Protein AF-A0A367KLJ0-F1 (afdb_monomer_lite)

pLDDT: mean 72.4, std 19.51, range [24.52, 98.75]

InterPro domains:
  IPR014752 Arrestin-like, C-terminal domain superfamily [G3DSA:2.60.40.640] (16-184)
  IPR029063 S-adenosyl-L-methionine-dependent methyltransferase superfamily [G3DSA:3.40.50.150] (363-545)
  IPR029063 S-adenosyl-L-methionine-dependent methyltransferase superfamily [SSF53335] (366-481)
  IPR041698 Methyltransferase domain 25 [PF13649] (378-473)
  IPR050357 Arrestin domain-containing protein [PTHR11188] (21-354)

Structure (mmCIF, N/CA/C/O backbone):
data_AF-A0A367KLJ0-F1
#
_entry.id   AF-A0A367KLJ0-F1
#
loop_
_atom_site.group_PDB
_atom_site.id
_atom_site.type_symbol
_atom_site.label_atom_id
_atom_site.label_alt_id
_atom_site.label_comp_id
_atom_site.label_asym_id
_atom_site.label_entity_id
_atom_site.label_seq_id
_atom_site.pdbx_PDB_ins_code
_atom_site.Cartn_x
_atom_site.Cartn_y
_atom_site.Cartn_z
_atom_site.occupancy
_atom_site.B_iso_or_equiv
_atom_site.auth_seq_id
_atom_site.auth_comp_id
_atom_site.auth_asym_id
_atom_site.auth_atom_id
_atom_site.pdbx_PDB_model_num
ATOM 1 N N . MET A 1 1 ? 33.875 -7.764 -9.307 1.00 59.66 1 MET A N 1
ATOM 2 C CA . MET A 1 1 ? 33.145 -8.711 -10.187 1.00 59.66 1 MET A CA 1
ATOM 3 C C . MET A 1 1 ? 34.129 -9.389 -11.124 1.00 59.66 1 MET A C 1
ATOM 5 O O . MET A 1 1 ? 35.032 -8.717 -11.607 1.00 59.66 1 MET A O 1
ATOM 9 N N . ALA A 1 2 ? 33.959 -10.691 -11.373 1.00 67.00 2 ALA A N 1
ATOM 10 C CA . ALA A 1 2 ? 34.904 -11.478 -12.174 1.00 67.00 2 ALA A CA 1
ATOM 11 C C . ALA A 1 2 ? 34.841 -11.183 -13.687 1.00 67.00 2 ALA A C 1
ATOM 13 O O . ALA A 1 2 ? 35.866 -11.151 -14.369 1.00 67.00 2 ALA A O 1
ATOM 14 N N . LEU A 1 3 ? 33.633 -10.921 -14.185 1.00 76.12 3 LEU A N 1
ATOM 15 C CA . LEU A 1 3 ? 33.354 -10.327 -15.487 1.00 76.12 3 LEU A CA 1
ATOM 16 C C . LEU A 1 3 ? 32.248 -9.277 -15.305 1.00 76.12 3 LEU A C 1
ATOM 18 O O . LEU A 1 3 ? 31.354 -9.456 -14.475 1.00 76.12 3 LEU A O 1
ATOM 22 N N . SER A 1 4 ? 32.324 -8.198 -16.078 1.00 82.25 4 SER A N 1
ATOM 23 C CA . SER A 1 4 ? 31.269 -7.206 -16.271 1.00 82.25 4 SER A CA 1
ATOM 24 C C . SER A 1 4 ? 31.099 -6.959 -17.766 1.00 82.25 4 SER A C 1
ATOM 26 O O . SER A 1 4 ? 32.090 -6.772 -18.472 1.00 82.25 4 SER A O 1
ATOM 28 N N . LEU A 1 5 ? 29.852 -6.938 -18.228 1.00 82.75 5 LEU A N 1
ATOM 29 C CA . LEU A 1 5 ? 29.463 -6.526 -19.572 1.00 82.75 5 LEU A CA 1
ATOM 30 C C . LEU A 1 5 ? 28.609 -5.262 -19.438 1.00 82.75 5 LEU A C 1
ATOM 32 O O . LEU A 1 5 ? 27.700 -5.226 -18.609 1.00 82.75 5 LEU A O 1
ATOM 36 N N . THR A 1 6 ? 28.896 -4.251 -20.248 1.00 85.88 6 THR A N 1
ATOM 37 C CA . THR A 1 6 ? 28.158 -2.984 -20.295 1.00 85.88 6 THR A CA 1
ATOM 38 C C . THR A 1 6 ? 27.815 -2.675 -21.748 1.00 85.88 6 THR A C 1
ATOM 40 O O . THR A 1 6 ? 28.625 -2.927 -22.638 1.00 85.88 6 THR A O 1
ATOM 43 N N . ILE A 1 7 ? 26.630 -2.118 -21.997 1.00 85.81 7 ILE A N 1
ATOM 44 C CA . ILE A 1 7 ? 26.263 -1.542 -23.293 1.00 85.81 7 ILE A CA 1
ATOM 45 C C . ILE A 1 7 ? 25.899 -0.074 -23.091 1.00 85.81 7 ILE A C 1
ATOM 47 O O . ILE A 1 7 ? 25.112 0.254 -22.207 1.00 85.81 7 ILE A O 1
ATOM 51 N N . ILE A 1 8 ? 26.518 0.794 -23.882 1.00 88.38 8 ILE A N 1
ATOM 52 C CA . ILE A 1 8 ? 26.400 2.248 -23.798 1.00 88.38 8 ILE A CA 1
ATOM 53 C C . ILE A 1 8 ? 25.944 2.722 -25.182 1.00 88.38 8 ILE A C 1
ATOM 55 O O . ILE A 1 8 ? 26.778 2.798 -26.085 1.00 88.38 8 ILE A O 1
ATOM 59 N N . PRO A 1 9 ? 24.640 2.950 -25.412 1.00 87.31 9 PRO A N 1
ATOM 60 C CA . PRO A 1 9 ? 24.174 3.561 -26.649 1.00 87.31 9 PRO A CA 1
ATOM 61 C C . PRO A 1 9 ? 24.520 5.054 -26.664 1.00 87.31 9 PRO A C 1
ATOM 63 O O . PRO A 1 9 ? 24.510 5.704 -25.620 1.00 87.31 9 PRO A O 1
ATOM 66 N N . ASP A 1 10 ? 24.729 5.616 -27.853 1.00 84.44 10 ASP A N 1
ATOM 67 C CA . ASP A 1 10 ? 24.957 7.061 -28.025 1.00 84.44 10 ASP A CA 1
ATOM 68 C C . ASP A 1 10 ? 23.681 7.894 -27.755 1.00 84.44 10 ASP A C 1
ATOM 70 O O . ASP A 1 10 ? 23.717 9.123 -27.732 1.00 84.44 10 ASP A O 1
ATOM 74 N N . MET A 1 11 ? 22.532 7.229 -27.574 1.00 76.94 11 MET A N 1
ATOM 75 C CA . MET A 1 11 ? 21.210 7.836 -27.433 1.00 76.94 11 MET A CA 1
ATOM 76 C C . MET A 1 11 ? 20.262 6.967 -26.590 1.00 76.94 11 MET A C 1
ATOM 78 O O . MET A 1 11 ? 20.235 5.746 -26.734 1.00 76.94 11 MET A O 1
ATOM 82 N N . GLY A 1 12 ? 19.464 7.597 -25.721 1.00 73.81 12 GLY A N 1
ATOM 83 C CA . GLY A 1 12 ? 18.462 6.917 -24.879 1.00 73.81 12 GLY A CA 1
ATOM 84 C C . GLY A 1 12 ? 17.053 6.834 -25.487 1.00 73.81 12 GLY A C 1
ATOM 85 O O . GLY A 1 12 ? 16.223 6.059 -25.010 1.00 73.81 12 GLY A O 1
ATOM 86 N N . THR A 1 13 ? 16.797 7.605 -26.546 1.00 74.69 13 THR A N 1
ATOM 87 C CA . THR A 1 13 ? 15.492 7.729 -27.210 1.00 74.69 13 THR A CA 1
ATOM 88 C C . THR A 1 13 ? 15.660 7.599 -28.723 1.00 74.69 13 THR A C 1
ATOM 90 O O . THR A 1 13 ? 16.669 8.026 -29.284 1.00 74.69 13 THR A O 1
ATOM 93 N N . ILE A 1 14 ? 14.668 6.995 -29.372 1.00 76.25 14 ILE A N 1
ATOM 94 C CA . ILE A 1 14 ? 14.488 6.926 -30.820 1.00 76.25 14 ILE A CA 1
ATOM 95 C C . ILE A 1 14 ? 13.250 7.749 -31.158 1.00 76.25 14 ILE A C 1
ATOM 97 O O . ILE A 1 14 ? 12.131 7.377 -30.801 1.00 76.25 14 ILE A O 1
ATOM 101 N N . ASP A 1 15 ? 13.443 8.847 -31.874 1.00 70.62 15 ASP A N 1
ATOM 102 C CA . ASP A 1 15 ? 12.360 9.721 -32.305 1.00 70.62 15 ASP A CA 1
ATOM 103 C C . ASP A 1 15 ? 11.895 9.355 -33.719 1.00 70.62 15 ASP A C 1
ATOM 105 O O . ASP A 1 15 ? 12.654 9.399 -34.689 1.00 70.62 15 ASP A O 1
ATOM 109 N N . THR A 1 16 ? 10.620 8.985 -33.832 1.00 69.19 16 THR A N 1
ATOM 110 C CA . THR A 1 16 ? 9.926 8.701 -35.095 1.00 69.19 16 THR A CA 1
ATOM 111 C C . THR A 1 16 ? 8.912 9.801 -35.399 1.00 69.19 16 THR A C 1
ATOM 113 O O . THR A 1 16 ? 8.410 10.468 -34.495 1.00 69.19 16 THR A O 1
ATOM 116 N N . PHE A 1 17 ? 8.604 10.009 -36.678 1.00 66.31 17 PHE A N 1
ATOM 117 C CA . PHE A 1 17 ? 7.831 11.155 -37.165 1.00 66.31 17 PHE A CA 1
ATOM 118 C C . PHE A 1 17 ? 6.642 10.690 -38.014 1.00 66.31 17 PHE A C 1
ATOM 120 O O . PHE A 1 17 ? 6.682 9.613 -38.614 1.00 66.31 17 PHE A O 1
ATOM 127 N N . HIS A 1 18 ? 5.554 11.463 -38.033 1.00 55.69 18 HIS A N 1
ATOM 128 C CA . HIS A 1 18 ? 4.331 11.068 -38.731 1.00 55.69 18 HIS A CA 1
ATOM 129 C C . HIS A 1 18 ? 4.490 11.240 -40.250 1.00 55.69 18 HIS A C 1
ATOM 131 O O . HIS A 1 18 ? 4.769 12.332 -40.746 1.00 55.69 18 HIS A O 1
ATOM 137 N N . ASN A 1 19 ? 4.314 10.144 -40.992 1.00 55.44 19 ASN A N 1
ATOM 138 C CA . ASN A 1 19 ? 4.502 10.115 -42.439 1.00 55.44 19 ASN A CA 1
ATOM 139 C C . ASN A 1 19 ? 3.433 10.935 -43.175 1.00 55.44 19 ASN A C 1
ATOM 141 O O . ASN A 1 19 ? 2.262 10.575 -43.165 1.00 55.44 19 ASN A O 1
ATOM 145 N N . ASN A 1 20 ? 3.879 11.943 -43.925 1.00 41.88 20 ASN A N 1
ATOM 146 C CA . ASN A 1 20 ? 3.270 12.317 -45.211 1.00 41.88 20 ASN A CA 1
ATOM 147 C C . ASN A 1 20 ? 4.303 12.752 -46.274 1.00 41.88 20 ASN A C 1
ATOM 149 O O . ASN A 1 20 ? 3.942 13.005 -47.419 1.00 41.88 20 ASN A O 1
ATOM 153 N N . THR A 1 21 ? 5.597 12.782 -45.937 1.00 43.38 21 THR A N 1
ATOM 154 C CA . THR A 1 21 ? 6.699 12.972 -46.892 1.00 43.38 21 THR A CA 1
ATOM 155 C C . THR A 1 21 ? 7.704 11.841 -46.732 1.00 43.38 21 THR A C 1
ATOM 157 O O . THR A 1 21 ? 8.491 11.813 -45.790 1.00 43.38 21 THR A O 1
ATOM 160 N N . ILE A 1 22 ? 7.629 10.890 -47.657 1.00 41.78 22 ILE A N 1
ATOM 161 C CA . I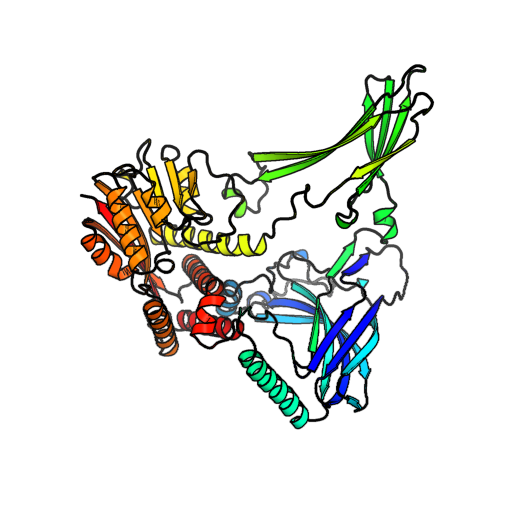LE A 1 22 ? 8.444 9.679 -47.697 1.00 41.78 22 ILE A CA 1
ATOM 162 C C . ILE A 1 22 ? 9.916 10.047 -47.952 1.00 41.78 22 ILE A C 1
ATOM 164 O O . ILE A 1 22 ? 10.230 10.636 -48.984 1.00 41.78 22 ILE A O 1
ATOM 168 N N . LEU A 1 23 ? 10.830 9.593 -47.089 1.00 40.09 23 LEU A N 1
ATOM 169 C CA . LEU A 1 23 ? 12.158 9.167 -47.539 1.00 40.09 23 LEU A CA 1
ATOM 170 C C . LEU A 1 23 ? 12.176 7.633 -47.517 1.00 40.09 23 LEU A C 1
ATOM 172 O O . LEU A 1 23 ? 12.168 7.037 -46.434 1.00 40.09 23 LEU A O 1
ATOM 176 N N . PRO A 1 24 ? 12.136 6.967 -48.685 1.00 40.66 24 PRO A N 1
ATOM 177 C CA . PRO A 1 24 ? 12.049 5.519 -48.728 1.00 40.66 24 PRO A CA 1
ATOM 178 C C . PRO A 1 24 ? 13.419 4.947 -48.354 1.00 40.66 24 PRO A C 1
ATOM 180 O O . PRO A 1 24 ? 14.450 5.454 -48.789 1.00 40.66 24 PRO A O 1
ATOM 183 N N . ASN A 1 25 ? 13.433 3.888 -47.546 1.00 46.88 25 ASN A N 1
ATOM 184 C CA . ASN A 1 25 ? 14.649 3.242 -47.034 1.00 46.88 25 ASN A CA 1
ATOM 185 C C . ASN A 1 25 ? 15.545 4.100 -46.114 1.00 46.88 25 ASN A C 1
ATOM 187 O O . ASN A 1 25 ? 16.760 3.897 -46.095 1.00 46.88 25 ASN A O 1
ATOM 191 N N . GLN A 1 26 ? 14.984 4.977 -45.268 1.00 55.28 26 GLN A N 1
ATOM 192 C CA . GLN A 1 26 ? 15.726 5.396 -44.069 1.00 55.28 26 GLN A CA 1
ATOM 193 C C . GLN A 1 26 ? 15.904 4.210 -43.109 1.00 55.28 26 GLN A C 1
ATOM 195 O O . GLN A 1 26 ? 15.041 3.888 -42.291 1.00 55.28 26 GLN A O 1
ATOM 200 N N . VAL A 1 27 ? 17.057 3.555 -43.237 1.00 63.38 27 VAL A N 1
ATOM 201 C CA . VAL A 1 27 ? 17.632 2.687 -42.212 1.00 63.38 27 VAL A CA 1
ATOM 202 C C . VAL A 1 27 ? 17.998 3.549 -41.009 1.00 63.38 27 VAL A C 1
ATOM 204 O O . VAL A 1 27 ? 18.767 4.502 -41.135 1.00 63.38 27 VAL A O 1
ATOM 207 N N . TYR A 1 28 ? 17.480 3.194 -39.838 1.00 76.94 28 TYR A N 1
ATOM 208 C CA . TYR A 1 28 ? 17.877 3.827 -38.587 1.00 76.94 28 TYR A CA 1
ATOM 209 C C . TYR A 1 28 ? 19.054 3.051 -37.996 1.00 76.94 28 TYR A C 1
ATOM 211 O O . TYR A 1 28 ? 18.966 1.835 -37.845 1.00 76.94 28 TYR A O 1
ATOM 219 N N . VAL A 1 29 ? 20.161 3.717 -37.667 1.00 83.31 29 VAL A N 1
ATOM 220 C CA . VAL A 1 29 ? 21.353 3.047 -37.124 1.00 83.31 29 VAL A CA 1
ATOM 221 C C . VAL A 1 29 ? 21.524 3.418 -35.658 1.00 83.31 29 VAL A C 1
ATOM 223 O O . VAL A 1 29 ? 21.925 4.540 -35.353 1.00 83.31 29 VAL A O 1
ATOM 226 N N . ILE A 1 30 ? 21.275 2.467 -34.755 1.00 85.88 30 ILE A N 1
ATOM 227 C CA . ILE A 1 30 ? 21.666 2.619 -33.351 1.00 85.88 30 ILE A CA 1
ATOM 228 C C . ILE A 1 30 ? 23.183 2.449 -33.270 1.00 85.88 30 ILE A C 1
ATOM 230 O O . ILE A 1 30 ? 23.729 1.418 -33.680 1.00 85.88 30 ILE A O 1
ATOM 234 N N . LYS A 1 31 ? 23.848 3.460 -32.718 1.00 90.44 31 LYS A N 1
ATOM 235 C CA . LYS A 1 31 ? 25.282 3.458 -32.441 1.00 90.44 31 LYS A CA 1
ATOM 236 C C . LYS A 1 31 ? 25.550 3.416 -30.941 1.00 90.44 31 LYS A C 1
ATOM 238 O O . LYS A 1 31 ? 24.677 3.729 -30.126 1.00 90.44 31 LYS A O 1
ATOM 243 N N . GLY A 1 32 ? 26.756 2.998 -30.592 1.00 92.12 32 GLY A N 1
ATOM 244 C CA . GLY A 1 32 ? 27.234 2.974 -29.221 1.00 92.12 32 GLY A CA 1
ATOM 245 C C . GLY A 1 32 ? 28.452 2.083 -29.052 1.00 92.12 32 GLY A C 1
ATOM 246 O O . GLY A 1 32 ? 29.044 1.607 -30.023 1.00 92.12 32 GLY A O 1
ATOM 247 N N . THR A 1 33 ? 28.795 1.818 -27.796 1.00 92.88 33 THR A N 1
ATOM 248 C CA . THR A 1 33 ? 29.922 0.973 -27.398 1.00 92.88 33 THR A CA 1
ATOM 249 C C . THR A 1 33 ? 29.462 -0.170 -26.494 1.00 92.88 33 THR A C 1
ATOM 251 O O . THR A 1 33 ? 28.697 0.030 -25.550 1.00 92.88 33 THR A O 1
ATOM 254 N N . VAL A 1 34 ? 29.957 -1.381 -26.750 1.00 91.69 34 VAL A N 1
ATOM 255 C CA . VAL A 1 34 ? 29.904 -2.500 -25.798 1.00 91.69 34 VAL A CA 1
ATOM 256 C C . VAL A 1 34 ? 31.251 -2.617 -25.104 1.00 91.69 34 VAL A C 1
ATOM 258 O O . VAL A 1 34 ? 32.286 -2.601 -25.765 1.00 91.69 34 VAL A O 1
ATOM 261 N N . GLU A 1 35 ? 31.245 -2.781 -23.785 1.00 91.06 35 GLU A N 1
ATOM 262 C CA . GLU A 1 35 ? 32.452 -2.926 -22.974 1.00 91.06 35 GLU A CA 1
ATOM 263 C C . GLU A 1 35 ? 32.438 -4.242 -22.196 1.00 91.06 35 GLU A C 1
ATOM 265 O O . GLU A 1 35 ? 31.481 -4.549 -21.486 1.00 91.06 35 GLU A O 1
ATOM 270 N N . ILE A 1 36 ? 33.532 -4.997 -22.277 1.00 88.31 36 ILE A N 1
ATOM 271 C CA . ILE A 1 36 ? 33.801 -6.173 -21.447 1.00 88.31 36 ILE A CA 1
ATOM 272 C C . ILE A 1 36 ? 34.954 -5.833 -20.510 1.00 88.31 36 ILE A C 1
ATOM 274 O O . ILE A 1 36 ? 36.015 -5.398 -20.948 1.00 88.31 36 ILE A O 1
ATOM 278 N N . SER A 1 37 ? 34.763 -6.058 -19.213 1.00 86.56 37 SER A N 1
ATOM 279 C CA . SER A 1 37 ? 35.823 -5.987 -18.204 1.00 86.56 37 SER A CA 1
ATOM 280 C C . SER A 1 37 ? 35.958 -7.335 -17.511 1.00 86.56 37 SER A C 1
ATOM 282 O O . SER A 1 37 ? 34.979 -7.847 -16.972 1.00 86.56 37 SER A O 1
ATOM 284 N N . VAL A 1 38 ? 37.158 -7.914 -17.511 1.00 86.94 38 VAL A N 1
ATOM 285 C CA . VAL A 1 38 ? 37.440 -9.247 -16.957 1.00 86.94 38 VAL A CA 1
ATOM 286 C C . VAL A 1 38 ? 38.594 -9.204 -15.964 1.00 86.94 38 VAL A C 1
ATOM 288 O O . VAL A 1 38 ? 39.662 -8.656 -16.239 1.00 86.94 38 VAL A O 1
ATOM 291 N N . SER A 1 39 ? 38.400 -9.805 -14.790 1.00 81.19 39 SER A N 1
ATOM 292 C CA . SER A 1 39 ? 39.424 -9.855 -13.739 1.00 81.19 39 SER A CA 1
ATOM 293 C C . SER A 1 39 ? 40.394 -11.032 -13.896 1.00 81.19 39 SER A C 1
ATOM 295 O O . SER A 1 39 ? 41.450 -11.048 -13.262 1.00 81.19 39 SER A O 1
ATOM 297 N N . ARG A 1 40 ? 40.011 -12.040 -14.686 1.00 80.12 40 ARG A N 1
ATOM 298 C CA . ARG A 1 40 ? 40.739 -13.287 -14.967 1.00 80.12 40 ARG A CA 1
ATOM 299 C C . ARG A 1 40 ? 40.510 -13.677 -16.435 1.00 80.12 40 ARG A C 1
ATOM 301 O O . ARG A 1 40 ? 39.459 -13.317 -16.962 1.00 80.12 40 ARG A O 1
ATOM 308 N N . PRO A 1 41 ? 41.439 -14.397 -17.090 1.00 83.56 41 PRO A N 1
ATOM 309 C CA . PRO A 1 41 ? 41.262 -14.765 -18.488 1.00 83.56 41 PRO A CA 1
ATOM 310 C C . PRO A 1 41 ? 40.055 -15.679 -18.723 1.00 83.56 41 PRO A C 1
ATOM 312 O O . PRO A 1 41 ? 39.855 -16.625 -17.959 1.00 83.56 41 PRO A O 1
ATOM 315 N N . ILE A 1 42 ? 39.292 -15.420 -19.788 1.00 83.50 42 ILE A N 1
ATOM 316 C CA . ILE A 1 42 ? 38.119 -16.218 -20.195 1.00 83.50 42 ILE A CA 1
ATOM 317 C C . ILE A 1 42 ? 38.104 -16.481 -21.696 1.00 83.50 42 ILE A C 1
ATOM 319 O O . ILE A 1 42 ? 38.629 -15.681 -22.473 1.00 83.50 42 ILE A O 1
ATOM 323 N N . GLN A 1 43 ? 37.433 -17.549 -22.121 1.00 81.62 43 GLN A N 1
ATOM 324 C CA . GLN A 1 43 ? 37.138 -17.780 -23.535 1.00 81.62 43 GLN A CA 1
ATOM 325 C C . GLN A 1 43 ? 35.695 -17.402 -23.894 1.00 81.62 43 GLN A C 1
ATOM 327 O O . GLN A 1 43 ? 34.727 -18.069 -23.511 1.00 81.62 43 GLN A O 1
ATOM 332 N N . VAL A 1 44 ? 35.555 -16.353 -24.703 1.00 82.62 44 VAL A N 1
ATOM 333 C CA . VAL A 1 44 ? 34.277 -15.929 -25.288 1.00 82.62 44 VAL A CA 1
ATOM 334 C C . VAL A 1 44 ? 34.174 -16.507 -26.695 1.00 82.62 44 VAL A C 1
ATOM 336 O O . VAL A 1 44 ? 35.069 -16.312 -27.510 1.00 82.62 44 VAL A O 1
ATOM 339 N N . LYS A 1 45 ? 33.079 -17.220 -26.973 1.00 82.50 45 LYS A N 1
ATOM 340 C CA . LYS A 1 45 ? 32.756 -17.788 -28.287 1.00 82.50 45 LYS A CA 1
ATOM 341 C C . LYS A 1 45 ? 32.094 -16.768 -29.204 1.00 82.50 45 LYS A C 1
ATOM 343 O O . LYS A 1 45 ? 32.409 -16.745 -30.382 1.00 82.50 45 LYS A O 1
ATOM 348 N N . GLN A 1 46 ? 31.137 -16.000 -28.678 1.00 86.06 46 GLN A N 1
ATOM 349 C CA . GLN A 1 46 ? 30.428 -14.965 -29.434 1.00 86.06 46 GLN A CA 1
ATOM 350 C C . GLN A 1 46 ? 30.092 -13.762 -28.552 1.00 86.06 46 GLN A C 1
ATOM 352 O O . GLN A 1 46 ? 29.701 -13.941 -27.395 1.00 86.06 46 GLN A O 1
ATOM 357 N N . LEU A 1 47 ? 30.158 -12.562 -29.129 1.00 87.12 47 LEU A N 1
ATOM 358 C CA . LEU A 1 47 ? 29.558 -11.335 -28.601 1.00 87.12 47 LEU A CA 1
ATOM 359 C C . LEU A 1 47 ? 28.549 -10.819 -29.625 1.00 87.12 47 LEU A C 1
ATOM 361 O O . LEU A 1 47 ? 28.873 -10.695 -30.807 1.00 87.12 47 LEU A O 1
ATOM 365 N N . TYR A 1 48 ? 27.337 -10.501 -29.184 1.00 89.25 48 TYR A N 1
ATOM 366 C CA . TYR A 1 48 ? 26.328 -9.887 -30.041 1.00 89.25 48 TYR A CA 1
ATOM 367 C C . TYR A 1 48 ? 25.580 -8.766 -29.326 1.00 89.25 48 TYR A C 1
ATOM 369 O O . TYR A 1 48 ? 25.368 -8.817 -28.112 1.00 89.25 48 TYR A O 1
ATOM 377 N N . VAL A 1 49 ? 25.192 -7.763 -30.111 1.00 90.50 49 VAL A N 1
ATOM 378 C CA . VAL A 1 49 ? 24.238 -6.715 -29.745 1.00 90.50 49 VAL A CA 1
ATOM 379 C C . VAL A 1 49 ? 22.895 -7.068 -30.369 1.00 90.50 49 VAL A C 1
ATOM 381 O O . VAL A 1 49 ? 22.852 -7.566 -31.491 1.00 90.50 49 VAL A O 1
ATOM 384 N N . GLN A 1 50 ? 21.805 -6.842 -29.651 1.00 90.31 50 GLN A N 1
ATOM 385 C CA . GLN A 1 50 ? 20.452 -7.184 -30.076 1.00 90.31 50 GLN A CA 1
ATOM 386 C C . GLN A 1 50 ? 19.504 -6.055 -29.669 1.00 90.31 50 GLN A C 1
ATOM 388 O O . GLN A 1 50 ? 19.451 -5.703 -28.493 1.00 90.31 50 GLN A O 1
ATOM 393 N N . PHE A 1 51 ? 18.766 -5.485 -30.618 1.00 89.19 51 PHE A N 1
ATOM 394 C CA . PHE A 1 51 ? 17.659 -4.577 -30.333 1.00 89.19 51 PHE A CA 1
ATOM 395 C C . PHE A 1 51 ? 16.362 -5.357 -30.454 1.00 89.19 51 PHE A C 1
ATOM 397 O O . PHE A 1 51 ? 16.013 -5.845 -31.531 1.00 89.19 51 PHE A O 1
ATOM 404 N N . ARG A 1 52 ? 15.661 -5.473 -29.330 1.00 84.12 52 ARG A N 1
ATOM 405 C CA . ARG A 1 52 ? 14.435 -6.247 -29.231 1.00 84.12 52 ARG A CA 1
ATOM 406 C C . ARG A 1 52 ? 13.301 -5.373 -28.722 1.00 84.12 52 ARG A C 1
ATOM 408 O O . ARG A 1 52 ? 13.397 -4.806 -27.636 1.00 84.12 52 ARG A O 1
ATOM 415 N N . GLY A 1 53 ? 12.237 -5.289 -29.510 1.00 78.88 53 GLY A N 1
ATOM 416 C CA . GLY A 1 53 ? 10.963 -4.700 -29.117 1.00 78.88 53 GLY A CA 1
ATOM 417 C C . GLY A 1 53 ? 9.961 -5.801 -28.823 1.00 78.88 53 GLY A C 1
ATOM 418 O O . GLY A 1 53 ? 9.684 -6.611 -29.707 1.00 78.88 53 GLY A O 1
ATOM 419 N N . ASN A 1 54 ? 9.416 -5.825 -27.611 1.00 69.44 54 ASN A N 1
ATOM 420 C CA . ASN A 1 54 ? 8.323 -6.719 -27.237 1.00 69.44 54 ASN A CA 1
ATOM 421 C C . ASN A 1 54 ? 7.030 -5.920 -27.053 1.00 69.44 54 ASN A C 1
ATOM 423 O O . ASN A 1 54 ? 7.052 -4.818 -26.503 1.00 69.44 54 ASN A O 1
ATOM 427 N N . VAL A 1 55 ? 5.916 -6.524 -27.456 1.00 62.75 55 VAL A N 1
ATOM 428 C CA . VAL A 1 55 ? 4.578 -6.229 -26.945 1.00 62.75 55 VAL A CA 1
ATOM 429 C C . VAL A 1 55 ? 4.235 -7.305 -25.930 1.00 62.75 55 VAL A C 1
ATOM 431 O O . VAL A 1 55 ? 4.216 -8.491 -26.259 1.00 62.75 55 VAL A O 1
ATOM 434 N N . GLU A 1 56 ? 3.953 -6.879 -24.709 1.00 57.66 56 GLU A N 1
ATOM 435 C CA . GLU A 1 56 ? 3.407 -7.721 -23.651 1.00 57.66 56 GLU A CA 1
ATOM 436 C C . GLU A 1 56 ? 1.897 -7.430 -23.568 1.00 57.66 56 GLU A C 1
ATOM 438 O O . GLU A 1 56 ? 1.479 -6.282 -23.373 1.00 57.66 56 GLU A O 1
ATOM 443 N N . SER A 1 57 ? 1.093 -8.468 -23.817 1.00 51.59 57 SER A N 1
ATOM 444 C CA . SER A 1 57 ? -0.373 -8.442 -23.903 1.00 51.59 57 SER A CA 1
ATOM 445 C C . SER A 1 57 ? -0.976 -9.557 -23.044 1.00 51.59 57 SER A C 1
ATOM 447 O O . SER A 1 57 ? -0.307 -10.549 -22.746 1.00 51.59 57 SER A O 1
ATOM 449 N N . LEU A 1 58 ? -2.234 -9.411 -22.638 1.00 47.38 58 LEU A N 1
ATOM 450 C CA . LEU A 1 58 ? -2.972 -10.398 -21.851 1.00 47.38 58 LEU A CA 1
ATOM 451 C C . LEU A 1 58 ? -4.128 -10.945 -22.687 1.00 47.38 58 LEU A C 1
ATOM 453 O O . LEU A 1 58 ? -4.858 -10.177 -23.299 1.00 47.38 58 LEU A O 1
ATOM 457 N N . VAL A 1 59 ? -4.279 -12.270 -22.706 1.00 48.72 59 VAL A N 1
ATOM 458 C CA . VAL A 1 59 ? -5.291 -12.973 -23.508 1.00 48.72 59 VAL A CA 1
ATOM 459 C C . VAL A 1 59 ? -6.135 -13.857 -22.595 1.00 48.72 59 VAL A C 1
ATOM 461 O O . VAL A 1 59 ? -5.601 -14.752 -21.934 1.00 48.72 59 VAL A O 1
ATOM 464 N N . GLY A 1 60 ? -7.440 -13.605 -22.537 1.00 39.91 60 GLY A N 1
ATOM 465 C CA . GLY A 1 60 ? -8.433 -14.400 -21.819 1.00 39.91 60 GLY A CA 1
ATOM 466 C C . GLY A 1 60 ? -9.137 -15.442 -22.690 1.00 39.91 60 GLY A C 1
ATOM 467 O O . GLY A 1 60 ? -9.086 -15.416 -23.917 1.00 39.91 60 GLY A O 1
ATOM 468 N N . VAL A 1 61 ? -9.845 -16.371 -22.040 1.00 35.47 61 VAL A N 1
ATOM 469 C CA . VAL A 1 61 ? -10.644 -17.407 -22.729 1.00 35.47 61 VAL A CA 1
ATOM 470 C C . VAL A 1 61 ? -11.866 -16.805 -23.445 1.00 35.47 61 VAL A C 1
ATOM 472 O O . VAL A 1 61 ? -12.306 -17.342 -24.460 1.00 35.47 61 VAL A O 1
ATOM 475 N N . SER A 1 62 ? -12.382 -15.671 -22.958 1.00 37.12 62 SER A N 1
ATOM 476 C CA . SER A 1 62 ? -13.414 -14.856 -23.619 1.00 37.12 62 SER A CA 1
ATOM 477 C C . SER A 1 62 ? -12.979 -14.359 -24.996 1.00 37.12 62 SER A C 1
ATOM 479 O O . SER A 1 62 ? -13.768 -14.364 -25.934 1.00 37.12 62 SER A O 1
ATOM 481 N N . ASP A 1 63 ? -11.707 -13.994 -25.131 1.00 37.53 63 ASP A N 1
ATOM 482 C CA . ASP A 1 63 ? -11.167 -13.288 -26.300 1.00 37.53 63 ASP A CA 1
ATOM 483 C C . ASP A 1 63 ? -10.918 -14.252 -27.477 1.00 37.53 63 ASP A C 1
ATOM 485 O O . ASP A 1 63 ? -10.615 -13.844 -28.595 1.00 37.53 63 ASP A O 1
ATOM 489 N N . LEU A 1 64 ? -11.078 -15.556 -27.220 1.00 34.94 64 LEU A N 1
ATOM 490 C CA . LEU A 1 64 ? -11.052 -16.637 -28.202 1.00 34.94 64 LEU A CA 1
ATOM 491 C C . LEU A 1 64 ? -12.456 -17.006 -28.718 1.00 34.94 64 LEU A C 1
ATOM 493 O O . LEU A 1 64 ? -12.562 -17.790 -29.663 1.00 34.94 64 LEU A O 1
ATOM 497 N N . GLN A 1 65 ? -13.535 -16.460 -28.140 1.00 32.09 65 GLN A N 1
ATOM 498 C CA . GLN A 1 65 ? -14.905 -16.675 -28.621 1.00 32.09 65 GLN A CA 1
ATOM 499 C C . GLN A 1 65 ? -15.249 -15.713 -29.765 1.00 32.09 65 GLN A C 1
ATOM 501 O O . GLN A 1 65 ? -16.048 -14.789 -29.623 1.00 32.09 65 GLN A O 1
ATOM 506 N N . PHE A 1 66 ? -14.661 -15.964 -30.935 1.00 33.84 66 PHE A N 1
ATOM 507 C CA . PHE A 1 66 ? -15.099 -15.337 -32.180 1.00 33.84 66 PHE A CA 1
ATOM 508 C C . PHE A 1 66 ? -16.514 -15.820 -32.544 1.00 33.84 66 PHE A C 1
ATOM 510 O O . PHE A 1 66 ? -16.680 -16.916 -33.078 1.00 33.84 66 PHE A O 1
ATOM 517 N N . GLU A 1 67 ? -17.540 -14.995 -32.309 1.00 30.78 67 GLU A N 1
ATOM 518 C CA . GLU A 1 67 ? -18.792 -15.139 -33.058 1.00 30.78 67 GLU A CA 1
ATOM 519 C C . GLU A 1 67 ? -18.545 -14.782 -34.532 1.00 30.78 67 GLU A C 1
ATOM 521 O O . GLU A 1 67 ? -18.086 -13.685 -34.859 1.00 30.78 67 GLU A O 1
ATOM 526 N N . GLU A 1 68 ? -18.908 -15.690 -35.439 1.00 33.84 68 GLU A N 1
ATOM 527 C CA . GLU A 1 68 ? -18.885 -15.466 -36.887 1.00 33.84 68 GLU A CA 1
ATOM 528 C C . GLU A 1 68 ? -19.925 -14.410 -37.314 1.00 33.84 68 GLU A C 1
ATOM 530 O O . GLU A 1 68 ? -21.022 -14.736 -37.773 1.00 33.84 68 GLU A O 1
ATOM 535 N N . LYS A 1 69 ? -19.595 -13.117 -37.196 1.00 28.44 69 LYS A N 1
ATOM 536 C CA . LYS A 1 69 ? -20.407 -12.017 -37.749 1.00 28.44 69 LYS A CA 1
ATOM 537 C C . LYS A 1 69 ? -19.577 -11.063 -38.610 1.00 28.44 69 LYS A C 1
ATOM 539 O O . LYS A 1 69 ? -19.192 -9.980 -38.194 1.00 28.44 69 LYS A O 1
ATOM 544 N N . HIS A 1 70 ? -19.390 -11.494 -39.859 1.00 31.22 70 HIS A N 1
ATOM 545 C CA . HIS A 1 70 ? -19.075 -10.683 -41.043 1.00 31.22 70 HIS A CA 1
ATOM 546 C C . HIS A 1 70 ? -17.924 -9.666 -40.932 1.00 31.22 70 HIS A C 1
ATOM 548 O O . HIS A 1 70 ? -18.138 -8.453 -40.909 1.00 31.22 70 HIS A O 1
ATOM 554 N N . THR A 1 71 ? -16.688 -10.149 -41.057 1.00 28.69 71 THR A N 1
ATOM 555 C CA . THR A 1 71 ? -15.561 -9.315 -41.492 1.00 28.69 71 THR A CA 1
ATOM 556 C C . THR A 1 71 ? -15.650 -9.030 -42.997 1.00 28.69 71 THR A C 1
ATOM 558 O O . THR A 1 71 ? -15.436 -9.901 -43.840 1.00 28.69 71 THR A O 1
ATOM 561 N N . VAL A 1 72 ? -15.943 -7.779 -43.361 1.00 32.38 72 VAL A N 1
ATOM 562 C CA . VAL A 1 72 ? -15.704 -7.281 -44.724 1.00 32.38 72 VAL A CA 1
ATOM 563 C C . VAL A 1 72 ? -14.238 -6.858 -44.820 1.00 32.38 72 VAL A C 1
ATOM 565 O O . VAL A 1 72 ? -13.864 -5.831 -44.272 1.00 32.38 72 VAL A O 1
ATOM 568 N N . PHE A 1 73 ? -13.435 -7.672 -45.512 1.00 29.91 73 PHE A N 1
ATOM 569 C CA . PHE A 1 73 ? -12.082 -7.387 -46.018 1.00 29.91 73 PHE A CA 1
ATOM 570 C C . PHE A 1 73 ? -11.184 -6.446 -45.191 1.00 29.91 73 PHE A C 1
ATOM 572 O O . PHE A 1 73 ? -11.088 -5.248 -45.459 1.00 29.91 73 PHE A O 1
ATOM 579 N N . GLY A 1 74 ? -10.388 -7.040 -44.301 1.00 28.36 74 GLY A N 1
ATOM 580 C CA . GLY A 1 74 ? -9.187 -6.415 -43.752 1.00 28.36 74 GLY A CA 1
ATOM 581 C C . GLY A 1 74 ? -8.551 -7.265 -42.656 1.00 28.36 74 GLY A C 1
ATOM 582 O O . GLY A 1 74 ? -9.207 -7.559 -41.663 1.00 28.36 74 GLY A O 1
ATOM 583 N N . ASP A 1 75 ? -7.262 -7.595 -42.792 1.00 31.88 75 ASP A N 1
ATOM 584 C CA . ASP A 1 75 ? -6.447 -8.228 -41.735 1.00 31.88 75 ASP A CA 1
ATOM 585 C C . ASP A 1 75 ? -6.067 -7.211 -40.632 1.00 31.88 75 ASP A C 1
ATOM 587 O O . ASP A 1 75 ? -4.921 -7.118 -40.191 1.00 31.88 75 ASP A O 1
ATOM 591 N N . GLN A 1 76 ? -7.027 -6.378 -40.226 1.00 30.23 76 GLN A N 1
ATOM 592 C CA . GLN A 1 76 ? -6.884 -5.362 -39.189 1.00 30.23 76 GLN A CA 1
ATOM 593 C C . GLN A 1 76 ? -8.007 -5.544 -38.176 1.00 30.23 76 GLN A C 1
ATOM 595 O O . GLN A 1 76 ? -9.168 -5.240 -38.438 1.00 30.23 76 GLN A O 1
ATOM 600 N N . ILE A 1 77 ? -7.635 -6.049 -37.004 1.00 32.72 77 ILE A N 1
ATOM 601 C CA . ILE A 1 77 ? -8.514 -6.089 -35.839 1.00 32.72 77 ILE A CA 1
ATOM 602 C C . ILE A 1 77 ? -8.651 -4.637 -35.324 1.00 32.72 77 ILE A C 1
ATOM 604 O O . ILE A 1 77 ? -7.627 -3.950 -35.242 1.00 32.72 77 ILE A O 1
ATOM 608 N N . PRO A 1 78 ? -9.861 -4.134 -35.005 1.00 33.06 78 PRO A N 1
ATOM 609 C CA . PRO A 1 78 ? -10.050 -2.730 -34.633 1.00 33.06 78 PRO A CA 1
ATOM 610 C C . PRO A 1 78 ? -9.301 -2.344 -33.349 1.00 33.06 78 PRO A C 1
ATOM 612 O O . PRO A 1 78 ? -9.555 -2.897 -32.279 1.00 33.06 78 PRO A O 1
ATOM 615 N N . ILE A 1 79 ? -8.420 -1.342 -33.448 1.00 33.34 79 ILE A N 1
ATOM 616 C CA . ILE A 1 79 ? -7.668 -0.754 -32.318 1.00 33.34 79 ILE A CA 1
ATOM 617 C C . ILE A 1 79 ? -8.617 -0.222 -31.230 1.00 33.34 79 ILE A C 1
ATOM 619 O O . ILE A 1 79 ? -8.304 -0.234 -30.043 1.00 33.34 79 ILE A O 1
ATOM 623 N N . ASP A 1 80 ? -9.792 0.223 -31.649 1.00 34.06 80 ASP A N 1
ATOM 624 C CA . ASP A 1 80 ? -10.882 0.789 -30.862 1.00 34.06 80 ASP A CA 1
ATOM 625 C C . ASP A 1 80 ? -11.689 -0.242 -30.041 1.00 34.06 80 ASP A C 1
ATOM 627 O O . ASP A 1 80 ? -12.553 0.153 -29.260 1.00 34.06 80 ASP A O 1
ATOM 631 N N . GLN A 1 81 ? -11.373 -1.541 -30.140 1.00 32.09 81 GLN A N 1
ATOM 632 C CA . GLN A 1 81 ? -11.899 -2.594 -29.251 1.00 32.09 81 GLN A CA 1
ATOM 633 C C . GLN A 1 81 ? -10.863 -3.131 -28.250 1.00 32.09 81 GLN A C 1
ATOM 635 O O . GLN A 1 81 ? -11.161 -4.048 -27.487 1.00 32.09 81 GLN A O 1
ATOM 640 N N . TRP A 1 82 ? -9.636 -2.604 -28.249 1.00 38.53 82 TRP A N 1
ATOM 641 C CA . TRP A 1 82 ? -8.550 -3.127 -27.420 1.00 38.53 82 TRP A CA 1
ATOM 642 C C . TRP A 1 82 ? -8.464 -2.363 -26.087 1.00 38.53 82 TRP A C 1
ATOM 644 O O . TRP A 1 82 ? -7.862 -1.292 -26.003 1.00 38.53 82 TRP A O 1
ATOM 654 N N . GLU A 1 83 ? -9.075 -2.927 -25.036 1.00 30.36 83 GLU A N 1
ATOM 655 C CA . GLU A 1 83 ? -8.819 -2.568 -23.626 1.00 30.36 83 GLU A CA 1
ATOM 656 C C . GLU A 1 83 ? -7.445 -3.071 -23.126 1.00 30.36 83 GLU A C 1
ATOM 658 O O . GLU A 1 83 ? -6.724 -3.746 -23.858 1.00 30.36 83 GLU A O 1
ATOM 663 N N . THR A 1 84 ? -7.034 -2.672 -21.903 1.00 35.84 84 THR A N 1
ATOM 664 C CA . THR A 1 84 ? -5.608 -2.453 -21.583 1.00 35.84 84 THR A CA 1
ATOM 665 C C . THR A 1 84 ? -5.264 -2.248 -20.046 1.00 35.84 84 THR A C 1
ATOM 667 O O . THR A 1 84 ? -6.050 -1.630 -19.338 1.00 35.84 84 THR A O 1
ATOM 670 N N . LEU A 1 85 ? -4.091 -2.704 -19.498 1.00 38.75 85 LEU A N 1
ATOM 671 C CA . LEU A 1 85 ? -3.333 -2.363 -18.209 1.00 38.75 85 LEU A CA 1
ATOM 672 C C . LEU A 1 85 ? -1.840 -2.908 -18.060 1.00 38.75 85 LEU A C 1
ATOM 674 O O . LEU A 1 85 ? -1.691 -4.107 -17.906 1.00 38.75 85 LEU A O 1
ATOM 678 N N . ASP A 1 86 ? -0.763 -2.075 -18.070 1.00 38.66 86 ASP A N 1
ATOM 679 C CA . ASP A 1 86 ? 0.726 -2.337 -18.270 1.00 38.66 86 ASP A CA 1
ATOM 680 C C . ASP A 1 86 ? 1.494 -3.311 -17.306 1.00 38.66 86 ASP A C 1
ATOM 682 O O . ASP A 1 86 ? 1.450 -3.136 -16.099 1.00 38.66 86 ASP A O 1
ATOM 686 N N . ASP A 1 87 ? 2.291 -4.278 -17.811 1.00 37.41 87 ASP A N 1
ATOM 687 C CA . ASP A 1 87 ? 2.967 -5.368 -17.047 1.00 37.41 87 ASP A CA 1
ATOM 688 C C . ASP A 1 87 ? 4.271 -5.044 -16.261 1.00 37.41 87 ASP A C 1
ATOM 690 O O . ASP A 1 87 ? 4.688 -5.872 -15.455 1.00 37.41 87 ASP A O 1
ATOM 694 N N . ASP A 1 88 ? 4.924 -3.881 -16.425 1.00 39.72 88 ASP A N 1
ATOM 695 C CA . ASP A 1 88 ? 5.913 -3.397 -15.419 1.00 39.72 88 ASP A CA 1
ATOM 696 C C . ASP A 1 88 ? 5.213 -2.595 -14.299 1.00 39.72 88 ASP A C 1
ATOM 698 O O . ASP A 1 88 ? 5.791 -2.383 -13.234 1.00 39.72 88 ASP A O 1
ATOM 702 N N . GLU A 1 89 ? 3.969 -2.158 -14.536 1.00 40.88 89 GLU A N 1
ATOM 703 C CA . GLU A 1 89 ? 3.143 -1.380 -13.602 1.00 40.88 89 GLU A CA 1
ATOM 704 C C . GLU A 1 89 ? 2.057 -2.216 -12.886 1.00 40.88 89 GLU A C 1
ATOM 706 O O . GLU A 1 89 ? 1.422 -1.756 -11.930 1.00 40.88 89 GLU A O 1
ATOM 711 N N . LEU A 1 90 ? 1.836 -3.460 -13.319 1.00 41.66 90 LEU A N 1
ATOM 712 C CA . LEU A 1 90 ? 0.956 -4.431 -12.674 1.00 41.66 90 LEU A CA 1
ATOM 713 C C . LEU A 1 90 ? 1.688 -5.116 -11.516 1.00 41.66 90 LEU A C 1
ATOM 715 O O . LEU A 1 90 ? 2.344 -6.142 -11.695 1.00 41.66 90 LEU A O 1
ATOM 719 N N . GLY A 1 91 ? 1.496 -4.586 -10.306 1.00 42.78 91 GLY A N 1
ATOM 720 C CA . GLY A 1 91 ? 1.889 -5.272 -9.072 1.00 42.78 91 GLY A CA 1
ATOM 721 C C . GLY A 1 91 ? 1.329 -6.699 -8.988 1.00 42.78 91 GLY A C 1
ATOM 722 O O . GLY A 1 91 ? 0.325 -7.032 -9.634 1.00 42.78 91 GLY A O 1
ATOM 723 N N . LEU A 1 92 ? 1.963 -7.529 -8.156 1.00 44.00 92 LEU A N 1
ATOM 724 C CA . LEU A 1 92 ? 1.755 -8.986 -8.023 1.00 44.00 92 LEU A CA 1
ATOM 725 C C . LEU A 1 92 ? 0.262 -9.383 -8.024 1.00 44.00 92 LEU A C 1
ATOM 727 O O . LEU A 1 92 ? -0.197 -10.250 -8.771 1.00 44.00 92 LEU A O 1
ATOM 731 N N . VAL A 1 93 ? -0.483 -8.618 -7.226 1.00 41.41 93 VAL A N 1
ATOM 732 C CA . VAL A 1 93 ? -1.920 -8.313 -7.259 1.00 41.41 93 VAL A CA 1
ATOM 733 C C . VAL A 1 93 ? -2.644 -8.718 -8.549 1.00 41.41 93 VAL A C 1
ATOM 735 O O . VAL A 1 93 ? -3.513 -9.588 -8.542 1.00 41.41 93 VAL A O 1
ATOM 738 N N . SER A 1 94 ? -2.309 -8.061 -9.659 1.00 42.75 94 SER A N 1
ATOM 739 C CA . SER A 1 94 ? -3.081 -8.138 -10.900 1.00 42.75 94 SER A CA 1
ATOM 740 C C . SER A 1 94 ? -2.612 -9.261 -11.820 1.00 42.75 94 SER A C 1
ATOM 742 O O . SER A 1 94 ? -3.352 -9.662 -12.711 1.00 42.75 94 SER A O 1
ATOM 744 N N . ARG A 1 95 ? -1.406 -9.803 -11.612 1.00 45.16 95 ARG A N 1
ATOM 745 C CA . ARG A 1 95 ? -0.954 -11.028 -12.291 1.00 45.16 95 ARG A CA 1
ATOM 746 C C . ARG A 1 95 ? -1.658 -12.261 -11.724 1.00 45.16 95 ARG A C 1
ATOM 748 O O . ARG A 1 95 ? -2.002 -13.175 -12.471 1.00 45.16 95 ARG A O 1
ATOM 755 N N . LEU A 1 96 ? -1.926 -12.265 -10.418 1.00 42.19 96 LEU A N 1
ATOM 756 C CA . LEU A 1 96 ? -2.600 -13.367 -9.732 1.00 42.19 96 LEU A CA 1
ATOM 757 C C . LEU A 1 96 ? -4.105 -13.412 -9.966 1.00 42.19 96 LEU A C 1
ATOM 759 O O . LEU A 1 96 ? -4.605 -14.488 -10.289 1.00 42.19 96 LEU A O 1
ATOM 763 N N . SER A 1 97 ? -4.816 -12.282 -9.862 1.00 40.41 97 SER A N 1
ATOM 764 C CA . SER A 1 97 ? -6.253 -12.264 -10.177 1.00 40.41 97 SER A CA 1
ATOM 765 C C . SER A 1 97 ? -6.495 -12.718 -11.619 1.00 40.41 97 SER A C 1
ATOM 767 O O . SER A 1 97 ? -7.312 -13.598 -11.869 1.00 40.41 97 SER A O 1
ATOM 769 N N . ARG A 1 98 ? -5.687 -12.236 -12.568 1.00 45.28 98 ARG A N 1
ATOM 770 C CA . ARG A 1 98 ? -5.797 -12.595 -13.991 1.00 45.28 98 ARG A CA 1
ATOM 771 C C . ARG A 1 98 ? -5.485 -14.064 -14.279 1.00 45.28 98 ARG A C 1
ATOM 773 O O . ARG A 1 98 ? -6.212 -14.680 -15.052 1.00 45.28 98 ARG A O 1
ATOM 780 N N . ARG A 1 99 ? -4.494 -14.666 -13.607 1.00 46.28 99 ARG A N 1
ATOM 781 C CA . ARG A 1 99 ? -4.267 -16.124 -13.671 1.00 46.28 99 ARG A CA 1
ATOM 782 C C . ARG A 1 99 ? -5.413 -16.929 -13.049 1.00 46.28 99 ARG A C 1
ATOM 784 O O . ARG A 1 99 ? -5.756 -17.975 -13.591 1.00 46.28 99 ARG A O 1
ATOM 791 N N . ALA A 1 100 ? -6.010 -16.458 -11.951 1.00 39.22 100 ALA A N 1
ATOM 792 C CA . ALA A 1 100 ? -7.182 -17.098 -11.346 1.00 39.22 100 ALA A CA 1
ATOM 793 C C . ALA A 1 100 ? -8.418 -17.032 -12.266 1.00 39.22 100 ALA A C 1
ATOM 795 O O . ALA A 1 100 ? -9.161 -18.004 -12.353 1.00 39.22 100 ALA A O 1
ATOM 796 N N . PHE A 1 101 ? -8.574 -15.945 -13.031 1.00 38.16 101 PHE A N 1
ATOM 797 C CA . PHE A 1 101 ? -9.615 -15.771 -14.054 1.00 38.16 101 PHE A CA 1
ATOM 798 C C . PHE A 1 101 ? -9.241 -16.320 -15.452 1.00 38.16 101 PHE A C 1
ATOM 800 O O . PHE A 1 101 ? -9.916 -16.022 -16.437 1.00 38.16 101 PHE A O 1
ATOM 807 N N . GLY A 1 102 ? -8.183 -17.132 -15.572 1.00 37.69 102 GLY A N 1
ATOM 808 C CA . GLY A 1 102 ? -7.853 -17.850 -16.812 1.00 37.69 102 GLY A CA 1
ATOM 809 C C . GLY A 1 102 ? -7.213 -17.018 -17.933 1.00 37.69 102 GLY A C 1
ATOM 810 O O . GLY A 1 102 ? -7.216 -17.458 -19.081 1.00 37.69 102 GLY A O 1
ATOM 811 N N . GLN A 1 103 ? -6.654 -15.843 -17.632 1.00 46.00 103 GLN A N 1
ATOM 812 C CA . GLN A 1 103 ? -5.907 -15.025 -18.593 1.00 46.00 103 GLN A CA 1
ATOM 813 C C . GLN A 1 103 ? -4.413 -15.396 -18.619 1.00 46.00 103 GLN A C 1
ATOM 815 O O . GLN A 1 103 ? -3.798 -15.661 -17.581 1.00 46.00 103 GLN A O 1
ATOM 820 N N . SER A 1 104 ? -3.811 -15.375 -19.809 1.00 45.69 104 SER A N 1
ATOM 821 C CA . SER A 1 104 ? -2.400 -15.701 -20.053 1.00 45.69 104 SER A CA 1
ATOM 822 C C . SER A 1 104 ? -1.620 -14.495 -20.581 1.00 45.69 104 SER A C 1
ATOM 824 O O . SER A 1 104 ? -2.132 -13.727 -21.393 1.00 45.69 104 SER A O 1
ATOM 826 N N . LEU A 1 105 ? -0.363 -14.342 -20.150 1.00 49.16 105 LEU A N 1
ATOM 827 C CA . LEU A 1 105 ? 0.555 -13.328 -20.676 1.00 49.16 105 LEU A CA 1
ATOM 828 C C . LEU A 1 105 ? 1.146 -13.810 -22.009 1.00 49.16 105 LEU A C 1
ATOM 830 O O . LEU A 1 105 ? 1.877 -14.802 -22.049 1.00 49.16 105 LEU A O 1
ATOM 834 N N . ALA A 1 106 ? 0.868 -13.082 -23.086 1.00 51.53 106 ALA A N 1
ATOM 835 C CA . ALA A 1 106 ? 1.422 -13.313 -24.411 1.00 51.53 106 ALA A CA 1
ATOM 836 C C . ALA A 1 106 ? 2.484 -12.249 -24.735 1.00 51.53 106 ALA A C 1
ATOM 838 O O . ALA A 1 106 ? 2.221 -11.046 -24.685 1.00 51.53 106 ALA A O 1
ATOM 839 N N . ILE A 1 107 ? 3.698 -12.698 -25.071 1.00 55.34 107 ILE A N 1
ATOM 840 C CA . ILE A 1 107 ? 4.818 -11.823 -25.445 1.00 55.34 107 ILE A CA 1
ATOM 841 C C . ILE A 1 107 ? 5.072 -11.962 -26.945 1.00 55.34 107 ILE A C 1
ATOM 843 O O . ILE A 1 107 ? 5.586 -12.985 -27.403 1.00 55.34 107 ILE A O 1
ATOM 847 N N . TYR A 1 108 ? 4.756 -10.917 -27.702 1.00 60.91 108 TYR A N 1
ATOM 848 C CA . TYR A 1 108 ? 4.981 -10.846 -29.144 1.00 60.91 108 TYR A CA 1
ATOM 849 C C . TYR A 1 108 ? 6.218 -9.995 -29.440 1.00 60.91 108 TYR A C 1
ATOM 851 O O . TYR A 1 108 ? 6.353 -8.883 -28.933 1.00 60.91 108 TYR A O 1
ATOM 859 N N . SER A 1 109 ? 7.137 -10.497 -30.267 1.00 70.06 109 SER A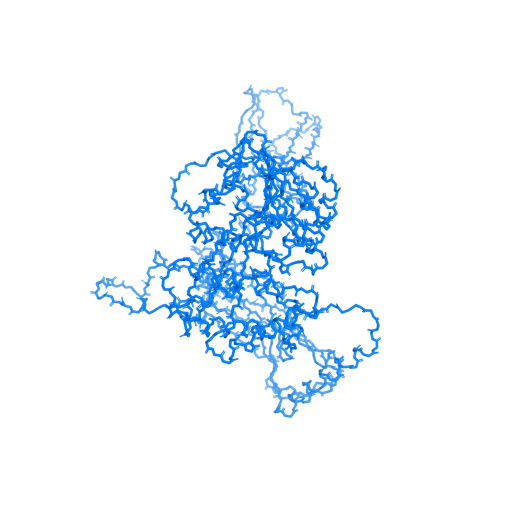 N 1
ATOM 860 C CA . SER A 1 109 ? 8.320 -9.727 -30.674 1.00 70.06 109 SER A CA 1
ATOM 861 C C . SER A 1 109 ? 7.969 -8.859 -31.884 1.00 70.06 109 SER A C 1
ATOM 863 O O . SER A 1 109 ? 7.734 -9.386 -32.967 1.00 70.06 109 SER A O 1
ATOM 865 N N . LEU A 1 110 ? 7.944 -7.536 -31.708 1.00 72.56 110 LEU A N 1
ATOM 866 C CA . LEU A 1 110 ? 7.748 -6.559 -32.789 1.00 72.56 110 LEU A CA 1
ATOM 867 C C . LEU A 1 110 ? 8.968 -6.458 -33.704 1.00 72.56 110 LEU A C 1
ATOM 869 O O . LEU A 1 110 ? 8.850 -6.266 -34.910 1.00 72.56 110 LEU A O 1
ATOM 873 N N . ILE A 1 111 ? 10.150 -6.525 -33.096 1.00 78.50 111 ILE A N 1
ATOM 874 C CA . ILE A 1 111 ? 11.443 -6.458 -33.766 1.00 78.50 111 ILE A CA 1
ATOM 875 C C . ILE A 1 111 ? 12.444 -7.252 -32.937 1.00 78.50 111 ILE A C 1
ATOM 877 O O . ILE A 1 111 ? 12.427 -7.183 -31.706 1.00 78.50 111 ILE A O 1
ATOM 881 N N . ASP A 1 112 ? 13.290 -8.024 -33.605 1.00 83.44 112 ASP A N 1
ATOM 882 C CA . ASP A 1 112 ? 14.430 -8.708 -33.000 1.00 83.44 112 ASP A CA 1
ATOM 883 C C . ASP A 1 112 ? 15.592 -8.675 -34.002 1.00 83.44 112 ASP A C 1
ATOM 885 O O . ASP A 1 112 ? 15.790 -9.591 -34.799 1.00 83.44 112 ASP A O 1
ATOM 889 N N . GLU A 1 113 ? 16.304 -7.547 -34.017 1.00 89.31 113 GLU A N 1
ATOM 890 C CA . GLU A 1 113 ? 17.450 -7.312 -34.898 1.00 89.31 113 GLU A CA 1
ATOM 891 C C . GLU A 1 113 ? 18.746 -7.504 -34.114 1.00 89.31 113 GLU A C 1
ATOM 893 O O . GLU A 1 113 ? 18.891 -6.997 -32.996 1.00 89.31 113 GLU A O 1
ATOM 898 N N . SER A 1 114 ? 19.720 -8.213 -34.688 1.00 90.19 114 SER A N 1
ATOM 899 C CA . SER A 1 114 ? 20.978 -8.513 -33.998 1.00 90.19 114 SER A CA 1
ATOM 900 C C . SER A 1 114 ? 22.216 -8.362 -34.877 1.00 90.19 114 SER A C 1
ATOM 902 O O . SER A 1 114 ? 22.212 -8.647 -36.071 1.00 90.19 114 SER A O 1
ATOM 904 N N . LEU A 1 115 ? 23.300 -7.915 -34.246 1.00 92.38 115 LEU A N 1
ATOM 905 C CA . LEU A 1 115 ? 24.617 -7.715 -34.833 1.00 92.38 115 LEU A CA 1
ATOM 906 C C . LEU A 1 115 ? 25.639 -8.524 -34.036 1.00 92.38 115 LEU A C 1
ATOM 908 O O . LEU A 1 115 ? 25.831 -8.302 -32.839 1.00 92.38 115 LEU A O 1
ATOM 912 N N . CYS A 1 116 ? 26.329 -9.444 -34.703 1.00 90.81 116 CYS A N 1
ATOM 913 C CA . CYS A 1 116 ? 27.461 -10.147 -34.115 1.00 90.81 116 CYS A CA 1
ATOM 914 C C . CYS A 1 116 ? 28.704 -9.242 -34.174 1.00 90.81 116 CYS A C 1
ATOM 916 O O . CYS A 1 116 ? 29.090 -8.797 -35.250 1.00 90.81 116 CYS A O 1
ATOM 918 N N . LEU A 1 117 ? 29.305 -8.946 -33.017 1.00 89.00 117 LEU A N 1
ATOM 919 C CA . LEU A 1 117 ? 30.550 -8.168 -32.902 1.00 89.00 117 LEU A CA 1
ATOM 920 C C . LEU A 1 117 ? 31.794 -9.063 -32.840 1.00 89.00 117 LEU A C 1
ATOM 922 O O . LEU A 1 117 ? 32.909 -8.607 -33.082 1.00 89.00 117 LEU A O 1
ATOM 926 N N . LEU A 1 118 ? 31.599 -10.325 -32.459 1.00 87.62 118 LEU A N 1
ATOM 927 C CA . LEU A 1 118 ? 32.623 -11.357 -32.392 1.00 87.62 118 LEU A CA 1
ATOM 928 C C . LEU A 1 118 ? 31.938 -12.700 -32.628 1.00 87.62 118 LEU A C 1
ATOM 930 O O . LEU A 1 118 ? 31.023 -13.071 -31.891 1.00 87.62 118 LEU A O 1
ATOM 934 N N . ASP A 1 119 ? 32.383 -13.387 -33.667 1.00 83.12 119 ASP A N 1
ATOM 935 C CA . ASP A 1 119 ? 31.850 -14.627 -34.229 1.00 83.12 119 ASP A CA 1
ATOM 936 C C . ASP A 1 119 ? 32.752 -15.841 -33.943 1.00 83.12 119 ASP A C 1
ATOM 938 O O . ASP A 1 119 ? 32.244 -16.949 -33.737 1.00 83.12 119 ASP A O 1
ATOM 942 N N . GLU A 1 120 ? 34.066 -15.618 -33.872 1.00 83.25 120 GLU A N 1
ATOM 943 C CA . GLU A 1 120 ? 35.089 -16.615 -33.547 1.00 83.25 120 GLU A CA 1
ATOM 944 C C . GLU A 1 120 ? 35.482 -16.653 -32.054 1.00 83.25 120 GLU A C 1
ATOM 946 O O . GLU A 1 120 ? 35.603 -15.604 -31.416 1.00 83.25 120 GLU A O 1
ATOM 951 N N . PRO A 1 121 ? 35.807 -17.837 -31.491 1.00 83.31 121 PRO A N 1
ATOM 952 C CA . PRO A 1 121 ? 36.344 -17.961 -30.137 1.00 83.31 121 PRO A CA 1
ATOM 953 C C . PRO A 1 121 ? 37.621 -17.144 -29.899 1.00 83.31 121 PRO A C 1
ATOM 955 O O . PRO A 1 121 ? 38.637 -17.364 -30.557 1.00 83.31 121 PRO A O 1
ATOM 958 N N . ARG A 1 122 ? 37.618 -16.267 -28.886 1.00 85.12 122 ARG A N 1
ATOM 959 C CA . ARG A 1 122 ? 38.813 -15.523 -28.450 1.00 85.12 122 ARG A CA 1
ATOM 960 C C . ARG A 1 122 ? 39.032 -15.615 -26.944 1.00 85.12 122 ARG A C 1
ATOM 962 O O . ARG A 1 122 ? 38.089 -15.614 -26.150 1.00 85.12 122 ARG A O 1
ATOM 969 N N . LEU A 1 123 ? 40.307 -15.688 -26.560 1.00 85.44 123 LEU A N 1
ATOM 970 C CA . LEU A 1 123 ? 40.752 -15.577 -25.175 1.00 85.44 123 LEU A CA 1
ATOM 971 C C . LEU A 1 123 ? 40.872 -14.094 -24.810 1.00 85.44 123 LEU A C 1
ATOM 973 O O . LEU A 1 123 ? 41.657 -13.367 -25.415 1.00 85.44 123 LEU A O 1
ATOM 977 N N . PHE A 1 124 ? 40.129 -13.665 -23.797 1.00 83.69 124 PHE A N 1
ATOM 978 C CA . PHE A 1 124 ? 40.202 -12.313 -23.258 1.00 83.69 124 PHE A CA 1
ATOM 979 C C . PHE A 1 124 ? 41.153 -12.283 -22.061 1.00 83.69 124 PHE A C 1
ATOM 981 O O . PHE A 1 124 ? 40.862 -12.956 -21.072 1.00 83.69 124 PHE A O 1
ATOM 988 N N . PRO A 1 125 ? 42.287 -11.556 -22.117 1.00 83.94 125 PRO A N 1
ATOM 989 C CA . PRO A 1 125 ? 43.177 -11.385 -20.971 1.00 83.94 125 PRO A CA 1
ATOM 990 C C . PRO A 1 125 ? 42.539 -10.470 -19.916 1.00 83.94 125 PRO A C 1
ATOM 992 O O . PRO A 1 125 ? 41.605 -9.730 -20.213 1.00 83.94 125 PRO A O 1
ATOM 995 N N . LYS A 1 126 ? 43.066 -10.484 -18.682 1.00 87.25 126 LYS A N 1
ATOM 996 C CA . LYS A 1 126 ? 42.634 -9.563 -17.615 1.00 87.25 126 LYS A CA 1
ATOM 997 C C . LYS A 1 126 ? 42.745 -8.111 -18.099 1.00 87.25 126 LYS A C 1
ATOM 999 O O . LYS A 1 126 ? 43.831 -7.678 -18.473 1.00 87.25 126 LYS A O 1
ATOM 1004 N N . GLY A 1 127 ? 41.653 -7.356 -18.018 1.00 86.00 127 GLY A N 1
ATOM 1005 C CA . GLY A 1 127 ? 41.593 -5.972 -18.481 1.00 86.00 127 GLY A CA 1
ATOM 1006 C C . GLY A 1 127 ? 40.192 -5.552 -18.916 1.00 86.00 127 GLY A C 1
ATOM 1007 O O . GLY A 1 127 ? 39.209 -6.247 -18.653 1.00 86.00 127 GLY A O 1
ATOM 1008 N N . LYS A 1 128 ? 40.122 -4.397 -19.581 1.00 89.69 128 LYS A N 1
ATOM 1009 C CA . LYS A 1 128 ? 38.922 -3.858 -20.225 1.00 89.69 128 LYS A CA 1
ATOM 1010 C C . LYS A 1 128 ? 39.124 -3.864 -21.741 1.00 89.69 128 LYS A C 1
ATOM 1012 O O . LYS A 1 128 ? 40.207 -3.539 -22.221 1.00 89.69 128 LYS A O 1
ATOM 1017 N N . THR A 1 129 ? 38.092 -4.222 -22.490 1.00 90.56 129 THR A N 1
ATOM 1018 C CA . THR A 1 129 ? 38.067 -4.179 -23.957 1.00 90.56 129 THR A CA 1
ATOM 1019 C C . THR A 1 129 ? 36.711 -3.650 -24.404 1.00 90.56 129 THR A C 1
ATOM 1021 O O . THR A 1 129 ? 35.693 -3.968 -23.787 1.00 90.56 129 THR A O 1
ATOM 1024 N N . SER A 1 130 ? 36.689 -2.823 -25.444 1.00 91.19 130 SER A N 1
ATOM 1025 C CA . SER A 1 130 ? 35.477 -2.186 -25.951 1.00 91.19 130 SER A CA 1
ATOM 1026 C C . SER A 1 130 ? 35.366 -2.305 -27.470 1.00 91.19 130 SER A C 1
ATOM 1028 O O . SER A 1 130 ? 36.373 -2.401 -28.172 1.00 91.19 130 SER A O 1
ATOM 1030 N N . TRP A 1 131 ? 34.129 -2.305 -27.967 1.00 91.06 131 TRP A N 1
ATOM 1031 C CA . TRP A 1 131 ? 33.803 -2.370 -29.391 1.00 91.06 131 TRP A CA 1
ATOM 1032 C C . TRP A 1 131 ? 32.709 -1.359 -29.726 1.00 91.06 131 TRP A C 1
ATOM 1034 O O . TRP A 1 131 ? 31.655 -1.399 -29.083 1.00 91.06 131 TRP A O 1
ATOM 1044 N N . PRO A 1 132 ? 32.901 -0.500 -30.741 1.00 93.81 132 PRO A N 1
ATOM 1045 C CA . PRO A 1 132 ? 31.800 0.259 -31.309 1.00 93.81 132 PRO A CA 1
ATOM 1046 C C . PRO A 1 132 ? 30.852 -0.687 -32.059 1.00 93.81 132 PRO A C 1
ATOM 1048 O O . PRO A 1 132 ? 31.296 -1.634 -32.713 1.00 93.81 132 PRO A O 1
ATOM 1051 N N . PHE A 1 133 ? 29.551 -0.417 -32.011 1.00 93.62 133 PHE A N 1
ATOM 1052 C CA . PHE A 1 133 ? 28.540 -1.151 -32.771 1.00 93.62 133 PHE A CA 1
ATOM 1053 C C . PHE A 1 133 ? 27.687 -0.208 -33.625 1.00 93.62 133 PHE A C 1
ATOM 1055 O O . PHE A 1 133 ? 27.519 0.966 -33.309 1.00 93.62 133 PHE A O 1
ATOM 1062 N N . HIS A 1 134 ? 27.152 -0.747 -34.721 1.00 92.56 134 HIS A N 1
ATOM 1063 C CA . HIS A 1 134 ? 26.314 -0.032 -35.684 1.00 92.56 134 HIS A CA 1
ATOM 1064 C C . HIS A 1 134 ? 25.133 -0.931 -36.065 1.00 92.56 134 HIS A C 1
ATOM 1066 O O . HIS A 1 134 ? 25.178 -1.643 -37.068 1.00 92.56 134 HIS A O 1
ATOM 1072 N N . LEU A 1 135 ? 24.097 -0.960 -35.227 1.00 90.31 135 LEU A N 1
ATOM 1073 C CA . LEU A 1 135 ? 22.948 -1.840 -35.426 1.00 90.31 135 LEU A CA 1
ATOM 1074 C C . LEU A 1 135 ? 21.910 -1.165 -36.330 1.00 90.31 135 LEU A C 1
ATOM 1076 O O . LEU A 1 135 ? 21.313 -0.153 -35.973 1.00 90.31 135 LEU A O 1
ATOM 1080 N N . THR A 1 136 ? 21.717 -1.745 -37.511 1.00 88.12 136 THR A N 1
ATOM 1081 C CA . THR A 1 136 ? 20.750 -1.309 -38.525 1.00 88.12 136 THR A CA 1
ATOM 1082 C C . THR A 1 136 ? 19.349 -1.804 -38.179 1.00 88.12 136 THR A C 1
ATOM 1084 O O . THR A 1 136 ? 19.123 -3.008 -38.129 1.00 88.12 136 THR A O 1
ATOM 1087 N N . LEU A 1 137 ? 18.405 -0.881 -37.999 1.00 84.56 137 LEU A N 1
ATOM 1088 C CA . LEU A 1 137 ? 16.978 -1.157 -37.862 1.00 84.56 137 LEU A CA 1
ATOM 1089 C C . LEU A 1 137 ? 16.239 -0.790 -39.149 1.00 84.56 137 LEU A C 1
ATOM 1091 O O . LEU A 1 137 ? 16.427 0.291 -39.720 1.00 84.56 137 LEU A O 1
ATOM 1095 N N . ARG A 1 138 ? 15.358 -1.689 -39.584 1.00 79.62 138 ARG A N 1
ATOM 1096 C CA . ARG A 1 138 ? 14.480 -1.507 -40.744 1.00 79.62 138 ARG A CA 1
ATOM 1097 C C . ARG A 1 138 ? 13.051 -1.237 -40.279 1.00 79.62 138 ARG A C 1
ATOM 1099 O O . ARG A 1 138 ? 12.676 -1.601 -39.172 1.00 79.62 138 ARG A O 1
ATOM 1106 N N . HIS A 1 139 ? 12.260 -0.586 -41.131 1.00 73.19 139 HIS A N 1
ATOM 1107 C CA . HIS A 1 139 ? 10.825 -0.342 -40.912 1.00 73.19 139 HIS A CA 1
ATOM 1108 C C . HIS A 1 139 ? 10.459 0.321 -39.568 1.00 73.19 139 HIS A C 1
ATOM 1110 O O . HIS A 1 139 ? 9.356 0.139 -39.065 1.00 73.19 139 HIS A O 1
ATOM 1116 N N . ILE A 1 140 ? 11.351 1.146 -39.004 1.00 74.25 140 ILE A N 1
ATOM 1117 C CA . ILE A 1 140 ? 11.176 1.744 -37.668 1.00 74.25 140 ILE A CA 1
ATOM 1118 C C . ILE A 1 140 ? 9.908 2.607 -37.529 1.00 74.25 140 ILE A C 1
ATOM 1120 O O . ILE A 1 140 ? 9.364 2.744 -36.442 1.00 74.25 140 ILE A O 1
ATOM 1124 N N . HIS A 1 141 ? 9.391 3.129 -38.644 1.00 66.44 141 HIS A N 1
ATOM 1125 C CA . HIS A 1 141 ? 8.123 3.861 -38.717 1.00 66.44 141 HIS A CA 1
ATOM 1126 C C . HIS A 1 141 ? 6.883 2.985 -38.451 1.00 66.44 141 HIS A C 1
ATOM 1128 O O . HIS A 1 141 ? 5.842 3.515 -38.066 1.00 66.44 141 HIS A O 1
ATOM 1134 N N . LEU A 1 142 ? 6.977 1.662 -38.641 1.00 66.94 142 LEU A N 1
ATOM 1135 C CA . LEU A 1 142 ? 5.916 0.713 -38.287 1.00 66.94 142 LEU A CA 1
ATOM 1136 C C . LEU A 1 142 ? 5.895 0.425 -36.781 1.00 66.94 142 LEU A C 1
ATOM 1138 O O . LEU A 1 142 ? 4.836 0.110 -36.243 1.00 66.94 142 LEU A O 1
ATOM 1142 N N . LEU A 1 143 ? 7.032 0.571 -36.089 1.00 71.50 143 LEU A N 1
ATOM 1143 C CA . LEU A 1 143 ? 7.130 0.268 -34.664 1.00 71.50 143 LEU A CA 1
ATOM 1144 C C . LEU A 1 143 ? 6.277 1.247 -33.839 1.00 71.50 143 LEU A C 1
ATOM 1146 O O . LEU A 1 143 ? 6.478 2.464 -33.943 1.00 71.50 143 LEU A O 1
ATOM 1150 N N . PRO A 1 144 ? 5.311 0.762 -33.038 1.00 67.06 144 PRO A N 1
ATOM 1151 C CA . PRO A 1 144 ? 4.494 1.616 -32.188 1.00 67.06 144 PRO A CA 1
ATOM 1152 C C . PRO A 1 144 ? 5.353 2.321 -31.124 1.00 67.06 144 PRO A C 1
ATOM 1154 O O . PRO A 1 144 ? 6.314 1.731 -30.622 1.00 67.06 144 PRO A O 1
ATOM 1157 N N . PRO A 1 145 ? 5.035 3.577 -30.765 1.00 65.88 145 PRO A N 1
ATOM 1158 C CA . PRO A 1 145 ? 5.737 4.284 -29.699 1.00 65.88 145 PRO A CA 1
ATOM 1159 C C . PRO A 1 145 ? 5.649 3.552 -28.355 1.00 65.88 145 PRO A C 1
ATOM 1161 O O . PRO A 1 145 ? 4.700 2.815 -28.091 1.00 65.88 145 PRO A O 1
ATOM 1164 N N . SER A 1 146 ? 6.638 3.800 -27.496 1.00 63.06 146 SER A N 1
ATOM 1165 C CA . SER A 1 146 ? 6.649 3.427 -26.081 1.00 63.06 146 SER A CA 1
ATOM 1166 C C . SER A 1 146 ? 5.550 4.189 -25.345 1.00 63.06 146 SER A C 1
ATOM 1168 O O . SER A 1 146 ? 5.766 5.262 -24.784 1.00 63.06 146 SER A O 1
ATOM 1170 N N . ILE A 1 147 ? 4.347 3.638 -25.411 1.00 54.09 147 ILE A N 1
ATOM 1171 C CA . ILE A 1 147 ? 3.131 4.187 -24.833 1.00 54.09 147 ILE A CA 1
ATOM 1172 C C . ILE A 1 147 ? 2.938 3.623 -23.419 1.00 54.09 147 ILE A C 1
ATOM 1174 O O . ILE A 1 147 ? 3.021 2.417 -23.215 1.00 54.09 147 ILE A O 1
ATOM 1178 N N . LEU A 1 148 ? 2.654 4.524 -22.472 1.00 43.59 148 LEU A N 1
ATOM 1179 C CA . LEU A 1 148 ? 2.153 4.235 -21.120 1.00 43.59 148 LEU A CA 1
ATOM 1180 C C . LEU A 1 148 ? 0.677 4.655 -21.006 1.00 43.59 148 LEU A C 1
ATOM 1182 O O . LEU A 1 148 ? 0.235 5.239 -20.017 1.00 43.59 148 LEU A O 1
ATOM 1186 N N . THR A 1 149 ? -0.095 4.409 -22.063 1.00 35.00 149 THR A N 1
ATOM 1187 C CA . THR A 1 149 ? -1.500 4.066 -21.851 1.00 35.00 149 THR A CA 1
ATOM 1188 C C . THR A 1 149 ? -1.523 2.591 -21.429 1.00 35.00 149 THR A C 1
ATOM 1190 O O . THR A 1 149 ? -0.490 1.925 -21.493 1.00 35.00 149 THR A O 1
ATOM 1193 N N . PRO A 1 150 ? -2.636 2.065 -20.920 1.00 33.09 150 PRO A N 1
ATOM 1194 C CA . PRO A 1 150 ? -2.634 0.736 -20.298 1.00 33.09 150 PRO A CA 1
ATOM 1195 C C . PRO A 1 150 ? -2.190 -0.390 -21.313 1.00 33.09 150 PRO A C 1
ATOM 1197 O O . PRO A 1 150 ? -2.087 -0.112 -22.507 1.00 33.09 150 PRO A O 1
ATOM 1200 N N . HIS A 1 151 ? -1.972 -1.664 -20.906 1.00 45.28 151 HIS A N 1
ATOM 1201 C CA . HIS A 1 151 ? -1.461 -2.801 -21.729 1.00 45.28 151 HIS A CA 1
ATOM 1202 C C . HIS A 1 151 ? -1.964 -2.858 -23.170 1.00 45.28 151 HIS A C 1
ATOM 1204 O O . HIS A 1 151 ? -2.862 -3.590 -23.526 1.00 45.28 151 HIS A O 1
ATOM 1210 N N . HIS A 1 152 ? -1.180 -2.286 -24.052 1.00 47.00 152 HIS A N 1
ATOM 1211 C CA . HIS A 1 152 ? -0.068 -3.089 -24.519 1.00 47.00 152 HIS A CA 1
ATOM 1212 C C . HIS A 1 152 ? 1.189 -2.471 -23.924 1.00 47.00 152 HIS A C 1
ATOM 1214 O O . HIS A 1 152 ? 1.415 -1.277 -24.102 1.00 47.00 152 HIS A O 1
ATOM 1220 N N . LYS A 1 153 ? 1.988 -3.237 -23.178 1.00 53.47 153 LYS A N 1
ATOM 1221 C CA . LYS A 1 153 ? 3.278 -2.722 -22.708 1.00 53.47 153 LYS A CA 1
ATOM 1222 C C . LYS A 1 153 ? 4.277 -2.922 -23.833 1.00 53.47 153 LYS A C 1
ATOM 1224 O O . LYS A 1 153 ? 4.561 -4.054 -24.224 1.00 53.47 153 LYS A O 1
ATOM 1229 N N . ILE A 1 154 ? 4.780 -1.814 -24.369 1.00 66.25 154 ILE A N 1
ATOM 1230 C CA . ILE A 1 154 ? 5.663 -1.811 -25.537 1.00 66.25 154 ILE A CA 1
ATOM 1231 C C . ILE A 1 154 ? 7.060 -1.380 -25.104 1.00 66.25 154 ILE A C 1
ATOM 1233 O O . ILE A 1 154 ? 7.341 -0.193 -24.905 1.00 66.25 154 ILE A O 1
ATOM 1237 N N . ALA A 1 155 ? 7.941 -2.364 -24.942 1.00 73.06 155 ALA A N 1
ATOM 1238 C CA . ALA A 1 155 ? 9.272 -2.168 -24.389 1.00 73.06 155 ALA A CA 1
ATOM 1239 C C . ALA A 1 155 ? 10.355 -2.481 -25.428 1.00 73.06 155 ALA A C 1
ATOM 1241 O O . ALA A 1 155 ? 10.433 -3.597 -25.947 1.00 73.06 155 ALA A O 1
ATOM 1242 N N . TYR A 1 156 ? 11.217 -1.497 -25.698 1.00 84.50 156 TYR A N 1
ATOM 1243 C CA . TYR A 1 156 ? 12.385 -1.649 -26.559 1.00 84.50 156 TYR A CA 1
ATOM 1244 C C . TYR A 1 156 ? 13.658 -1.711 -25.715 1.00 84.50 156 TYR A C 1
ATOM 1246 O O . TYR A 1 156 ? 13.954 -0.820 -24.914 1.00 84.50 156 TYR A O 1
ATOM 1254 N N . HIS A 1 157 ? 14.420 -2.782 -25.904 1.00 84.50 157 HIS A N 1
ATOM 1255 C CA . HIS A 1 157 ? 15.646 -3.058 -25.172 1.00 84.50 157 HIS A CA 1
ATOM 1256 C C . HIS A 1 157 ? 16.808 -3.240 -26.133 1.00 84.50 157 HIS A C 1
ATOM 1258 O O . HIS A 1 157 ? 16.744 -4.043 -27.065 1.00 84.50 157 HIS A O 1
ATOM 1264 N N . LEU A 1 158 ? 17.900 -2.538 -25.852 1.00 89.44 158 LEU A N 1
ATOM 1265 C CA . LEU A 1 158 ? 19.190 -2.788 -26.462 1.00 89.44 158 LEU A CA 1
ATOM 1266 C C . LEU A 1 158 ? 20.014 -3.673 -25.525 1.00 89.44 158 LEU A C 1
ATOM 1268 O O . LEU A 1 158 ? 20.299 -3.315 -24.382 1.00 89.44 158 LEU A O 1
ATOM 1272 N N . LEU A 1 159 ? 20.371 -4.853 -26.009 1.00 87.75 159 LEU A N 1
ATOM 1273 C CA . LEU A 1 159 ? 21.003 -5.919 -25.249 1.00 87.75 159 LEU A CA 1
ATOM 1274 C C . LEU A 1 159 ? 22.414 -6.163 -25.786 1.00 87.75 159 LEU A C 1
ATOM 1276 O O . LEU A 1 159 ? 22.598 -6.227 -26.997 1.00 87.75 159 LEU A O 1
ATOM 1280 N N . ALA A 1 160 ? 23.388 -6.392 -24.909 1.00 86.12 160 ALA A N 1
ATOM 1281 C CA . ALA A 1 160 ? 24.639 -7.061 -25.271 1.00 86.12 160 ALA A CA 1
ATOM 1282 C C . ALA A 1 160 ? 24.669 -8.434 -24.605 1.00 86.12 160 ALA A C 1
ATOM 1284 O O . ALA A 1 160 ? 24.289 -8.555 -23.440 1.00 86.12 160 ALA A O 1
ATOM 1285 N N . ARG A 1 161 ? 25.128 -9.474 -25.304 1.00 85.94 161 ARG A N 1
ATOM 1286 C CA . ARG A 1 161 ? 25.195 -10.836 -24.755 1.00 85.94 161 ARG A CA 1
ATOM 1287 C C . ARG A 1 161 ? 26.447 -11.586 -25.192 1.00 85.94 161 ARG A C 1
ATOM 1289 O O . ARG A 1 161 ? 26.845 -11.556 -26.355 1.00 85.94 161 ARG A O 1
ATOM 1296 N N . ILE A 1 162 ? 27.018 -12.319 -24.241 1.00 83.44 162 ILE A N 1
ATOM 1297 C CA . ILE A 1 162 ? 28.192 -13.178 -24.401 1.00 83.44 162 ILE A CA 1
ATOM 1298 C C . ILE A 1 162 ? 27.756 -14.646 -24.435 1.00 83.44 162 ILE A C 1
ATOM 1300 O O . ILE A 1 162 ? 27.053 -15.118 -23.541 1.00 83.44 162 ILE A O 1
ATOM 1304 N N . LYS A 1 163 ? 28.244 -15.408 -25.418 1.00 79.81 163 LYS A N 1
ATOM 1305 C CA . LYS A 1 163 ? 28.292 -16.877 -25.348 1.00 79.81 163 LYS A CA 1
ATOM 1306 C C . LYS A 1 163 ? 29.723 -17.300 -25.038 1.00 79.81 163 LYS A C 1
ATOM 1308 O O . LYS A 1 163 ? 30.647 -16.877 -25.727 1.00 79.81 163 LYS A O 1
ATOM 1313 N N . LEU A 1 164 ? 29.910 -18.144 -24.029 1.00 78.62 164 LEU A N 1
ATOM 1314 C CA . LEU A 1 164 ? 31.208 -18.739 -23.690 1.00 78.62 164 LEU A CA 1
ATOM 1315 C C . LEU A 1 164 ? 31.466 -20.001 -24.530 1.00 78.62 164 LEU A C 1
ATOM 1317 O O . LEU A 1 164 ? 30.539 -20.549 -25.132 1.00 78.62 164 LEU A O 1
ATOM 1321 N N . THR A 1 165 ? 32.716 -20.465 -24.595 1.00 73.25 165 THR A N 1
ATOM 1322 C CA . THR A 1 165 ? 33.091 -21.643 -25.407 1.00 73.25 165 THR A CA 1
ATOM 1323 C C . THR A 1 165 ? 32.596 -22.972 -24.844 1.00 73.25 165 THR A C 1
ATOM 1325 O O . THR A 1 165 ? 32.391 -23.908 -25.614 1.00 73.25 165 THR A O 1
ATOM 1328 N N . SER A 1 166 ? 32.372 -23.069 -23.531 1.00 70.88 166 SER A N 1
ATOM 1329 C CA . SER A 1 166 ? 31.959 -24.309 -22.865 1.00 70.88 166 SER A CA 1
ATOM 1330 C C . SER A 1 166 ? 31.099 -24.067 -21.619 1.00 70.88 166 SER A C 1
ATOM 1332 O O . SER A 1 166 ? 31.091 -22.977 -21.039 1.00 70.88 166 SER A O 1
ATOM 1334 N N . LEU A 1 167 ? 30.409 -25.121 -21.165 1.00 62.81 167 LEU A N 1
ATOM 1335 C CA . LEU A 1 167 ? 29.750 -25.142 -19.855 1.00 62.81 167 LEU A CA 1
ATOM 1336 C C . LEU A 1 167 ? 30.771 -24.961 -18.717 1.00 62.81 167 LEU A C 1
ATOM 1338 O O . LEU A 1 167 ? 30.487 -24.261 -17.750 1.00 62.81 167 LEU A O 1
ATOM 1342 N N . THR A 1 168 ? 31.976 -25.517 -18.866 1.00 65.00 168 THR A N 1
ATOM 1343 C CA . THR A 1 168 ? 33.081 -25.375 -17.909 1.00 65.00 168 THR A CA 1
ATOM 1344 C C . THR A 1 168 ? 33.479 -23.912 -17.712 1.00 65.00 168 THR A C 1
ATOM 1346 O O . THR A 1 168 ? 33.571 -23.460 -16.575 1.00 65.00 168 THR A O 1
ATOM 1349 N N . GLU A 1 169 ? 33.632 -23.134 -18.790 1.00 65.56 169 GLU A N 1
ATOM 1350 C CA . GLU A 1 169 ? 33.881 -21.685 -18.695 1.00 65.56 169 GLU A CA 1
ATOM 1351 C C . GLU A 1 169 ? 32.736 -20.953 -17.982 1.00 65.56 169 GLU A C 1
ATOM 1353 O O . GLU A 1 169 ? 32.986 -20.085 -17.146 1.00 65.56 169 GLU A O 1
ATOM 1358 N N . ARG A 1 170 ? 31.477 -21.335 -18.240 1.00 66.12 170 ARG A N 1
ATOM 1359 C CA . ARG A 1 170 ? 30.312 -20.756 -17.549 1.00 66.12 170 ARG A CA 1
ATOM 1360 C C . ARG A 1 170 ? 30.365 -21.006 -16.042 1.00 66.12 170 ARG A C 1
ATOM 1362 O O . ARG A 1 170 ? 30.195 -20.064 -15.274 1.00 66.12 170 ARG A O 1
ATOM 1369 N N . VAL A 1 171 ? 30.670 -22.236 -15.624 1.00 63.75 171 VAL A N 1
ATOM 1370 C CA . VAL A 1 171 ? 30.849 -22.592 -14.206 1.00 63.75 171 VAL A CA 1
ATOM 1371 C C . VAL A 1 171 ? 32.027 -21.830 -13.589 1.00 63.75 171 VAL A C 1
ATOM 1373 O O . VAL A 1 171 ? 31.881 -21.299 -12.491 1.00 63.75 171 VAL A O 1
ATOM 1376 N N . ARG A 1 172 ? 33.163 -21.689 -14.292 1.00 69.56 172 ARG A N 1
ATOM 1377 C CA . ARG A 1 172 ? 34.328 -20.912 -13.816 1.00 69.56 172 ARG A CA 1
ATOM 1378 C C . ARG A 1 172 ? 33.986 -19.440 -13.582 1.00 69.56 172 ARG A C 1
ATOM 1380 O O . ARG A 1 172 ? 34.323 -18.912 -12.525 1.00 69.56 172 ARG A O 1
ATOM 1387 N N . VAL A 1 173 ? 33.299 -18.793 -14.526 1.00 68.19 173 VAL A N 1
ATOM 1388 C CA . VAL A 1 173 ? 32.895 -17.380 -14.409 1.00 68.19 173 VAL A CA 1
ATOM 1389 C C . VAL A 1 173 ? 31.910 -17.178 -13.254 1.00 68.19 173 VAL A C 1
ATOM 1391 O O . VAL A 1 173 ? 32.100 -16.256 -12.461 1.00 68.19 173 VAL A O 1
ATOM 1394 N N . THR A 1 174 ? 30.911 -18.055 -13.105 1.00 66.69 174 THR A N 1
ATOM 1395 C CA . THR A 1 174 ? 29.975 -18.023 -11.967 1.00 66.69 174 THR A CA 1
ATOM 1396 C C . THR A 1 174 ? 30.697 -18.243 -10.634 1.00 66.69 174 THR A C 1
ATOM 1398 O O . THR A 1 174 ? 30.518 -17.453 -9.711 1.00 66.69 174 THR A O 1
ATOM 1401 N N . TYR A 1 175 ? 31.574 -19.246 -10.542 1.00 68.75 175 TYR A N 1
ATOM 1402 C CA . TYR A 1 175 ? 32.365 -19.530 -9.341 1.00 68.75 175 TYR A CA 1
ATOM 1403 C C . TYR A 1 175 ? 33.250 -18.341 -8.938 1.00 68.75 175 TYR A C 1
ATOM 1405 O O . TYR A 1 175 ? 33.237 -17.923 -7.784 1.00 68.75 175 TYR A O 1
ATOM 1413 N N . TRP A 1 176 ? 33.968 -17.723 -9.882 1.00 71.25 176 TRP A N 1
ATOM 1414 C CA . TRP A 1 176 ? 34.774 -16.531 -9.588 1.00 71.25 176 TRP A CA 1
ATOM 1415 C C . TRP A 1 176 ? 33.933 -15.321 -9.177 1.00 71.25 176 TRP A C 1
ATOM 1417 O O . TRP A 1 176 ? 34.419 -14.498 -8.403 1.00 71.25 176 TRP A O 1
ATOM 1427 N N . HIS A 1 177 ? 32.707 -15.192 -9.691 1.00 68.06 177 HIS A N 1
ATOM 1428 C CA . HIS A 1 177 ? 31.786 -14.138 -9.274 1.00 68.06 177 HIS A CA 1
ATOM 1429 C C . HIS A 1 177 ? 31.404 -14.316 -7.797 1.00 68.06 177 HIS A C 1
ATOM 1431 O O . HIS A 1 177 ? 31.604 -13.386 -7.019 1.00 68.06 177 HIS A O 1
ATOM 1437 N N . ILE A 1 178 ? 30.990 -15.528 -7.409 1.00 64.69 178 ILE A N 1
ATOM 1438 C CA . ILE A 1 178 ? 30.642 -15.896 -6.026 1.00 64.69 178 ILE A CA 1
ATOM 1439 C C . ILE A 1 178 ? 31.843 -15.704 -5.088 1.00 64.69 178 ILE A C 1
ATOM 1441 O O . ILE A 1 178 ? 31.728 -15.020 -4.075 1.00 64.69 178 ILE A O 1
ATOM 1445 N N . CYS A 1 179 ? 33.029 -16.217 -5.441 1.00 64.88 179 CYS A N 1
ATOM 1446 C CA . CYS A 1 179 ? 34.228 -16.035 -4.614 1.00 64.88 179 CYS A CA 1
ATOM 1447 C C . CYS A 1 179 ? 34.610 -14.559 -4.428 1.00 64.88 179 CYS A C 1
ATOM 1449 O O . CYS A 1 179 ? 35.079 -14.196 -3.356 1.00 64.88 179 CYS A O 1
ATOM 1451 N N . MET A 1 180 ? 34.425 -13.704 -5.443 1.00 64.31 180 MET A N 1
ATOM 1452 C CA . MET A 1 180 ? 34.688 -12.266 -5.299 1.00 64.31 180 MET A CA 1
ATOM 1453 C C . MET A 1 180 ? 33.646 -11.536 -4.451 1.00 64.31 180 MET A C 1
ATOM 1455 O O . MET A 1 180 ? 33.992 -10.518 -3.867 1.00 64.31 180 MET A O 1
ATOM 1459 N N . GLN A 1 181 ? 32.401 -12.013 -4.386 1.00 61.22 181 GLN A N 1
ATOM 1460 C CA . GLN A 1 181 ? 31.415 -11.469 -3.447 1.00 61.22 181 GLN A CA 1
ATOM 1461 C C . GLN A 1 181 ? 31.830 -11.812 -2.011 1.00 61.22 181 GLN A C 1
ATOM 1463 O O . GLN A 1 181 ? 32.072 -10.907 -1.224 1.00 61.22 181 GLN A O 1
ATOM 1468 N N . ILE A 1 182 ? 32.084 -13.098 -1.739 1.00 58.91 182 ILE A N 1
ATOM 1469 C CA . ILE A 1 182 ? 32.517 -13.591 -0.419 1.00 58.91 182 ILE A CA 1
ATOM 1470 C C . ILE A 1 182 ? 33.814 -12.910 0.060 1.00 58.91 182 ILE A C 1
ATOM 1472 O O . ILE A 1 182 ? 33.941 -12.591 1.236 1.00 58.91 182 ILE A O 1
ATOM 1476 N N . MET A 1 183 ? 34.781 -12.664 -0.834 1.00 55.81 183 MET A N 1
ATOM 1477 C CA . MET A 1 183 ? 36.021 -11.959 -0.476 1.00 55.81 183 MET A CA 1
ATOM 1478 C C . MET A 1 183 ? 35.805 -10.459 -0.227 1.00 55.81 183 MET A C 1
ATOM 1480 O O . MET A 1 183 ? 36.400 -9.918 0.698 1.00 55.81 183 MET A O 1
ATOM 1484 N N . ASN A 1 184 ? 34.948 -9.790 -1.005 1.00 54.94 184 ASN A N 1
ATOM 1485 C CA . ASN A 1 184 ? 34.644 -8.373 -0.787 1.00 54.94 184 ASN A CA 1
ATOM 1486 C C . ASN A 1 184 ? 33.881 -8.132 0.530 1.00 54.94 184 ASN A C 1
ATOM 1488 O O . ASN A 1 184 ? 34.099 -7.101 1.161 1.00 54.94 184 ASN A O 1
ATOM 1492 N N . ASP A 1 185 ? 33.037 -9.075 0.961 1.00 49.16 185 ASP A N 1
ATOM 1493 C CA . ASP A 1 185 ? 32.296 -8.995 2.231 1.00 49.16 185 ASP A CA 1
ATOM 1494 C C . ASP A 1 185 ? 33.190 -9.184 3.479 1.00 49.16 185 ASP A C 1
ATOM 1496 O O . ASP A 1 185 ? 32.747 -8.928 4.598 1.00 49.16 185 ASP A O 1
ATOM 1500 N N . HIS A 1 186 ? 34.451 -9.612 3.324 1.00 47.22 186 HIS A N 1
ATOM 1501 C CA . HIS A 1 186 ? 35.409 -9.732 4.434 1.00 47.22 186 HIS A CA 1
ATOM 1502 C C . HIS A 1 186 ? 36.312 -8.504 4.639 1.00 47.22 186 HIS A C 1
ATOM 1504 O O . HIS A 1 186 ? 36.789 -8.310 5.755 1.00 47.22 186 HIS A O 1
ATOM 1510 N N . ASP A 1 187 ? 36.508 -7.657 3.622 1.00 43.66 187 ASP A N 1
ATOM 1511 C CA . ASP A 1 187 ? 37.340 -6.440 3.718 1.00 43.66 187 ASP A CA 1
ATOM 1512 C C . ASP A 1 187 ? 36.524 -5.153 3.987 1.00 43.66 187 ASP A C 1
ATOM 1514 O O . ASP A 1 187 ? 37.099 -4.077 4.166 1.00 43.66 187 ASP A O 1
ATOM 1518 N N . ALA 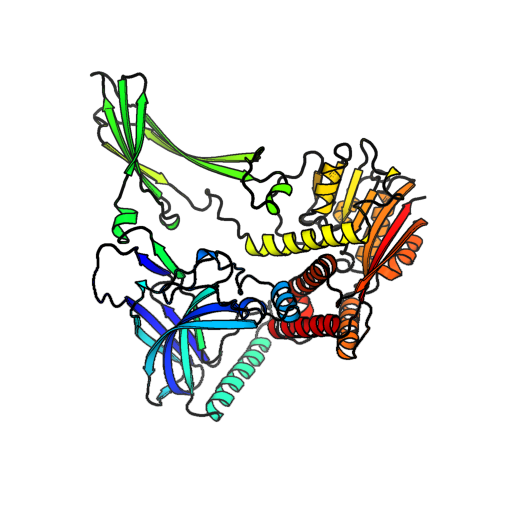A 1 188 ? 35.187 -5.231 4.017 1.00 37.97 188 ALA A N 1
ATOM 1519 C CA . ALA A 1 188 ? 34.295 -4.071 4.092 1.00 37.97 188 ALA A CA 1
ATOM 1520 C C . ALA A 1 188 ? 33.497 -3.984 5.407 1.00 37.97 188 ALA A C 1
ATOM 1522 O O . ALA A 1 188 ? 32.299 -4.267 5.463 1.00 37.97 188 ALA A O 1
ATOM 1523 N N . THR A 1 189 ? 34.126 -3.477 6.468 1.00 43.38 189 THR A N 1
ATOM 1524 C CA . THR A 1 189 ? 33.366 -2.805 7.531 1.00 43.38 189 THR A CA 1
ATOM 1525 C C . THR A 1 189 ? 32.738 -1.530 6.947 1.00 43.38 189 THR A C 1
ATOM 1527 O O . THR A 1 189 ? 33.467 -0.725 6.377 1.00 43.38 189 THR A O 1
ATOM 1530 N N . ILE A 1 190 ? 31.430 -1.319 7.184 1.00 37.66 190 ILE A N 1
ATOM 1531 C CA . ILE A 1 190 ? 30.569 -0.160 6.812 1.00 37.66 190 ILE A CA 1
ATOM 1532 C C . ILE A 1 190 ? 29.603 -0.411 5.624 1.00 37.66 190 ILE A C 1
ATOM 1534 O O . ILE A 1 190 ? 29.997 -0.504 4.470 1.00 37.66 190 ILE A O 1
ATOM 1538 N N . GLN A 1 191 ? 28.304 -0.383 5.966 1.00 30.84 191 GLN A N 1
ATOM 1539 C CA . GLN A 1 191 ? 27.102 -0.171 5.131 1.00 30.84 191 GLN A CA 1
ATOM 1540 C C . GLN A 1 191 ? 26.849 -1.094 3.920 1.00 30.84 191 GLN A C 1
ATOM 1542 O O . GLN A 1 191 ? 27.238 -0.821 2.787 1.00 30.84 191 GLN A O 1
ATOM 1547 N N . MET A 1 192 ? 25.990 -2.098 4.138 1.00 26.72 192 MET A N 1
ATOM 1548 C CA . MET A 1 192 ? 25.277 -2.792 3.063 1.00 26.72 192 MET A CA 1
ATOM 1549 C C . MET A 1 192 ? 24.234 -1.873 2.401 1.00 26.72 192 MET A C 1
ATOM 1551 O O . MET A 1 192 ? 23.203 -1.566 2.997 1.00 26.72 192 MET A O 1
ATOM 1555 N N . GLN A 1 193 ? 24.452 -1.508 1.135 1.00 24.52 193 GLN A N 1
ATOM 1556 C CA . GLN A 1 193 ? 23.362 -1.191 0.205 1.00 24.52 193 GLN A CA 1
ATOM 1557 C C . GLN A 1 193 ? 23.147 -2.390 -0.735 1.00 24.52 193 GLN A C 1
ATOM 1559 O O . GLN A 1 193 ? 24.096 -2.789 -1.418 1.00 24.52 193 GLN A O 1
ATOM 1564 N N . PRO A 1 194 ? 21.936 -2.971 -0.828 1.00 29.39 194 PRO A N 1
ATOM 1565 C CA . PRO A 1 194 ? 21.679 -4.070 -1.751 1.00 29.39 194 PRO A CA 1
ATOM 1566 C C . PRO A 1 194 ? 21.681 -3.575 -3.207 1.00 29.39 194 PRO A C 1
ATOM 1568 O O . PRO A 1 194 ? 20.911 -2.698 -3.605 1.00 29.39 194 PRO A O 1
ATOM 1571 N N . LEU A 1 195 ? 22.557 -4.156 -4.030 1.00 30.92 195 LEU A N 1
ATOM 1572 C CA . LEU A 1 195 ? 22.706 -3.819 -5.448 1.00 30.92 195 LEU A CA 1
ATOM 1573 C C . LEU A 1 195 ? 21.491 -4.296 -6.269 1.00 30.92 195 LEU A C 1
ATOM 1575 O O . LEU A 1 195 ? 21.421 -5.452 -6.680 1.00 30.92 195 LEU A O 1
ATOM 1579 N N . LYS A 1 196 ? 20.576 -3.360 -6.558 1.00 29.28 196 LYS A N 1
ATOM 1580 C CA . LYS A 1 196 ? 19.261 -3.490 -7.236 1.00 29.28 196 LYS A CA 1
ATOM 1581 C C . LYS A 1 196 ? 19.210 -4.090 -8.662 1.00 29.28 196 LYS A C 1
ATOM 1583 O O . LYS A 1 196 ? 18.261 -3.833 -9.400 1.00 29.28 196 LYS A O 1
ATOM 1588 N N . HIS A 1 197 ? 20.179 -4.892 -9.101 1.00 33.19 197 HIS A N 1
ATOM 1589 C CA . HIS A 1 197 ? 20.166 -5.452 -10.455 1.00 33.19 197 HIS A CA 1
ATOM 1590 C C . HIS A 1 197 ? 20.439 -6.956 -10.497 1.00 33.19 197 HIS A C 1
ATOM 1592 O O . HIS A 1 197 ? 21.544 -7.397 -10.176 1.00 33.19 197 HIS A O 1
ATOM 1598 N N . LYS A 1 198 ? 19.488 -7.701 -11.090 1.00 36.22 198 LYS A N 1
ATOM 1599 C CA . LYS A 1 198 ? 19.731 -8.958 -11.824 1.00 36.22 198 LYS A CA 1
ATOM 1600 C C . LYS A 1 198 ? 20.741 -8.687 -12.953 1.00 36.22 198 LYS A C 1
ATOM 1602 O O . LYS A 1 198 ? 20.385 -8.614 -14.130 1.00 36.22 198 LYS A O 1
ATOM 1607 N N . ARG A 1 199 ? 22.022 -8.505 -12.611 1.00 47.56 199 ARG A N 1
ATOM 1608 C CA . ARG A 1 199 ? 23.110 -8.454 -13.591 1.00 47.56 199 ARG A CA 1
ATOM 1609 C C . ARG A 1 199 ? 23.233 -9.849 -14.174 1.00 47.56 199 ARG A C 1
ATOM 1611 O O . ARG A 1 199 ? 23.836 -10.734 -13.570 1.00 47.56 199 ARG A O 1
ATOM 1618 N N . GLN A 1 200 ? 22.643 -10.045 -15.351 1.00 55.06 200 GLN A N 1
ATOM 1619 C CA . GLN A 1 200 ? 22.919 -11.215 -16.170 1.00 55.06 200 GLN A CA 1
ATOM 1620 C C . GLN A 1 200 ? 24.438 -11.264 -16.341 1.00 55.06 200 GLN A C 1
ATOM 1622 O O . GLN A 1 200 ? 25.006 -10.415 -17.012 1.00 55.06 200 GLN A O 1
ATOM 1627 N N . ILE A 1 201 ? 25.128 -12.217 -15.708 1.00 60.25 201 ILE A N 1
ATOM 1628 C CA . ILE A 1 201 ? 26.603 -12.193 -15.686 1.00 60.25 201 ILE A CA 1
ATOM 1629 C C . ILE A 1 201 ? 27.166 -12.199 -17.118 1.00 60.25 201 ILE A C 1
ATOM 1631 O O . ILE A 1 201 ? 28.221 -11.642 -17.363 1.00 60.25 201 ILE A O 1
ATOM 1635 N N . LEU A 1 202 ? 26.427 -12.756 -18.083 1.00 71.94 202 LEU A N 1
ATOM 1636 C CA . LEU A 1 202 ? 26.779 -12.806 -19.505 1.00 71.94 202 LEU A CA 1
ATOM 1637 C C . LEU A 1 202 ? 25.952 -11.840 -20.386 1.00 71.94 202 LEU A C 1
ATOM 1639 O O . LEU A 1 202 ? 25.903 -12.032 -21.602 1.00 71.94 202 LEU A O 1
ATOM 1643 N N . GLY A 1 203 ? 25.270 -10.848 -19.802 1.00 77.25 203 GLY A N 1
ATOM 1644 C CA . GLY A 1 203 ? 24.309 -9.979 -20.490 1.00 77.25 203 GLY A CA 1
ATOM 1645 C C . GLY A 1 203 ? 24.226 -8.556 -19.918 1.00 77.25 203 GLY A C 1
ATOM 1646 O O . GLY A 1 203 ? 24.177 -8.360 -18.710 1.00 77.25 203 GLY A O 1
ATOM 1647 N N . ALA A 1 204 ? 24.152 -7.556 -20.791 1.00 78.06 204 ALA A N 1
ATOM 1648 C CA . ALA A 1 204 ? 23.789 -6.185 -20.440 1.00 78.06 204 ALA A CA 1
ATOM 1649 C C . ALA A 1 204 ? 22.490 -5.805 -21.154 1.00 78.06 204 ALA A C 1
ATOM 1651 O O . ALA A 1 204 ? 22.209 -6.314 -22.239 1.00 78.06 204 ALA A O 1
ATOM 1652 N N . SER A 1 205 ? 21.705 -4.917 -20.550 1.00 80.56 205 SER A N 1
ATOM 1653 C CA . SER A 1 205 ? 20.432 -4.440 -21.091 1.00 80.56 205 SER A CA 1
ATOM 1654 C C . SER A 1 205 ? 20.273 -2.960 -20.788 1.00 80.56 205 SER A C 1
ATOM 1656 O O . SER A 1 205 ? 20.428 -2.556 -19.638 1.00 80.56 205 SER A O 1
ATOM 1658 N N . GLN A 1 206 ? 19.908 -2.185 -21.802 1.00 82.12 206 GLN A N 1
ATOM 1659 C CA . GLN A 1 206 ? 19.558 -0.775 -21.704 1.00 82.12 206 GLN A CA 1
ATOM 1660 C C . GLN A 1 206 ? 18.173 -0.569 -22.329 1.00 82.12 206 GLN A C 1
ATOM 1662 O O . GLN A 1 206 ? 17.938 -0.988 -23.463 1.00 82.12 206 GLN A O 1
ATOM 1667 N N . LYS A 1 207 ? 17.241 0.052 -21.596 1.00 79.62 207 LYS A N 1
ATOM 1668 C CA . LYS A 1 207 ? 15.931 0.439 -22.148 1.00 79.62 207 LYS A CA 1
ATOM 1669 C C . LYS A 1 207 ? 16.131 1.633 -23.083 1.00 79.62 207 LYS A C 1
ATOM 1671 O O . LYS A 1 207 ? 16.891 2.544 -22.748 1.00 79.62 207 LYS A O 1
ATOM 1676 N N . ILE A 1 208 ? 15.466 1.598 -24.233 1.00 81.50 208 ILE A N 1
ATOM 1677 C CA . ILE A 1 208 ? 15.435 2.669 -25.230 1.00 81.50 208 ILE A CA 1
ATOM 1678 C C . ILE A 1 208 ? 13.978 3.108 -25.378 1.00 81.50 208 ILE A C 1
ATOM 1680 O O . ILE A 1 208 ? 13.103 2.272 -25.600 1.00 81.50 208 ILE A O 1
ATOM 1684 N N . SER A 1 209 ? 13.701 4.400 -25.249 1.00 76.81 209 SER A N 1
ATOM 1685 C CA . SER A 1 209 ? 12.349 4.936 -25.456 1.00 76.81 209 SER A CA 1
ATOM 1686 C C . SER A 1 209 ? 12.089 5.140 -26.947 1.00 76.81 209 SER A C 1
ATOM 1688 O O . SER A 1 209 ? 12.939 5.711 -27.624 1.00 76.81 209 SER A O 1
ATOM 1690 N N . LEU A 1 210 ? 10.933 4.731 -27.478 1.00 73.88 210 LEU A N 1
ATOM 1691 C CA . LEU A 1 210 ? 10.533 5.067 -28.852 1.00 73.88 210 LEU A CA 1
ATOM 1692 C C . LEU A 1 210 ? 9.420 6.118 -28.826 1.00 73.88 210 LEU A C 1
ATOM 1694 O O . LEU A 1 210 ? 8.292 5.830 -28.435 1.00 73.88 210 LEU A O 1
ATOM 1698 N N . SER A 1 211 ? 9.725 7.338 -29.251 1.00 67.81 211 SER A N 1
ATOM 1699 C CA . SER A 1 211 ? 8.766 8.443 -29.334 1.00 67.81 211 SER A CA 1
ATOM 1700 C C . SER A 1 211 ? 8.172 8.519 -30.739 1.00 67.81 211 SER A C 1
ATOM 1702 O O . SER A 1 211 ? 8.881 8.301 -31.723 1.00 67.81 211 SER A O 1
ATOM 1704 N N . ARG A 1 212 ? 6.887 8.870 -30.867 1.00 68.44 212 ARG A N 1
ATOM 1705 C CA . ARG A 1 212 ? 6.267 9.180 -32.166 1.00 68.44 212 ARG A CA 1
ATOM 1706 C C . ARG A 1 212 ? 5.681 10.584 -32.153 1.00 68.44 212 ARG A C 1
ATOM 1708 O O . ARG A 1 212 ? 4.690 10.855 -31.480 1.00 68.44 212 ARG A O 1
ATOM 1715 N N . HIS A 1 213 ? 6.297 11.465 -32.925 1.00 60.00 213 HIS A N 1
ATOM 1716 C CA . HIS A 1 213 ? 5.922 12.865 -33.059 1.00 60.00 213 HIS A CA 1
ATOM 1717 C C . HIS A 1 213 ? 4.865 13.048 -34.146 1.00 60.00 213 HIS A C 1
ATOM 1719 O O . HIS A 1 213 ? 4.908 12.406 -35.192 1.00 60.00 213 HIS A O 1
ATOM 1725 N N . SER A 1 214 ? 3.947 13.993 -33.933 1.00 55.62 214 SER A N 1
ATOM 1726 C CA . SER A 1 214 ? 2.944 14.413 -34.931 1.00 55.62 214 SER A CA 1
ATOM 1727 C C . SER A 1 214 ? 3.510 15.327 -36.033 1.00 55.62 214 SER A C 1
ATOM 1729 O O . SER A 1 214 ? 2.782 15.759 -36.923 1.00 55.62 214 SER A O 1
ATOM 1731 N N . TYR A 1 215 ? 4.808 15.627 -35.972 1.00 56.56 215 TYR A N 1
ATOM 1732 C CA . TYR A 1 215 ? 5.553 16.452 -36.923 1.00 56.56 215 TYR A CA 1
ATOM 1733 C C . TYR A 1 215 ? 6.271 15.591 -37.972 1.00 56.56 215 TYR A C 1
ATOM 1735 O O . TYR A 1 215 ? 6.453 14.398 -37.730 1.00 56.56 215 TYR A O 1
ATOM 1743 N N . PRO A 1 216 ? 6.719 16.173 -39.103 1.00 57.25 216 PRO A N 1
ATOM 1744 C CA . PRO A 1 216 ? 7.466 15.441 -40.129 1.00 57.25 216 PRO A CA 1
ATOM 1745 C C . PRO A 1 216 ? 8.955 15.227 -39.796 1.00 57.25 216 PRO A C 1
ATOM 1747 O O . PRO A 1 216 ? 9.562 14.311 -40.340 1.00 57.25 216 PRO A O 1
ATOM 1750 N N . ASN A 1 217 ? 9.566 16.060 -38.942 1.00 60.19 217 ASN A N 1
ATOM 1751 C CA . ASN A 1 217 ? 10.960 15.921 -38.496 1.00 60.19 217 ASN A CA 1
ATOM 1752 C C . ASN A 1 217 ? 11.231 16.732 -37.209 1.00 60.19 217 ASN A C 1
ATOM 1754 O O . ASN A 1 217 ? 10.376 17.490 -36.750 1.00 60.19 217 ASN A O 1
ATOM 1758 N N . MET A 1 218 ? 12.436 16.575 -36.649 1.00 54.66 218 MET A N 1
ATOM 1759 C CA . MET A 1 218 ? 12.858 17.197 -35.386 1.00 54.66 218 MET A CA 1
ATOM 1760 C C . MET A 1 218 ? 13.165 18.701 -35.494 1.00 54.66 218 MET A C 1
ATOM 1762 O O . MET A 1 218 ? 12.903 19.438 -34.548 1.00 54.66 218 MET A O 1
ATOM 1766 N N . GLN A 1 219 ? 13.654 19.185 -36.643 1.00 57.38 219 GLN A N 1
ATOM 1767 C CA . GLN A 1 219 ? 13.895 20.622 -36.861 1.00 57.38 219 GLN A CA 1
ATOM 1768 C C . GLN A 1 219 ? 12.587 21.419 -36.789 1.00 57.38 219 GLN A C 1
ATOM 1770 O O . GLN A 1 219 ? 12.508 22.433 -36.100 1.00 57.38 219 GLN A O 1
ATOM 1775 N N . ALA A 1 220 ? 11.511 20.884 -37.375 1.00 59.56 220 ALA A N 1
ATOM 1776 C CA . ALA A 1 220 ? 10.176 21.474 -37.327 1.00 59.56 220 ALA A CA 1
ATOM 1777 C C . ALA A 1 220 ? 9.584 21.600 -35.905 1.00 59.56 220 ALA A C 1
ATOM 1779 O O . ALA A 1 220 ? 8.630 22.354 -35.716 1.00 59.56 220 ALA A O 1
ATOM 1780 N N . VAL A 1 221 ? 10.113 20.881 -34.905 1.00 55.03 221 VAL A N 1
ATOM 1781 C CA . VAL A 1 221 ? 9.687 21.023 -33.499 1.00 55.03 221 VAL A CA 1
ATOM 1782 C C . VAL A 1 221 ? 10.298 22.275 -32.866 1.00 55.03 221 VAL A C 1
ATOM 1784 O O . VAL A 1 221 ? 9.594 22.995 -32.160 1.00 55.03 221 VAL A O 1
ATOM 1787 N N . ASN A 1 222 ? 11.573 22.545 -33.156 1.00 52.62 222 ASN A N 1
ATOM 1788 C CA . ASN A 1 222 ? 12.351 23.617 -32.531 1.00 52.62 222 ASN A CA 1
ATOM 1789 C C . ASN A 1 222 ? 12.244 24.953 -33.287 1.00 52.62 222 ASN A C 1
ATOM 1791 O O . ASN A 1 222 ? 12.214 26.008 -32.666 1.00 52.62 222 ASN A O 1
ATOM 1795 N N . GLU A 1 223 ? 12.175 24.920 -34.620 1.00 55.94 223 GLU A N 1
ATOM 1796 C CA . GLU A 1 223 ? 12.287 26.119 -35.469 1.00 55.94 223 GLU A CA 1
ATOM 1797 C C . GLU A 1 223 ? 10.925 26.781 -35.769 1.00 55.94 223 GLU A C 1
ATOM 1799 O O . GLU A 1 223 ? 10.863 27.952 -36.142 1.00 55.94 223 GLU A O 1
ATOM 1804 N N . LEU A 1 224 ? 9.802 26.073 -35.578 1.00 60.41 224 LEU A N 1
ATOM 1805 C CA . LEU A 1 224 ? 8.459 26.611 -35.837 1.00 60.41 224 LEU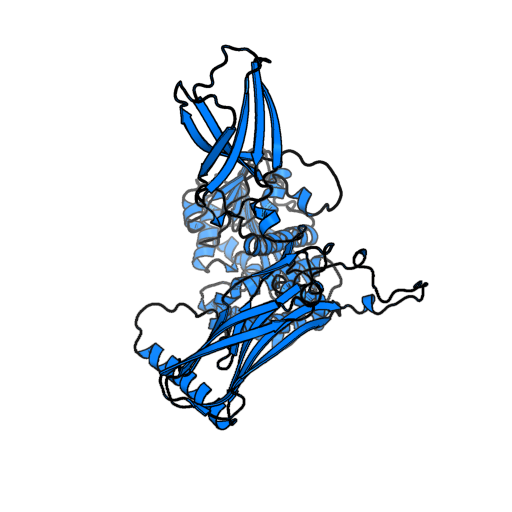 A CA 1
ATOM 1806 C C . LEU A 1 224 ? 7.920 27.431 -34.655 1.00 60.41 224 LEU A C 1
ATOM 1808 O O . LEU A 1 224 ? 6.949 27.041 -33.991 1.00 60.41 224 LEU A O 1
ATOM 1812 N N . HIS A 1 225 ? 8.503 28.613 -34.451 1.00 62.53 225 HIS A N 1
ATOM 1813 C CA . HIS A 1 225 ? 7.862 29.686 -33.693 1.00 62.53 225 HIS A CA 1
ATOM 1814 C C . HIS A 1 225 ? 6.498 29.989 -34.323 1.00 62.53 225 HIS A C 1
ATOM 1816 O O . HIS A 1 225 ? 6.389 30.269 -35.518 1.00 62.53 225 HIS A O 1
ATOM 1822 N N . ARG A 1 226 ? 5.429 29.894 -33.528 1.00 69.19 226 ARG A N 1
ATOM 1823 C CA . ARG A 1 226 ? 4.072 30.212 -33.981 1.00 69.19 226 ARG A CA 1
ATOM 1824 C C . ARG A 1 226 ? 3.559 31.404 -33.215 1.00 69.19 226 ARG A C 1
ATOM 1826 O O . ARG A 1 226 ? 3.648 31.426 -31.991 1.00 69.19 226 ARG A O 1
ATOM 1833 N N . VAL A 1 227 ? 2.911 32.308 -33.932 1.00 78.19 227 VAL A N 1
ATOM 1834 C CA . VAL A 1 227 ? 2.095 33.370 -33.353 1.00 78.19 227 VAL A CA 1
ATOM 1835 C C . VAL A 1 227 ? 1.061 32.750 -32.418 1.00 78.19 227 VAL A C 1
ATOM 1837 O O . VAL A 1 227 ? 0.188 31.998 -32.863 1.00 78.19 227 VAL A O 1
ATOM 1840 N N . ARG A 1 228 ? 1.182 33.008 -31.115 1.00 75.94 228 ARG A N 1
ATOM 1841 C CA . ARG A 1 228 ? 0.259 32.491 -30.091 1.00 75.94 228 ARG A CA 1
ATOM 1842 C C . ARG A 1 228 ? -0.630 33.563 -29.512 1.00 75.94 228 ARG A C 1
ATOM 1844 O O . ARG A 1 228 ? -1.803 33.294 -29.273 1.00 75.94 228 ARG A O 1
ATOM 1851 N N . TYR A 1 229 ? -0.089 34.760 -29.336 1.00 77.12 229 TYR A N 1
ATOM 1852 C CA . TYR A 1 229 ? -0.825 35.879 -28.779 1.00 77.12 229 TYR A CA 1
ATOM 1853 C C . TYR A 1 229 ? -0.738 37.054 -29.740 1.00 77.12 229 TYR A C 1
ATOM 1855 O O . TYR A 1 229 ? 0.343 37.443 -30.171 1.00 77.12 229 TYR A O 1
ATOM 1863 N N . ARG A 1 230 ? -1.896 37.617 -30.068 1.00 86.31 230 ARG A N 1
ATOM 1864 C CA . ARG A 1 230 ? -2.033 38.909 -30.734 1.00 86.31 230 ARG A CA 1
ATOM 1865 C C . ARG A 1 230 ? -2.919 39.781 -29.870 1.00 86.31 230 ARG A C 1
ATOM 1867 O O . ARG A 1 230 ? -3.870 39.284 -29.265 1.00 86.31 230 ARG A O 1
ATOM 1874 N N . GLY A 1 231 ? -2.636 41.070 -29.823 1.00 85.69 231 GLY A N 1
ATOM 1875 C CA . GLY A 1 231 ? -3.475 41.998 -29.084 1.00 85.69 231 GLY A CA 1
ATOM 1876 C C . GLY A 1 231 ? -3.184 43.448 -29.406 1.00 85.69 231 GLY A C 1
ATOM 1877 O O . GLY A 1 231 ? -2.295 43.778 -30.187 1.00 85.69 231 GLY A O 1
ATOM 1878 N N . SER A 1 232 ? -3.948 44.325 -28.766 1.00 82.44 232 SER A N 1
ATOM 1879 C CA . SER A 1 232 ? -3.668 45.752 -28.723 1.00 82.44 232 SER A CA 1
ATOM 1880 C C . SER A 1 232 ? -3.795 46.262 -27.290 1.00 82.44 232 SER A C 1
ATOM 1882 O O . SER A 1 232 ? -4.501 45.678 -26.457 1.00 82.44 232 SER A O 1
ATOM 1884 N N . ARG A 1 233 ? -3.081 47.345 -26.985 1.00 79.31 233 ARG A N 1
ATOM 1885 C CA . ARG A 1 233 ? -3.237 48.120 -25.753 1.00 79.31 233 ARG A CA 1
ATOM 1886 C C . ARG A 1 233 ? -3.638 49.544 -26.115 1.00 79.31 233 ARG A C 1
ATOM 1888 O O . ARG A 1 233 ? -2.945 50.223 -26.872 1.00 79.31 233 ARG A O 1
ATOM 1895 N N . SER A 1 234 ? -4.795 49.956 -25.596 1.00 75.69 234 SER A N 1
ATOM 1896 C CA . SER A 1 234 ? -5.363 51.306 -25.724 1.00 75.69 234 SER A CA 1
ATOM 1897 C C . SER A 1 234 ? -5.420 51.863 -27.158 1.00 75.69 234 SER A C 1
ATOM 1899 O O . SER A 1 234 ? -5.359 53.074 -27.334 1.00 75.69 234 SER A O 1
ATOM 1901 N N . GLN A 1 235 ? -5.492 50.988 -28.173 1.00 76.38 235 GLN A N 1
ATOM 1902 C CA . GLN A 1 235 ? -5.403 51.320 -29.607 1.00 76.38 235 GLN A CA 1
ATOM 1903 C C . GLN A 1 235 ? -4.136 52.103 -30.022 1.00 76.38 235 GLN A C 1
ATOM 1905 O O . GLN A 1 235 ? -4.103 52.682 -31.102 1.00 76.38 235 GLN A O 1
ATOM 1910 N N . ARG A 1 236 ? -3.076 52.105 -29.198 1.00 75.56 236 ARG A N 1
ATOM 1911 C CA . ARG A 1 236 ? -1.803 52.804 -29.478 1.00 75.56 236 ARG A CA 1
ATOM 1912 C C . ARG A 1 236 ? -0.651 51.876 -29.839 1.00 75.56 236 ARG A C 1
ATOM 1914 O O . ARG A 1 236 ? 0.260 52.288 -30.542 1.00 75.56 236 ARG A O 1
ATOM 1921 N N . ILE A 1 237 ? -0.704 50.630 -29.376 1.00 81.25 237 ILE A N 1
ATOM 1922 C CA . ILE A 1 237 ? 0.243 49.571 -29.739 1.00 81.25 237 ILE A CA 1
ATOM 1923 C C . ILE A 1 237 ? -0.575 48.343 -30.128 1.00 81.25 237 ILE A C 1
ATOM 1925 O O . ILE A 1 237 ? -1.523 47.992 -29.411 1.00 81.25 237 ILE A O 1
ATOM 1929 N N . SER A 1 238 ? -0.222 47.674 -31.220 1.00 86.12 238 SER A N 1
ATOM 1930 C CA . SER A 1 238 ? -0.560 46.264 -31.440 1.00 86.12 238 SER A CA 1
ATOM 1931 C C . SER A 1 238 ? 0.688 45.404 -31.271 1.00 86.12 238 SER A C 1
ATOM 1933 O O . SER A 1 238 ? 1.805 45.858 -31.499 1.00 86.12 238 SER A O 1
ATOM 1935 N N . TYR A 1 239 ? 0.512 44.174 -30.801 1.00 86.69 239 TYR A N 1
ATOM 1936 C CA . TYR A 1 239 ? 1.625 43.282 -30.503 1.00 86.69 239 TYR A CA 1
ATOM 1937 C C . TYR A 1 239 ? 1.337 41.852 -30.941 1.00 86.69 239 TYR A C 1
ATOM 1939 O O . TYR A 1 239 ? 0.186 41.399 -30.941 1.00 86.69 239 TYR A O 1
ATOM 1947 N N . GLU A 1 240 ? 2.407 41.153 -31.289 1.00 88.19 240 GLU A N 1
ATOM 1948 C CA . GLU A 1 240 ? 2.422 39.783 -31.773 1.00 88.19 240 GLU A CA 1
ATOM 1949 C C . GLU A 1 240 ? 3.505 39.006 -31.027 1.00 88.19 240 GLU A C 1
ATOM 1951 O O . GLU A 1 240 ? 4.666 39.402 -31.028 1.00 88.19 240 GLU A O 1
ATOM 1956 N N . ILE A 1 241 ? 3.119 37.922 -30.353 1.00 85.31 241 ILE A N 1
ATOM 1957 C CA . ILE A 1 241 ? 4.035 37.069 -29.594 1.00 85.31 241 ILE A CA 1
ATOM 1958 C C . ILE A 1 241 ? 4.080 35.694 -30.248 1.00 85.31 241 ILE A C 1
ATOM 1960 O O . ILE A 1 241 ? 3.076 34.968 -30.288 1.00 85.31 241 ILE A O 1
ATOM 1964 N N . SER A 1 242 ? 5.265 35.342 -30.730 1.00 83.69 242 SER A N 1
ATOM 1965 C CA . SER A 1 242 ? 5.583 34.099 -31.415 1.00 83.69 242 SER A CA 1
ATOM 1966 C C . SER A 1 242 ? 6.457 33.218 -30.533 1.00 83.69 242 SER A C 1
ATOM 1968 O O . SER A 1 242 ? 7.565 33.589 -30.159 1.00 83.69 242 SER A O 1
ATOM 1970 N N . VAL A 1 243 ? 5.962 32.027 -30.205 1.00 79.38 243 VAL A N 1
ATOM 1971 C CA . VAL A 1 243 ? 6.636 31.091 -29.295 1.00 79.38 243 VAL A CA 1
ATOM 1972 C C . VAL A 1 243 ? 6.519 29.658 -29.808 1.00 79.38 243 VAL A C 1
ATOM 1974 O O . VAL A 1 243 ? 5.549 29.297 -30.492 1.00 79.38 243 VAL A O 1
ATOM 1977 N N . ALA A 1 244 ? 7.526 28.839 -29.505 1.00 70.75 244 ALA A N 1
ATOM 1978 C CA . ALA A 1 244 ? 7.523 27.415 -29.809 1.00 70.75 244 ALA A CA 1
ATOM 1979 C C . ALA A 1 244 ? 6.275 26.726 -29.221 1.00 70.75 244 ALA A C 1
ATOM 1981 O O . ALA A 1 244 ? 5.770 27.082 -28.155 1.00 70.75 244 ALA A O 1
ATOM 1982 N N . LYS A 1 245 ? 5.729 25.724 -29.926 1.00 60.69 245 LYS A N 1
ATOM 1983 C CA . LYS A 1 245 ? 4.570 24.959 -29.420 1.00 60.69 245 LYS A CA 1
ATOM 1984 C C . LYS A 1 245 ? 4.936 24.039 -28.250 1.00 60.69 245 LYS A C 1
ATOM 1986 O O . LYS A 1 245 ? 4.058 23.724 -27.451 1.00 60.69 245 LYS A O 1
ATOM 1991 N N . PHE A 1 246 ? 6.188 23.616 -28.185 1.00 58.28 246 PHE A N 1
ATOM 1992 C CA . PHE A 1 246 ? 6.725 22.730 -27.168 1.00 58.28 246 PHE A CA 1
ATOM 1993 C C . PHE A 1 246 ? 8.074 23.283 -26.715 1.00 58.28 246 PHE A C 1
ATOM 1995 O O . PHE A 1 246 ? 8.810 23.832 -27.530 1.00 58.28 246 PHE A O 1
ATOM 2002 N N . ILE A 1 247 ? 8.367 23.156 -25.424 1.00 60.66 247 ILE A N 1
ATOM 2003 C CA . ILE A 1 247 ? 9.604 23.626 -24.796 1.00 60.66 247 ILE A CA 1
ATOM 2004 C C . ILE A 1 247 ? 10.264 22.402 -24.171 1.00 60.66 247 ILE A C 1
ATOM 2006 O O . ILE A 1 247 ? 9.606 21.629 -23.472 1.00 60.66 247 ILE A O 1
ATOM 2010 N N . CYS A 1 248 ? 11.549 22.203 -24.444 1.00 58.38 248 CYS A N 1
ATOM 2011 C CA . CYS A 1 248 ? 12.315 21.101 -23.882 1.00 58.38 248 CYS A CA 1
ATOM 2012 C C . CYS A 1 248 ? 12.888 21.563 -22.536 1.00 58.38 248 CYS A C 1
ATOM 2014 O O . CYS A 1 248 ? 13.777 22.410 -22.508 1.00 58.38 248 CYS A O 1
ATOM 2016 N N . LEU A 1 249 ? 12.375 21.048 -21.412 1.00 55.09 249 LEU A N 1
ATOM 2017 C CA . LEU A 1 249 ? 12.738 21.538 -20.068 1.00 55.09 249 LEU A CA 1
ATOM 2018 C C . LEU A 1 249 ? 14.238 21.393 -19.741 1.00 55.09 249 LEU A C 1
ATOM 2020 O O . LEU A 1 249 ? 14.746 22.096 -18.877 1.00 55.09 249 LEU A O 1
ATOM 2024 N N . GLN A 1 250 ? 14.969 20.541 -20.465 1.00 56.88 250 GLN A N 1
ATOM 2025 C CA . GLN A 1 250 ? 16.429 20.422 -20.400 1.00 56.88 250 GLN A CA 1
ATOM 2026 C C . GLN A 1 250 ? 17.188 21.649 -20.951 1.00 56.88 250 GLN A C 1
ATOM 2028 O O . GLN A 1 250 ? 18.404 21.725 -20.791 1.00 56.88 250 GLN A O 1
ATOM 2033 N N . GLN A 1 251 ? 16.518 22.588 -21.630 1.00 58.59 251 GLN A N 1
ATOM 2034 C CA . GLN A 1 251 ? 17.146 23.778 -22.225 1.00 58.59 251 GLN A CA 1
ATOM 2035 C C . GLN A 1 251 ? 17.339 24.931 -21.223 1.00 58.59 251 GLN A C 1
ATOM 2037 O O . GLN A 1 251 ? 17.954 25.937 -21.580 1.00 58.59 251 GLN A O 1
ATOM 2042 N N . ASN A 1 252 ? 16.825 24.804 -19.990 1.00 65.38 252 ASN A N 1
ATOM 2043 C CA . ASN A 1 252 ? 16.882 25.781 -18.884 1.00 65.38 252 ASN A CA 1
ATOM 2044 C C . ASN A 1 252 ? 16.401 27.212 -19.219 1.00 65.38 252 ASN A C 1
ATOM 2046 O O . ASN A 1 252 ? 16.526 28.133 -18.415 1.00 65.38 252 ASN A O 1
ATOM 2050 N N . THR A 1 253 ? 15.888 27.431 -20.426 1.00 73.31 253 THR A N 1
ATOM 2051 C CA . THR A 1 253 ? 15.539 28.729 -20.999 1.00 73.31 253 THR A CA 1
ATOM 2052 C C . THR A 1 253 ? 14.431 28.535 -22.027 1.00 73.31 253 THR A C 1
ATOM 2054 O O . THR A 1 253 ? 14.323 27.482 -22.657 1.00 73.31 253 THR A O 1
ATOM 2057 N N . MET A 1 254 ? 13.598 29.556 -22.183 1.00 77.69 254 MET A N 1
ATOM 2058 C CA . MET A 1 254 ? 12.512 29.621 -23.152 1.00 77.69 254 MET A CA 1
ATOM 2059 C C . MET A 1 254 ? 12.666 30.903 -23.956 1.00 77.69 254 MET A C 1
ATOM 2061 O O . MET A 1 254 ? 12.478 32.001 -23.428 1.00 77.69 254 MET A O 1
ATOM 2065 N N . ASP A 1 255 ? 12.994 30.740 -25.233 1.00 81.75 255 ASP A N 1
ATOM 2066 C CA . ASP A 1 255 ? 13.084 31.840 -26.183 1.00 81.75 255 ASP A CA 1
ATOM 2067 C C . ASP A 1 255 ? 11.725 32.067 -26.849 1.00 81.75 255 ASP A C 1
ATOM 2069 O O . ASP A 1 255 ? 11.030 31.131 -27.260 1.00 81.75 255 ASP A O 1
ATOM 2073 N N . PHE A 1 256 ? 11.330 33.329 -26.948 1.00 84.25 256 PHE A N 1
ATOM 2074 C CA . PHE A 1 256 ? 10.113 33.752 -27.621 1.00 84.25 256 PHE A CA 1
ATOM 2075 C C . PHE A 1 256 ? 10.302 35.138 -28.228 1.00 84.25 256 PHE A C 1
ATOM 2077 O O . PHE A 1 256 ? 11.115 35.944 -27.787 1.00 84.25 256 PHE A O 1
ATOM 2084 N N . ASN A 1 257 ? 9.554 35.402 -29.284 1.00 85.69 257 ASN A N 1
ATOM 2085 C CA . ASN A 1 257 ? 9.677 36.599 -30.090 1.00 85.69 257 ASN A CA 1
ATOM 2086 C C . ASN A 1 257 ? 8.456 37.501 -29.861 1.00 85.69 257 ASN A C 1
ATOM 2088 O O . ASN A 1 257 ? 7.328 37.008 -29.839 1.00 85.69 257 ASN A O 1
ATOM 2092 N N . CYS A 1 258 ? 8.684 38.797 -29.677 1.00 85.25 258 CYS A N 1
ATOM 2093 C CA . CYS A 1 258 ? 7.671 39.813 -29.428 1.00 85.25 258 CYS A CA 1
ATOM 2094 C C . CYS A 1 258 ? 7.843 40.967 -30.415 1.00 85.25 258 CYS A C 1
ATOM 2096 O O . CYS A 1 258 ? 8.773 41.762 -30.289 1.00 85.25 258 CYS A O 1
ATOM 2098 N N . GLN A 1 259 ? 6.916 41.096 -31.356 1.00 85.50 259 GLN A N 1
ATOM 2099 C CA . GLN A 1 259 ? 6.855 42.220 -32.282 1.00 85.50 259 GLN A CA 1
ATOM 2100 C C . GLN A 1 259 ? 5.838 43.250 -31.792 1.00 85.50 259 GLN A C 1
ATOM 2102 O O . GLN A 1 259 ? 4.698 42.890 -31.477 1.00 85.50 259 GLN A O 1
ATOM 2107 N N . PHE A 1 260 ? 6.215 44.529 -31.753 1.00 83.19 260 PHE A N 1
ATOM 2108 C CA . PHE A 1 260 ? 5.318 45.626 -31.382 1.00 83.19 260 PHE A CA 1
ATOM 2109 C C . PHE A 1 260 ? 5.212 46.639 -32.520 1.00 83.19 260 PHE A C 1
ATOM 2111 O O . PHE A 1 260 ? 6.200 47.152 -33.034 1.00 83.19 260 PHE A O 1
ATOM 2118 N N . HIS A 1 261 ? 3.981 46.971 -32.887 1.00 81.81 261 HIS A N 1
ATOM 2119 C CA . HIS A 1 261 ? 3.676 47.941 -33.925 1.00 81.81 261 HIS A CA 1
ATOM 2120 C C . HIS A 1 261 ? 3.013 49.147 -33.264 1.00 81.81 261 HIS A C 1
ATOM 2122 O O . HIS A 1 261 ? 1.936 49.034 -32.666 1.00 81.81 261 HIS A O 1
ATOM 2128 N N . SER A 1 262 ? 3.664 50.306 -33.352 1.00 77.69 262 SER A N 1
ATOM 2129 C CA . SER A 1 262 ? 3.057 51.560 -32.918 1.00 77.69 262 SER A CA 1
ATOM 2130 C C . SER A 1 262 ? 1.936 51.961 -33.878 1.00 77.69 262 SER A C 1
ATOM 2132 O O . SER A 1 262 ? 2.097 51.901 -35.095 1.00 77.69 262 SER A O 1
ATOM 2134 N N . LEU A 1 263 ? 0.802 52.376 -33.320 1.00 76.50 263 LEU A N 1
ATOM 2135 C CA . LEU A 1 263 ? -0.370 52.863 -34.053 1.00 76.50 263 LEU A CA 1
ATOM 2136 C C . LEU A 1 263 ? -0.508 54.396 -33.967 1.00 76.50 263 LEU A C 1
ATOM 2138 O O . LEU A 1 263 ? -1.410 54.962 -34.578 1.00 76.50 263 LEU A O 1
ATOM 2142 N N . VAL A 1 264 ? 0.362 55.066 -33.195 1.00 77.94 264 VAL A N 1
ATOM 2143 C CA . VAL A 1 264 ? 0.406 56.528 -33.003 1.00 77.94 264 VAL A CA 1
ATOM 2144 C C . VAL A 1 264 ? 1.864 56.973 -32.846 1.00 77.94 264 VAL A C 1
ATOM 2146 O O . VAL A 1 264 ? 2.583 56.410 -32.018 1.00 77.94 264 VAL A O 1
ATOM 2149 N N . GLU A 1 265 ? 2.286 57.996 -33.595 1.00 65.19 265 GLU A N 1
ATOM 2150 C CA . GLU A 1 265 ? 3.701 58.333 -33.866 1.00 65.19 265 GLU A CA 1
ATOM 2151 C C . GLU A 1 265 ? 4.588 58.640 -32.635 1.00 65.19 265 GLU A C 1
ATOM 2153 O O . GLU A 1 265 ? 5.803 58.504 -32.730 1.00 65.19 265 GLU A O 1
ATOM 2158 N N . ASP A 1 266 ? 4.016 58.934 -31.461 1.00 70.25 266 ASP A N 1
ATOM 2159 C CA . ASP A 1 266 ? 4.761 59.219 -30.217 1.00 70.25 266 ASP A CA 1
ATOM 2160 C C . ASP A 1 266 ? 4.842 58.044 -29.214 1.00 70.25 266 ASP A C 1
ATOM 2162 O O . ASP A 1 266 ? 5.294 58.208 -28.074 1.00 70.25 266 ASP A O 1
ATOM 2166 N N . THR A 1 267 ? 4.368 56.846 -29.568 1.00 72.00 267 THR A N 1
ATOM 2167 C CA . THR A 1 267 ? 4.262 55.747 -28.589 1.00 72.00 267 THR A CA 1
ATOM 2168 C C . THR A 1 267 ? 5.596 55.026 -28.373 1.00 72.00 267 THR A C 1
ATOM 2170 O O . THR A 1 267 ? 6.055 54.291 -29.243 1.00 72.00 267 THR A O 1
ATOM 2173 N N . LYS A 1 268 ? 6.187 55.174 -27.178 1.00 74.50 268 LYS A N 1
ATOM 2174 C CA . LYS A 1 268 ? 7.431 54.495 -26.767 1.00 74.50 268 LYS A CA 1
ATOM 2175 C C . LYS A 1 268 ? 7.185 53.452 -25.675 1.00 74.50 268 LYS A C 1
ATOM 2177 O O . LYS A 1 268 ? 6.477 53.721 -24.703 1.00 74.50 268 LYS A O 1
ATOM 2182 N N . ILE A 1 269 ? 7.806 52.280 -25.811 1.00 74.88 269 ILE A N 1
ATOM 2183 C CA . ILE A 1 269 ? 7.853 51.247 -24.767 1.00 74.88 269 ILE A CA 1
ATOM 2184 C C . ILE A 1 269 ? 9.064 51.543 -23.877 1.00 74.88 269 ILE A C 1
ATOM 2186 O O . ILE A 1 269 ? 10.163 51.729 -24.382 1.00 74.88 269 ILE A O 1
ATOM 2190 N N . LYS A 1 270 ? 8.860 51.630 -22.556 1.00 78.19 270 LYS A N 1
ATOM 2191 C CA . LYS A 1 270 ? 9.934 51.926 -21.588 1.00 78.19 270 LYS A CA 1
ATOM 2192 C C . LYS A 1 270 ? 10.485 50.666 -20.918 1.00 78.19 270 LYS A C 1
ATOM 2194 O O . LYS A 1 270 ? 11.686 50.546 -20.708 1.00 78.19 270 LYS A O 1
ATOM 2199 N N . THR A 1 271 ? 9.601 49.746 -20.550 1.00 78.00 271 THR A N 1
ATOM 2200 C CA . THR A 1 271 ? 9.925 48.489 -19.870 1.00 78.00 271 THR A CA 1
ATOM 2201 C C . THR A 1 271 ? 9.003 47.389 -20.376 1.00 78.00 271 THR A C 1
ATOM 2203 O O . THR A 1 271 ? 7.859 47.653 -20.754 1.00 78.00 271 THR A O 1
ATOM 2206 N N . ILE A 1 272 ? 9.500 46.155 -20.368 1.00 79.75 272 ILE A N 1
ATOM 2207 C CA . ILE A 1 272 ? 8.728 44.943 -20.641 1.00 79.75 272 ILE A CA 1
ATOM 2208 C C . ILE A 1 272 ? 8.974 43.972 -19.487 1.00 79.75 272 ILE A C 1
ATOM 2210 O O . ILE A 1 272 ? 10.113 43.627 -19.180 1.00 79.75 272 ILE A O 1
ATOM 2214 N N . GLU A 1 273 ? 7.891 43.531 -18.856 1.00 80.88 273 GLU A N 1
ATOM 2215 C CA . GLU A 1 273 ? 7.885 42.495 -17.823 1.00 80.88 273 GLU A CA 1
ATOM 2216 C C . GLU A 1 273 ? 7.228 41.244 -18.390 1.00 80.88 273 GLU A C 1
ATOM 2218 O O . GLU A 1 273 ? 6.190 41.329 -19.054 1.00 80.88 273 GLU A O 1
ATOM 2223 N N . TYR A 1 274 ? 7.832 40.085 -18.146 1.00 82.00 274 TYR A N 1
ATOM 2224 C CA . TYR A 1 274 ? 7.315 38.814 -18.632 1.00 82.00 274 TYR A CA 1
ATOM 2225 C C . TYR A 1 274 ? 7.602 37.685 -17.647 1.00 82.00 274 TYR A C 1
ATOM 2227 O O . TYR A 1 274 ? 8.666 37.617 -17.029 1.00 82.00 274 TYR A O 1
ATOM 2235 N N . TYR A 1 275 ? 6.624 36.794 -17.502 1.00 78.62 275 TYR A N 1
ATOM 2236 C CA . TYR A 1 275 ? 6.665 35.675 -16.574 1.00 78.62 275 TYR A CA 1
ATOM 2237 C C . TYR A 1 275 ? 5.941 34.449 -17.133 1.00 78.62 275 TYR A C 1
ATOM 2239 O O . TYR A 1 275 ? 5.017 34.559 -17.939 1.00 78.62 275 TYR A O 1
ATOM 2247 N N . LEU A 1 276 ? 6.361 33.281 -16.661 1.00 74.69 276 LEU A N 1
ATOM 2248 C CA . LEU A 1 276 ? 5.635 32.024 -16.739 1.00 74.69 276 LEU A CA 1
ATOM 2249 C C . LEU A 1 276 ? 4.807 31.870 -15.460 1.00 74.69 276 LEU A C 1
ATOM 2251 O O . LEU A 1 276 ? 5.344 31.974 -14.358 1.00 74.69 276 LEU A O 1
ATOM 2255 N N . GLU A 1 277 ? 3.514 31.599 -15.615 1.00 77.31 277 GLU A N 1
ATOM 2256 C CA . GLU A 1 277 ? 2.643 31.149 -14.530 1.00 77.31 277 GLU A CA 1
ATOM 2257 C C . GLU A 1 277 ? 2.476 29.626 -14.620 1.00 77.31 277 GLU A C 1
ATOM 2259 O O . GLU A 1 277 ? 2.021 29.098 -15.636 1.00 77.31 277 GLU A O 1
ATOM 2264 N N . GLN A 1 278 ? 2.842 28.917 -13.555 1.00 70.25 278 GLN A N 1
ATOM 2265 C CA . GLN A 1 278 ? 2.550 27.501 -13.363 1.00 70.25 278 GLN A CA 1
ATOM 2266 C C . GLN A 1 278 ? 1.350 27.369 -12.423 1.00 70.25 278 GLN A C 1
ATOM 2268 O O . GLN A 1 278 ? 1.486 27.600 -11.223 1.00 70.25 278 GLN A O 1
ATOM 2273 N N . THR A 1 279 ? 0.198 26.948 -12.946 1.00 63.50 279 THR A N 1
ATOM 2274 C CA . THR A 1 279 ? -0.985 26.619 -12.137 1.00 63.50 279 THR A CA 1
ATOM 2275 C C . THR A 1 279 ? -0.989 25.132 -11.770 1.00 63.50 279 THR A C 1
ATOM 2277 O O . THR A 1 279 ? -1.133 24.264 -12.630 1.00 63.50 279 THR A O 1
ATOM 2280 N N . GLU A 1 280 ? -0.852 24.830 -10.482 1.00 60.81 280 GLU A N 1
ATOM 2281 C CA . GLU A 1 280 ? -0.991 23.494 -9.895 1.00 60.81 280 GLU A CA 1
ATOM 2282 C C . GLU A 1 280 ? -2.459 23.266 -9.517 1.00 60.81 280 GLU A C 1
ATOM 2284 O O . GLU A 1 280 ? -3.026 24.066 -8.777 1.00 60.81 280 GLU A O 1
ATOM 2289 N N . ILE A 1 281 ? -3.080 22.193 -10.017 1.00 53.50 281 ILE A N 1
ATOM 2290 C CA . ILE A 1 281 ? -4.500 21.877 -9.797 1.00 53.50 281 ILE A CA 1
ATOM 2291 C C . ILE A 1 281 ? -4.617 20.604 -8.956 1.00 53.50 281 ILE A C 1
ATOM 2293 O O . ILE A 1 281 ? -4.181 19.534 -9.388 1.00 53.50 281 ILE A O 1
ATOM 2297 N N . TYR A 1 282 ? -5.256 20.701 -7.789 1.00 49.44 282 TYR A N 1
ATOM 2298 C CA . TYR A 1 282 ? -5.449 19.574 -6.873 1.00 49.44 282 TYR A CA 1
ATOM 2299 C C . TYR A 1 282 ? -6.921 19.117 -6.855 1.00 49.44 282 TYR A C 1
ATOM 2301 O O . TYR A 1 282 ? -7.816 19.936 -6.620 1.00 49.44 282 TYR A O 1
ATOM 2309 N N . PRO A 1 283 ? -7.221 17.821 -7.087 1.00 46.06 283 PRO A N 1
ATOM 2310 C CA . PRO A 1 283 ? -8.583 17.311 -6.985 1.00 46.06 283 PRO A CA 1
ATOM 2311 C C . PRO A 1 283 ? -8.987 17.187 -5.510 1.00 46.06 283 PRO A C 1
ATOM 2313 O O . PRO A 1 283 ? -8.443 16.378 -4.762 1.00 46.06 283 PRO A O 1
ATOM 2316 N N . THR A 1 284 ? -9.975 17.981 -5.100 1.00 40.97 284 THR A N 1
ATOM 2317 C CA . THR A 1 284 ? -10.432 18.106 -3.702 1.00 40.97 284 THR A CA 1
ATOM 2318 C C . THR A 1 284 ? -11.396 16.996 -3.254 1.00 40.97 284 THR A C 1
ATOM 2320 O O . THR A 1 284 ? -11.733 16.913 -2.073 1.00 40.97 284 THR A O 1
ATOM 2323 N N . LYS A 1 285 ? -11.859 16.130 -4.172 1.00 43.97 285 LYS A N 1
ATOM 2324 C CA . LYS A 1 285 ? -12.851 15.071 -3.903 1.00 43.97 285 LYS A CA 1
ATOM 2325 C C . LYS A 1 285 ? -12.473 13.715 -4.525 1.00 43.97 285 LYS A C 1
ATOM 2327 O O . LYS A 1 285 ? -12.152 13.679 -5.713 1.00 43.97 285 LYS A O 1
ATOM 2332 N N . PRO A 1 286 ? -12.616 12.586 -3.795 1.00 42.03 286 PRO A N 1
ATOM 2333 C CA . PRO A 1 286 ? -12.354 11.241 -4.332 1.00 42.03 286 PRO A CA 1
ATOM 2334 C C . PRO A 1 286 ? -13.313 10.782 -5.446 1.00 42.03 286 PRO A C 1
ATOM 2336 O O . PRO A 1 286 ? -12.978 9.886 -6.217 1.00 42.03 286 PRO A O 1
ATOM 2339 N N . GLU A 1 287 ? -14.507 11.376 -5.537 1.00 40.22 287 GLU A N 1
ATOM 2340 C CA . GLU A 1 287 ? -15.612 10.910 -6.396 1.00 40.22 287 GLU A CA 1
ATOM 2341 C C . GLU A 1 287 ? -15.272 10.898 -7.901 1.00 40.22 287 GLU A C 1
ATOM 2343 O O . GLU A 1 287 ? -15.843 10.116 -8.659 1.00 40.22 287 GLU A O 1
ATOM 2348 N N . GLY A 1 288 ? -14.302 11.712 -8.337 1.00 40.12 288 GLY A N 1
ATOM 2349 C CA . GLY A 1 288 ? -13.870 11.786 -9.737 1.00 40.12 288 GLY A CA 1
ATOM 2350 C C . GLY A 1 288 ? -13.041 10.593 -10.235 1.00 40.12 288 GLY A C 1
ATOM 2351 O O . GLY A 1 288 ? -12.876 10.450 -11.443 1.00 40.12 288 GLY A O 1
ATOM 2352 N N . PHE A 1 289 ? -12.527 9.725 -9.354 1.00 37.56 289 PHE A N 1
ATOM 2353 C CA . PHE A 1 289 ? -11.628 8.628 -9.757 1.00 37.56 289 PHE A CA 1
ATOM 2354 C C . PHE A 1 289 ? -12.340 7.377 -10.301 1.00 37.56 289 PHE A C 1
ATOM 2356 O O . PHE A 1 289 ? -11.701 6.554 -10.951 1.00 37.56 289 PHE A O 1
ATOM 2363 N N . LEU A 1 290 ? -13.643 7.221 -10.041 1.00 37.97 290 LEU A N 1
ATOM 2364 C CA . LEU A 1 290 ? -14.438 6.057 -10.471 1.00 37.97 290 LEU A CA 1
ATOM 2365 C C . LEU A 1 290 ? -15.381 6.352 -11.650 1.00 37.97 290 LEU A C 1
ATOM 2367 O O . LEU A 1 290 ? -15.945 5.423 -12.222 1.00 37.97 290 LEU A O 1
ATOM 2371 N N . ALA A 1 291 ? -15.567 7.622 -12.019 1.00 33.28 291 ALA A N 1
ATOM 2372 C CA . ALA A 1 291 ? -16.528 8.040 -13.036 1.00 33.28 291 ALA A CA 1
ATOM 2373 C C . ALA A 1 291 ? -15.833 8.474 -14.337 1.00 33.28 291 ALA A C 1
ATOM 2375 O O . ALA A 1 291 ? -15.645 9.662 -14.598 1.00 33.28 291 ALA A O 1
ATOM 2376 N N . SER A 1 292 ? -15.528 7.513 -15.211 1.00 37.78 292 SER A N 1
ATOM 2377 C CA . SER A 1 292 ? -15.042 7.747 -16.582 1.00 37.78 292 SER A CA 1
ATOM 2378 C C . SER A 1 292 ? -16.127 8.288 -17.540 1.00 37.78 292 SER A C 1
ATOM 2380 O O . SER A 1 292 ? -16.176 7.916 -18.708 1.00 37.78 292 SER A O 1
ATOM 2382 N N . THR A 1 293 ? -17.019 9.176 -17.076 1.00 35.31 293 THR A N 1
ATOM 2383 C CA . THR A 1 293 ? -18.112 9.757 -17.883 1.00 35.31 293 THR A CA 1
ATOM 2384 C C . THR A 1 293 ? -18.372 11.243 -17.593 1.00 35.31 293 THR A C 1
ATOM 2386 O O . THR A 1 293 ? -19.227 11.631 -16.799 1.00 35.31 293 THR A O 1
ATOM 2389 N N . SER A 1 294 ? -17.657 12.099 -18.329 1.00 40.28 294 SER A N 1
ATOM 2390 C CA . SER A 1 294 ? -18.173 13.359 -18.897 1.00 40.28 294 SER A CA 1
ATOM 2391 C C . SER A 1 294 ? -19.132 14.222 -18.042 1.00 40.28 294 SER A C 1
ATOM 2393 O O . SER A 1 294 ? -20.240 14.543 -18.483 1.00 40.28 294 SER A O 1
ATOM 2395 N N . LYS A 1 295 ? -18.703 14.692 -16.864 1.00 35.19 295 LYS A N 1
ATOM 2396 C CA . LYS A 1 295 ? -19.314 15.860 -16.197 1.00 35.19 295 LYS A CA 1
ATOM 2397 C C . LYS A 1 295 ? -18.249 16.870 -15.773 1.00 35.19 295 LYS A C 1
ATOM 2399 O O . LYS A 1 295 ? -17.112 16.505 -15.498 1.00 35.19 295 LYS A O 1
ATOM 2404 N N . ARG A 1 296 ? -18.617 18.158 -15.806 1.00 38.22 296 ARG A N 1
ATOM 2405 C CA . ARG A 1 296 ? -17.713 19.285 -15.523 1.00 38.22 296 ARG A CA 1
ATOM 2406 C C . ARG A 1 296 ? -17.174 19.195 -14.093 1.00 38.22 296 ARG A C 1
ATOM 2408 O O . ARG A 1 296 ? -17.960 19.063 -13.160 1.00 38.22 296 ARG A O 1
ATOM 2415 N N . PHE A 1 297 ? -15.856 19.301 -13.959 1.00 34.09 297 PHE A N 1
ATOM 2416 C CA . PHE A 1 297 ? -15.161 19.438 -12.683 1.00 34.09 297 PHE A CA 1
ATOM 2417 C C . PHE A 1 297 ? -15.354 20.848 -12.114 1.00 34.09 297 PHE A C 1
ATOM 2419 O O . PHE A 1 297 ? -15.158 21.813 -12.845 1.00 34.09 297 PHE A O 1
ATOM 2426 N N . ASP A 1 298 ? -15.701 20.933 -10.829 1.00 41.53 298 ASP A N 1
ATOM 2427 C CA . ASP A 1 298 ? -15.275 21.970 -9.872 1.00 41.53 298 ASP A CA 1
ATOM 2428 C C . ASP A 1 298 ? -15.765 21.585 -8.452 1.00 41.53 298 ASP A C 1
ATOM 2430 O O . ASP A 1 298 ? -16.737 20.824 -8.343 1.00 41.53 298 ASP A O 1
ATOM 2434 N N . PRO A 1 299 ? -15.146 22.060 -7.349 1.00 44.88 299 PRO A N 1
ATOM 2435 C CA . PRO A 1 299 ? -14.089 23.069 -7.274 1.00 44.88 299 PRO A CA 1
ATOM 2436 C C . PRO A 1 299 ? -12.682 22.472 -7.114 1.00 44.88 299 PRO A C 1
ATOM 2438 O O . PRO A 1 299 ? -12.450 21.606 -6.264 1.00 44.88 299 PRO A O 1
ATOM 2441 N N . THR A 1 300 ? -11.723 22.973 -7.887 1.00 53.00 300 THR A N 1
ATOM 2442 C CA . THR A 1 300 ? -10.293 22.681 -7.687 1.00 53.00 300 THR A CA 1
ATOM 2443 C C . THR A 1 300 ? -9.608 23.733 -6.823 1.00 53.00 300 THR A C 1
ATOM 2445 O O . THR A 1 300 ? -9.730 24.922 -7.115 1.00 53.00 300 THR A O 1
ATOM 2448 N N . ASP A 1 301 ? -8.798 23.310 -5.849 1.00 48.88 301 ASP A N 1
ATOM 2449 C CA . ASP A 1 301 ? -7.790 24.203 -5.271 1.00 48.88 301 ASP A CA 1
ATOM 2450 C C . ASP A 1 301 ? -6.665 24.378 -6.296 1.00 48.88 301 ASP A C 1
ATOM 2452 O O . ASP A 1 301 ? -6.039 23.403 -6.727 1.00 48.88 301 ASP A O 1
ATOM 2456 N N . ALA A 1 302 ? -6.441 25.627 -6.703 1.00 55.84 302 ALA A N 1
ATOM 2457 C CA . ALA A 1 302 ? -5.426 26.008 -7.673 1.00 55.84 302 ALA A CA 1
ATOM 2458 C C . ALA A 1 302 ? -4.345 26.864 -7.001 1.00 55.84 302 ALA A C 1
ATOM 2460 O O . ALA A 1 302 ? -4.650 27.873 -6.363 1.00 55.84 302 ALA A O 1
ATOM 2461 N N . LYS A 1 303 ? -3.076 26.482 -7.163 1.00 57.78 303 LYS A N 1
ATOM 2462 C CA . LYS A 1 303 ? -1.918 27.248 -6.684 1.00 57.78 303 LYS A CA 1
ATOM 2463 C C . LYS A 1 303 ? -1.084 27.715 -7.871 1.00 57.78 303 LYS A C 1
ATOM 2465 O O . LYS A 1 303 ? -0.563 26.890 -8.611 1.00 57.78 303 LYS A O 1
ATOM 2470 N N . SER A 1 304 ? -0.926 29.027 -8.023 1.00 67.50 304 SER A N 1
ATOM 2471 C CA . SER A 1 304 ? -0.064 29.609 -9.056 1.00 67.50 304 SER A CA 1
ATOM 2472 C C . SER A 1 304 ? 1.334 29.919 -8.519 1.00 67.50 304 SER A C 1
ATOM 2474 O O . SER A 1 304 ? 1.483 30.515 -7.450 1.00 67.50 304 SER A O 1
ATOM 2476 N N . ILE A 1 305 ? 2.359 29.533 -9.277 1.00 65.12 305 ILE A N 1
ATOM 2477 C CA . ILE A 1 305 ? 3.766 29.903 -9.076 1.00 65.12 305 ILE A CA 1
ATOM 2478 C C . ILE A 1 305 ? 4.194 30.763 -10.268 1.00 65.12 305 ILE A C 1
ATOM 2480 O O . ILE A 1 305 ? 3.912 30.411 -11.410 1.00 65.12 305 ILE A O 1
ATOM 2484 N N . PHE A 1 306 ? 4.875 31.881 -10.011 1.00 71.44 306 PHE A N 1
ATOM 2485 C CA . PHE A 1 306 ? 5.289 32.838 -11.040 1.00 71.44 306 PHE A CA 1
ATOM 2486 C C . PHE A 1 306 ? 6.818 32.902 -11.137 1.00 71.44 306 PHE A C 1
ATOM 2488 O O . PHE A 1 306 ? 7.489 33.144 -10.135 1.00 71.44 306 PHE A O 1
ATOM 2495 N N . ILE A 1 307 ? 7.359 32.719 -12.343 1.00 68.38 307 ILE A N 1
ATOM 2496 C CA . ILE A 1 307 ? 8.795 32.818 -12.658 1.00 68.38 307 ILE A CA 1
ATOM 2497 C C . ILE A 1 307 ? 8.950 33.895 -13.730 1.00 68.38 307 ILE A C 1
ATOM 2499 O O . ILE A 1 307 ? 8.400 33.739 -14.817 1.00 68.38 307 ILE A O 1
ATOM 2503 N N . GLY A 1 308 ? 9.660 34.991 -13.458 1.00 71.25 308 GLY A N 1
ATOM 2504 C CA . GLY A 1 308 ? 9.675 36.150 -14.357 1.00 71.25 308 GLY A CA 1
ATOM 2505 C C . GLY A 1 308 ? 10.930 37.007 -14.302 1.00 71.25 308 GLY A C 1
ATOM 2506 O O . GLY A 1 308 ? 11.751 36.887 -13.396 1.00 71.25 308 GLY A O 1
ATOM 2507 N N . THR A 1 309 ? 11.060 37.886 -15.293 1.00 72.06 309 THR A N 1
ATOM 2508 C CA . THR A 1 309 ? 12.133 38.881 -15.397 1.00 72.06 309 THR A CA 1
ATOM 2509 C C . THR A 1 309 ? 11.625 40.167 -16.068 1.00 72.06 309 THR A C 1
ATOM 2511 O O . THR A 1 309 ? 10.517 40.214 -16.612 1.00 72.06 309 THR A O 1
ATOM 2514 N N . GLN A 1 310 ? 12.426 41.229 -16.001 1.00 78.25 310 GLN A N 1
ATOM 2515 C CA . GLN A 1 310 ? 12.115 42.561 -16.517 1.00 78.25 310 GLN A CA 1
ATOM 2516 C C . GLN A 1 310 ? 13.268 43.062 -17.390 1.00 78.25 310 GLN A C 1
ATOM 2518 O O . GLN A 1 310 ? 14.434 42.943 -17.017 1.00 78.25 310 GLN A O 1
ATOM 2523 N N . ILE A 1 311 ? 12.938 43.677 -18.525 1.00 74.56 311 ILE A N 1
ATOM 2524 C CA . ILE A 1 311 ? 13.892 44.385 -19.386 1.00 74.56 311 ILE A CA 1
ATOM 2525 C C . ILE A 1 311 ? 13.469 45.854 -19.496 1.00 74.56 311 ILE A C 1
ATOM 2527 O O . ILE A 1 311 ? 12.290 46.169 -19.670 1.00 74.56 311 ILE A O 1
ATOM 2531 N N . THR A 1 312 ? 14.441 46.759 -19.382 1.00 75.06 312 THR A N 1
ATOM 2532 C CA . THR A 1 312 ? 14.272 48.192 -19.666 1.00 75.06 312 THR A CA 1
ATOM 2533 C C . THR A 1 312 ? 14.756 48.469 -21.083 1.00 75.06 312 THR A C 1
ATOM 2535 O O . THR A 1 312 ? 15.783 47.934 -21.484 1.00 75.06 312 THR A O 1
ATOM 2538 N N . MET A 1 313 ? 14.009 49.274 -21.836 1.00 68.25 313 MET A N 1
ATOM 2539 C CA . MET A 1 313 ? 14.329 49.621 -23.221 1.00 68.25 313 MET A CA 1
ATOM 2540 C C . MET A 1 313 ? 15.103 50.937 -23.296 1.00 68.25 313 MET A C 1
ATOM 2542 O O . MET A 1 313 ? 14.764 51.898 -22.596 1.00 68.25 313 MET A O 1
ATOM 2546 N N . GLU A 1 314 ? 16.117 50.992 -24.158 1.00 60.72 314 GLU A N 1
ATOM 2547 C CA . GLU A 1 314 ? 16.877 52.214 -24.422 1.00 60.72 314 GLU A CA 1
ATOM 2548 C C . GLU A 1 314 ? 16.192 53.071 -25.500 1.00 60.72 314 GLU A C 1
ATOM 2550 O O . GLU A 1 314 ? 15.418 52.592 -26.328 1.00 60.72 314 GLU A O 1
ATOM 2555 N N . THR A 1 315 ? 16.418 54.386 -25.469 1.00 54.28 315 THR A N 1
ATOM 2556 C CA . THR A 1 315 ? 15.576 55.369 -26.180 1.00 54.28 315 THR A CA 1
ATOM 2557 C C . THR A 1 315 ? 15.692 55.394 -27.708 1.00 54.28 315 THR A C 1
ATOM 2559 O O . THR A 1 315 ? 14.934 56.143 -28.335 1.00 54.28 315 THR A O 1
ATOM 2562 N N . GLU A 1 316 ? 16.602 54.609 -28.290 1.00 52.56 316 GLU A N 1
ATOM 2563 C CA . GLU A 1 316 ? 16.826 54.490 -29.741 1.00 52.56 316 GLU A CA 1
ATOM 2564 C C . GLU A 1 316 ? 16.294 53.171 -30.338 1.00 52.56 316 GLU A C 1
ATOM 2566 O O . GLU A 1 316 ? 16.192 53.054 -31.561 1.00 52.56 316 GLU A O 1
ATOM 2571 N N . ASP A 1 317 ? 15.859 52.216 -29.506 1.00 53.53 317 ASP A N 1
ATOM 2572 C CA . ASP A 1 317 ? 15.229 50.980 -29.975 1.00 53.53 317 ASP A CA 1
ATOM 2573 C C . ASP A 1 317 ? 13.790 51.244 -30.443 1.00 53.53 317 ASP A C 1
ATOM 2575 O O . ASP A 1 317 ? 12.827 51.238 -29.666 1.00 53.53 317 ASP A O 1
ATOM 2579 N N . ASN A 1 318 ? 13.613 51.416 -31.754 1.00 55.25 318 ASN A N 1
ATOM 2580 C CA . ASN A 1 318 ? 12.307 51.240 -32.386 1.00 55.25 318 ASN A CA 1
ATOM 2581 C C . ASN A 1 318 ? 11.905 49.762 -32.241 1.00 55.25 318 ASN A C 1
ATOM 2583 O O . ASN A 1 318 ? 12.314 48.926 -33.043 1.00 55.25 318 ASN A O 1
ATOM 2587 N N . ALA A 1 319 ? 11.125 49.462 -31.197 1.00 58.56 319 ALA A N 1
ATOM 2588 C CA . ALA A 1 319 ? 10.798 48.128 -30.678 1.00 58.56 319 ALA A CA 1
ATOM 2589 C C . ALA A 1 319 ? 9.906 47.257 -31.598 1.00 58.56 319 ALA A C 1
ATOM 2591 O O . ALA A 1 319 ? 8.895 46.709 -31.163 1.00 58.56 319 ALA A O 1
ATOM 2592 N N . VAL A 1 320 ? 10.262 47.134 -32.877 1.00 64.31 320 VAL A N 1
ATOM 2593 C CA . VAL A 1 320 ? 9.477 46.427 -33.898 1.00 64.31 320 VAL A CA 1
ATOM 2594 C C . VAL A 1 320 ? 9.570 44.909 -33.739 1.00 64.31 320 VAL A C 1
ATOM 2596 O O . VAL A 1 320 ? 8.578 44.225 -33.971 1.00 64.31 320 VAL A O 1
ATOM 2599 N N . ASP A 1 321 ? 10.721 44.383 -33.311 1.00 74.00 321 ASP A N 1
ATOM 2600 C CA . ASP A 1 321 ? 10.968 42.945 -33.163 1.00 74.00 321 ASP A CA 1
ATOM 2601 C C . ASP A 1 321 ? 11.982 42.674 -32.032 1.00 74.00 321 ASP A C 1
ATOM 2603 O O . ASP A 1 321 ? 13.124 43.132 -32.090 1.00 74.00 321 ASP A O 1
ATOM 2607 N N . LEU A 1 322 ? 11.557 41.968 -30.978 1.00 80.12 322 LEU A N 1
ATOM 2608 C CA . LEU A 1 322 ? 12.365 41.645 -29.799 1.00 80.12 322 LEU A CA 1
ATOM 2609 C C . LEU A 1 322 ? 12.388 40.137 -29.543 1.00 80.12 322 LEU A C 1
ATOM 2611 O O . LEU A 1 322 ? 11.353 39.520 -29.292 1.00 80.12 322 LEU A O 1
ATOM 2615 N N . ASN A 1 323 ? 13.583 39.549 -29.507 1.00 81.50 323 ASN A N 1
ATOM 2616 C CA . ASN A 1 323 ? 13.775 38.176 -29.042 1.00 81.50 323 ASN A CA 1
ATOM 2617 C C . ASN A 1 323 ? 14.034 38.185 -27.533 1.00 81.50 323 ASN A C 1
ATOM 2619 O O . ASN A 1 323 ? 15.072 38.658 -27.072 1.00 81.50 323 ASN A O 1
ATOM 2623 N N . LEU A 1 324 ? 13.068 37.680 -26.771 1.00 83.69 324 LEU A N 1
ATOM 2624 C CA . LEU A 1 324 ? 13.085 37.617 -25.316 1.00 83.69 324 LEU A CA 1
ATOM 2625 C C . LEU A 1 324 ? 13.401 36.194 -24.851 1.00 83.69 324 LEU A C 1
ATOM 2627 O O . LEU A 1 324 ? 12.983 35.210 -25.460 1.00 83.69 324 LEU A O 1
ATOM 2631 N N . ARG A 1 325 ? 14.126 36.099 -23.736 1.00 82.50 325 ARG A N 1
ATOM 2632 C CA . ARG A 1 325 ? 14.534 34.839 -23.109 1.00 82.50 325 ARG A CA 1
ATOM 2633 C C . ARG A 1 325 ? 14.067 34.819 -21.666 1.00 82.50 325 ARG A C 1
ATOM 2635 O O . ARG A 1 325 ? 14.438 35.699 -20.886 1.00 82.50 325 ARG A O 1
ATOM 2642 N N . LEU A 1 326 ? 13.268 33.823 -21.305 1.00 81.75 326 LEU A N 1
ATOM 2643 C CA . LEU A 1 326 ? 12.871 33.560 -19.924 1.00 81.75 326 LEU A CA 1
ATOM 2644 C C . LEU A 1 326 ? 13.717 32.400 -19.370 1.00 81.75 326 LEU A C 1
ATOM 2646 O O . LEU A 1 326 ? 13.707 31.329 -19.980 1.00 81.75 326 LEU A O 1
ATOM 2650 N N . PRO A 1 327 ? 14.456 32.564 -18.257 1.00 75.12 327 PRO A N 1
ATOM 2651 C CA . PRO A 1 327 ? 15.065 31.430 -17.567 1.00 75.12 327 PRO A CA 1
ATOM 2652 C C . PRO A 1 327 ? 13.978 30.489 -17.033 1.00 75.12 327 PRO A C 1
ATOM 2654 O O . PRO A 1 327 ? 12.997 30.925 -16.434 1.00 75.12 327 PRO A O 1
ATOM 2657 N N . ILE A 1 328 ? 14.166 29.192 -17.264 1.00 69.50 328 ILE A N 1
ATOM 2658 C CA . ILE A 1 328 ? 13.317 28.110 -16.767 1.00 69.50 328 ILE A CA 1
ATOM 2659 C C . ILE A 1 328 ? 14.216 27.156 -15.985 1.00 69.50 328 ILE A C 1
ATOM 2661 O O . ILE A 1 328 ? 14.669 26.128 -16.484 1.00 69.50 328 ILE A O 1
ATOM 2665 N N . ASP A 1 329 ? 14.506 27.526 -14.743 1.00 63.09 329 ASP A N 1
ATOM 2666 C CA . ASP A 1 329 ? 15.292 26.685 -13.852 1.00 63.09 329 ASP A CA 1
ATOM 2667 C C . ASP A 1 329 ? 14.413 25.546 -13.312 1.00 63.09 329 ASP A C 1
ATOM 2669 O O . ASP A 1 329 ? 13.442 25.768 -12.587 1.00 63.09 329 ASP A O 1
ATOM 2673 N N . LEU A 1 330 ? 14.787 24.303 -13.627 1.00 55.38 330 LEU A N 1
ATOM 2674 C CA . LEU A 1 330 ? 14.098 23.081 -13.186 1.00 55.38 330 LEU A CA 1
ATOM 2675 C C . LEU A 1 330 ? 13.766 22.985 -11.675 1.00 55.38 330 LEU A C 1
ATOM 2677 O O . LEU A 1 330 ? 12.764 22.351 -11.368 1.00 55.38 330 LEU A O 1
ATOM 2681 N N . PRO A 1 331 ? 14.519 23.574 -10.720 1.00 55.97 331 PRO A N 1
ATOM 2682 C CA . PRO A 1 331 ? 14.126 23.599 -9.304 1.00 55.97 331 PRO A CA 1
ATOM 2683 C C . PRO A 1 331 ? 12.925 24.500 -8.969 1.00 55.97 331 PRO A C 1
ATOM 2685 O O . PRO A 1 331 ? 12.388 24.392 -7.870 1.00 55.97 331 PRO A O 1
ATOM 2688 N N . GLN A 1 332 ? 12.549 25.423 -9.862 1.00 55.50 332 GLN A N 1
ATOM 2689 C CA . GLN A 1 332 ? 11.463 26.394 -9.658 1.00 55.50 332 GLN A CA 1
ATOM 2690 C C . GLN A 1 332 ? 10.147 25.936 -10.307 1.00 55.50 332 GLN A C 1
ATOM 2692 O O . GLN A 1 332 ? 9.074 26.339 -9.862 1.00 55.50 332 GLN A O 1
ATOM 2697 N N . ILE A 1 333 ? 10.230 25.081 -11.334 1.00 57.31 333 ILE A N 1
ATOM 2698 C CA . ILE A 1 333 ? 9.085 24.367 -11.907 1.00 57.31 333 ILE A CA 1
ATOM 2699 C C . ILE A 1 333 ? 8.880 23.062 -11.141 1.00 57.31 333 ILE A C 1
ATOM 2701 O O . ILE A 1 333 ? 9.812 22.276 -10.976 1.00 57.31 333 ILE A O 1
ATOM 2705 N N . SER A 1 334 ? 7.652 22.794 -10.701 1.00 52.12 334 SER A N 1
ATOM 2706 C CA . SER A 1 334 ? 7.353 21.558 -9.971 1.00 52.12 334 SER A CA 1
ATOM 2707 C C . SER A 1 334 ? 7.547 20.353 -10.902 1.00 52.12 334 SER A C 1
ATOM 2709 O O . SER A 1 334 ? 6.922 20.302 -11.967 1.00 52.12 334 SER A O 1
ATOM 2711 N N . PRO A 1 335 ? 8.401 19.371 -10.550 1.00 49.34 335 PRO A N 1
ATOM 2712 C CA . PRO A 1 335 ? 8.631 18.213 -11.401 1.00 49.34 335 PRO A CA 1
ATOM 2713 C C . PRO A 1 335 ? 7.347 17.380 -11.526 1.00 49.34 335 PRO A C 1
ATOM 2715 O O . PRO A 1 335 ? 6.524 17.375 -10.606 1.00 49.34 335 PRO A O 1
ATOM 2718 N N . PRO A 1 336 ? 7.168 16.616 -12.620 1.00 44.62 336 PRO A N 1
ATOM 2719 C CA . PRO A 1 336 ? 6.057 15.682 -12.724 1.00 44.62 336 PRO A CA 1
ATOM 2720 C C . PRO A 1 336 ? 6.138 14.667 -11.579 1.00 44.62 336 PRO A C 1
ATOM 2722 O O . PRO A 1 336 ? 7.056 13.839 -11.530 1.00 44.62 336 PRO A O 1
ATOM 2725 N N . ILE A 1 337 ? 5.167 14.746 -10.662 1.00 43.09 337 ILE A N 1
ATOM 2726 C CA . ILE A 1 337 ? 5.054 13.877 -9.487 1.00 43.09 337 ILE A CA 1
ATOM 2727 C C . ILE A 1 337 ? 5.227 12.427 -9.947 1.00 43.09 337 ILE A C 1
ATOM 2729 O O . ILE A 1 337 ? 4.538 11.968 -10.863 1.00 43.09 337 ILE A O 1
ATOM 2733 N N . HIS A 1 338 ? 6.147 11.688 -9.324 1.00 39.03 338 HIS A N 1
ATOM 2734 C CA . HIS A 1 338 ? 6.343 10.263 -9.599 1.00 39.03 338 HIS A CA 1
ATOM 2735 C C . HIS A 1 338 ? 5.175 9.457 -9.020 1.00 39.03 338 HIS A C 1
ATOM 2737 O O . HIS A 1 338 ? 5.258 8.813 -7.977 1.00 39.03 338 HIS A O 1
ATOM 2743 N N . THR A 1 339 ? 4.048 9.519 -9.731 1.00 39.91 339 THR A N 1
ATOM 2744 C CA . THR A 1 339 ? 2.754 8.993 -9.292 1.00 39.91 339 THR A CA 1
ATOM 2745 C C . THR A 1 339 ? 2.724 7.479 -9.097 1.00 39.91 339 THR A C 1
ATOM 2747 O O . THR A 1 339 ? 1.752 6.994 -8.542 1.00 39.91 339 THR A O 1
ATOM 2750 N N . HIS A 1 340 ? 3.731 6.718 -9.531 1.00 37.91 340 HIS A N 1
ATOM 2751 C CA . HIS A 1 340 ? 3.660 5.257 -9.579 1.00 37.91 340 HIS A CA 1
ATOM 2752 C C . HIS A 1 340 ? 3.535 4.608 -8.180 1.00 37.91 340 HIS A C 1
ATOM 2754 O O . HIS A 1 340 ? 2.514 3.991 -7.877 1.00 37.91 340 HIS A O 1
ATOM 2760 N N . THR A 1 341 ? 4.491 4.841 -7.273 1.00 37.53 341 THR A N 1
ATOM 2761 C CA . THR A 1 341 ? 4.427 4.326 -5.887 1.00 37.53 341 THR A CA 1
ATOM 2762 C C . THR A 1 341 ? 3.244 4.914 -5.107 1.00 37.53 341 THR A C 1
ATOM 2764 O O . THR A 1 341 ? 2.569 4.200 -4.369 1.00 37.53 341 THR A O 1
ATOM 2767 N N . LEU A 1 342 ? 2.947 6.202 -5.331 1.00 41.47 342 LEU A N 1
ATOM 2768 C CA . LEU A 1 342 ? 1.795 6.916 -4.763 1.00 41.47 342 LEU A CA 1
ATOM 2769 C C . LEU A 1 342 ? 0.447 6.315 -5.200 1.00 41.47 342 LEU A C 1
ATOM 2771 O O . LEU A 1 342 ? -0.483 6.257 -4.401 1.00 41.47 342 LEU A O 1
ATOM 2775 N N . LYS A 1 343 ? 0.326 5.853 -6.451 1.00 46.59 343 LYS A N 1
ATOM 2776 C CA . LYS A 1 343 ? -0.878 5.196 -6.982 1.00 46.59 343 LYS A CA 1
ATOM 2777 C C . LYS A 1 343 ? -1.078 3.814 -6.371 1.00 46.59 343 LYS A C 1
ATOM 2779 O O . LYS A 1 343 ? -2.218 3.472 -6.074 1.00 46.59 343 LYS A O 1
ATOM 2784 N N . ILE A 1 344 ? -0.014 3.025 -6.192 1.00 48.75 344 ILE A N 1
ATOM 2785 C CA . ILE A 1 344 ? -0.130 1.642 -5.703 1.00 48.75 344 ILE A CA 1
ATOM 2786 C C . ILE A 1 344 ? -0.587 1.613 -4.241 1.00 48.75 344 ILE A C 1
ATOM 2788 O O . ILE A 1 344 ? -1.654 1.061 -3.971 1.00 48.75 344 ILE A O 1
ATOM 2792 N N . SER A 1 345 ? 0.137 2.248 -3.312 1.00 53.69 345 SER A N 1
ATOM 2793 C CA . SER A 1 345 ? -0.228 2.193 -1.884 1.00 53.69 345 SER A CA 1
ATOM 2794 C C . SER A 1 345 ? -1.599 2.825 -1.620 1.00 53.69 345 SER A C 1
ATOM 2796 O O . SER A 1 345 ? -2.448 2.219 -0.963 1.00 53.69 345 SER A O 1
ATOM 2798 N N . HIS A 1 346 ? -1.889 3.980 -2.232 1.00 59.62 346 HIS A N 1
ATOM 2799 C CA . HIS A 1 346 ? -3.202 4.622 -2.138 1.00 59.62 346 HIS A CA 1
ATOM 2800 C C . HIS A 1 346 ? -4.317 3.710 -2.678 1.00 59.62 346 HIS A C 1
ATOM 2802 O O . HIS A 1 346 ? -5.324 3.513 -1.995 1.00 59.62 346 HIS A O 1
ATOM 2808 N N . ARG A 1 347 ? -4.134 3.075 -3.848 1.00 62.22 347 ARG A N 1
ATOM 2809 C CA . ARG A 1 347 ? -5.107 2.117 -4.405 1.00 62.22 347 ARG A CA 1
ATOM 2810 C C . ARG A 1 347 ? -5.351 0.949 -3.449 1.00 62.22 347 ARG A C 1
ATOM 2812 O O . ARG A 1 347 ? -6.507 0.610 -3.220 1.00 62.22 347 ARG A O 1
ATOM 2819 N N . LEU A 1 348 ? -4.314 0.372 -2.844 1.00 67.44 348 LEU A N 1
ATOM 2820 C CA . LEU A 1 348 ? -4.457 -0.727 -1.879 1.00 67.44 348 LEU A CA 1
ATOM 2821 C C . LEU A 1 348 ? -5.282 -0.316 -0.647 1.00 67.44 348 LEU A C 1
ATOM 2823 O O . LEU A 1 348 ? -6.175 -1.056 -0.230 1.00 67.44 348 LEU A O 1
ATOM 2827 N N . LYS A 1 349 ? -5.044 0.880 -0.087 1.00 71.00 349 LYS A N 1
ATOM 2828 C CA . LYS A 1 349 ? -5.811 1.391 1.067 1.00 71.00 349 LYS A CA 1
ATOM 2829 C C . LYS A 1 349 ? -7.255 1.784 0.697 1.00 71.00 349 LYS A C 1
ATOM 2831 O O . LYS A 1 349 ? -8.152 1.607 1.528 1.00 71.00 349 LYS A O 1
ATOM 2836 N N . VAL A 1 350 ? -7.498 2.237 -0.539 1.00 70.31 350 VAL A N 1
ATOM 2837 C CA . VAL A 1 350 ? -8.843 2.479 -1.103 1.00 70.31 350 VAL A CA 1
ATOM 2838 C C . VAL A 1 350 ? -9.624 1.169 -1.249 1.00 70.31 350 VAL A C 1
ATOM 2840 O O . VAL A 1 350 ? -10.764 1.092 -0.789 1.00 70.31 350 VAL A O 1
ATOM 2843 N N . LEU A 1 351 ? -9.013 0.128 -1.827 1.00 71.69 351 LEU A N 1
ATOM 2844 C CA . LEU A 1 351 ? -9.629 -1.199 -1.975 1.00 71.69 351 LEU A CA 1
ATOM 2845 C C . LEU A 1 351 ? -9.978 -1.785 -0.599 1.00 71.69 351 LEU A C 1
ATOM 2847 O O . LEU A 1 351 ? -11.130 -2.139 -0.363 1.00 71.69 351 LEU A O 1
ATOM 2851 N N . LEU A 1 352 ? -9.036 -1.757 0.354 1.00 80.50 352 LEU A N 1
ATOM 2852 C CA . LEU A 1 352 ? -9.295 -2.142 1.747 1.00 80.50 352 LEU A CA 1
ATOM 2853 C C . LEU A 1 352 ? -10.474 -1.366 2.355 1.00 80.50 352 LEU A C 1
ATOM 2855 O O . LEU A 1 352 ? -11.275 -1.933 3.100 1.00 80.50 352 LEU A O 1
ATOM 2859 N N . HIS A 1 353 ? -10.576 -0.058 2.089 1.00 83.38 353 HIS A N 1
ATOM 2860 C CA . HIS A 1 353 ? -11.665 0.749 2.626 1.00 83.38 353 HIS A CA 1
ATOM 2861 C C . HIS A 1 353 ? -13.036 0.261 2.155 1.00 83.38 353 HIS A C 1
ATOM 2863 O O . HIS A 1 353 ? -13.890 0.005 3.006 1.00 83.38 353 HIS A O 1
ATOM 2869 N N . PHE A 1 354 ? -13.235 0.099 0.847 1.00 79.00 354 PHE A N 1
ATOM 2870 C CA . PHE A 1 354 ? -14.529 -0.322 0.308 1.00 79.00 354 PHE A CA 1
ATOM 2871 C C . PHE A 1 354 ? -14.851 -1.793 0.611 1.00 79.00 354 PHE A C 1
ATOM 2873 O O . PHE A 1 354 ? -16.000 -2.097 0.948 1.00 79.00 354 PHE A O 1
ATOM 2880 N N . ALA A 1 355 ? -13.847 -2.673 0.632 1.00 82.50 355 ALA A N 1
ATOM 2881 C CA . ALA A 1 355 ? -14.009 -4.068 1.029 1.00 82.50 355 ALA A CA 1
ATOM 2882 C C . ALA A 1 355 ? -14.485 -4.194 2.490 1.00 82.50 355 ALA A C 1
ATOM 2884 O O . ALA A 1 355 ? -15.514 -4.820 2.758 1.00 82.50 355 ALA A O 1
ATOM 2885 N N . LEU A 1 356 ? -13.814 -3.525 3.441 1.00 87.69 356 LEU A N 1
ATOM 2886 C CA . LEU A 1 356 ? -14.219 -3.527 4.856 1.00 87.69 356 LEU A CA 1
ATOM 2887 C C . LEU A 1 356 ? -15.575 -2.847 5.080 1.00 87.69 356 LEU A C 1
ATOM 2889 O O . LEU A 1 356 ? -16.404 -3.383 5.817 1.00 87.69 356 LEU A O 1
ATOM 2893 N N . LYS A 1 357 ? -15.838 -1.716 4.410 1.00 86.31 357 LYS A N 1
ATOM 2894 C CA . LYS A 1 357 ? -17.141 -1.028 4.453 1.00 86.31 357 LYS A CA 1
ATOM 2895 C C . LYS A 1 357 ? -18.272 -1.963 4.018 1.00 86.31 357 LYS A C 1
ATOM 2897 O O . LYS A 1 357 ? -19.318 -1.993 4.661 1.00 86.31 357 LYS A O 1
ATOM 2902 N N . THR A 1 358 ? -18.043 -2.771 2.983 1.00 85.88 358 THR A N 1
ATOM 2903 C CA . THR A 1 358 ? -19.006 -3.770 2.498 1.00 85.88 358 THR A CA 1
ATOM 2904 C C . THR A 1 358 ? -19.170 -4.927 3.491 1.00 85.88 358 THR A C 1
ATOM 2906 O O . THR A 1 358 ? -20.291 -5.263 3.866 1.00 85.88 358 THR A O 1
ATOM 2909 N N . VAL A 1 359 ? -18.069 -5.495 3.992 1.00 89.88 359 VAL A N 1
ATOM 2910 C CA . VAL A 1 359 ? -18.070 -6.639 4.927 1.00 89.88 359 VAL A CA 1
ATOM 2911 C C . VAL A 1 359 ? -18.731 -6.328 6.277 1.00 89.88 359 VAL A C 1
ATOM 2913 O O . VAL A 1 359 ? -19.475 -7.162 6.819 1.00 89.88 359 VAL A O 1
ATOM 2916 N N . PHE A 1 360 ? -18.482 -5.139 6.828 1.00 90.12 360 PHE A N 1
ATOM 2917 C CA . PHE A 1 360 ? -19.041 -4.700 8.111 1.00 90.12 360 PHE A CA 1
ATOM 2918 C C . PHE A 1 360 ? -20.365 -3.928 7.984 1.00 90.12 360 PHE A C 1
ATOM 2920 O O . PHE A 1 360 ? -21.029 -3.718 9.002 1.00 90.12 360 PHE A O 1
ATOM 2927 N N . GLY A 1 361 ? -20.802 -3.604 6.760 1.00 86.88 361 GLY A N 1
ATOM 2928 C CA . GLY A 1 361 ? -22.096 -2.974 6.473 1.00 86.88 361 GLY A CA 1
ATOM 2929 C C . GLY A 1 361 ? -22.137 -1.459 6.705 1.00 86.88 361 GLY A C 1
ATOM 2930 O O . GLY A 1 361 ? -23.206 -0.914 6.967 1.00 86.88 361 GLY A O 1
ATOM 2931 N N . GLY A 1 362 ? -20.989 -0.782 6.648 1.00 86.00 362 GLY A N 1
ATOM 2932 C CA . GLY A 1 362 ? -20.855 0.659 6.859 1.00 86.00 362 GLY A CA 1
ATOM 2933 C C . GLY A 1 362 ? -19.469 1.066 7.364 1.00 86.00 362 GLY A C 1
ATOM 2934 O O . GLY A 1 362 ? -18.624 0.225 7.662 1.00 86.00 362 GLY A O 1
ATOM 2935 N N . ASN A 1 363 ? -19.236 2.376 7.485 1.00 84.12 363 ASN A N 1
ATOM 2936 C CA . ASN A 1 363 ? -17.977 2.917 8.020 1.00 84.12 363 ASN A CA 1
ATOM 2937 C C . ASN A 1 363 ? -17.869 2.811 9.544 1.00 84.12 363 ASN A C 1
ATOM 2939 O O . ASN A 1 363 ? -16.762 2.773 10.082 1.00 84.12 363 ASN A O 1
ATOM 2943 N N . VAL A 1 364 ? -19.016 2.806 10.226 1.00 88.88 364 VAL A N 1
ATOM 2944 C CA . VAL A 1 364 ? -19.170 2.959 11.675 1.00 88.88 364 VAL A CA 1
ATOM 2945 C C . VAL A 1 364 ? -20.234 1.972 12.144 1.00 88.88 364 VAL A C 1
ATOM 2947 O O . VAL A 1 364 ? -21.267 1.828 11.488 1.00 88.88 364 VAL A O 1
ATOM 2950 N N . SER A 1 365 ? -20.006 1.293 13.267 1.00 90.81 365 SER A N 1
ATOM 2951 C CA . SER A 1 365 ? -21.029 0.458 13.898 1.00 90.81 365 SER A CA 1
ATOM 2952 C C . SER A 1 365 ? -21.912 1.270 14.851 1.00 90.81 365 SER A C 1
ATOM 2954 O O . SER A 1 365 ? -21.551 2.360 15.297 1.00 90.81 365 SER A O 1
ATOM 2956 N N . GLN A 1 366 ? -23.073 0.717 15.209 1.00 92.44 366 GLN A N 1
ATOM 2957 C CA . GLN A 1 366 ? -24.007 1.356 16.147 1.00 92.44 366 GLN A CA 1
ATOM 2958 C C . GLN A 1 366 ? -23.388 1.612 17.536 1.00 92.44 366 GLN A C 1
ATOM 2960 O O . GLN A 1 366 ? -23.820 2.528 18.224 1.00 92.44 366 GLN A O 1
ATOM 2965 N N . ALA A 1 367 ? -22.342 0.869 17.920 1.00 94.44 367 ALA A N 1
ATOM 2966 C CA . ALA A 1 367 ? -21.592 1.094 19.158 1.00 94.44 367 ALA A CA 1
ATOM 2967 C C . ALA A 1 367 ? -20.732 2.377 19.134 1.00 94.44 367 ALA A C 1
ATOM 2969 O O . ALA A 1 367 ? -20.469 2.961 20.182 1.00 94.44 367 ALA A O 1
ATOM 2970 N N . VAL A 1 368 ? -20.300 2.832 17.951 1.00 96.12 368 VAL A N 1
ATOM 2971 C CA . VAL A 1 368 ? -19.416 4.004 17.789 1.00 96.12 368 VAL A CA 1
ATOM 2972 C C . VAL A 1 368 ? -20.190 5.268 17.401 1.00 96.12 368 VAL A C 1
ATOM 2974 O O . VAL A 1 368 ? -19.796 6.362 17.803 1.00 96.12 368 VAL A O 1
ATOM 2977 N N . LEU A 1 369 ? -21.314 5.148 16.680 1.00 95.38 369 LEU A N 1
ATOM 2978 C CA . LEU A 1 369 ? -22.132 6.297 16.249 1.00 95.38 369 LEU A CA 1
ATOM 2979 C C . LEU A 1 369 ? -22.450 7.326 17.364 1.00 95.38 369 LEU A C 1
ATOM 2981 O O . LEU A 1 369 ? -22.336 8.517 17.077 1.00 95.38 369 LEU A O 1
ATOM 2985 N N . PRO A 1 370 ? -22.759 6.947 18.626 1.00 96.50 370 PRO A N 1
ATOM 2986 C CA . PRO A 1 370 ? -23.007 7.910 19.707 1.00 96.50 370 PRO A CA 1
ATOM 2987 C C . PRO A 1 370 ? -21.831 8.839 20.049 1.00 96.50 370 PRO A C 1
ATOM 2989 O O . PRO A 1 370 ? -22.043 9.848 20.721 1.00 96.50 370 PRO A O 1
ATOM 2992 N N . ARG A 1 371 ? -20.604 8.518 19.611 1.00 97.06 371 ARG A N 1
ATOM 2993 C CA . ARG A 1 371 ? -19.385 9.323 19.825 1.00 97.06 371 ARG A CA 1
ATOM 2994 C C . ARG A 1 371 ? -19.149 10.358 18.723 1.00 97.06 371 ARG A C 1
ATOM 2996 O O . ARG A 1 371 ? -18.367 11.281 18.910 1.00 97.06 371 ARG A O 1
ATOM 3003 N N . LEU A 1 372 ? -19.852 10.251 17.595 1.00 96.12 372 LEU A N 1
ATOM 3004 C CA . LEU A 1 372 ? -19.739 11.164 16.455 1.00 96.12 372 LEU A CA 1
ATOM 3005 C C . LEU A 1 372 ? -20.741 12.316 16.595 1.00 96.12 372 LEU A C 1
ATOM 3007 O O . LEU A 1 372 ? -21.707 12.433 15.842 1.00 96.12 372 LEU A O 1
ATOM 3011 N N . GLN A 1 373 ? -20.523 13.150 17.612 1.00 95.19 373 GLN A N 1
ATOM 3012 C CA . GLN A 1 373 ? -21.342 14.328 17.906 1.00 95.19 373 GLN A CA 1
ATOM 3013 C C . GLN A 1 373 ? -20.687 15.621 17.395 1.00 95.19 373 GLN A C 1
ATOM 3015 O O . GLN A 1 373 ? -19.522 15.644 16.991 1.00 95.19 373 GLN A O 1
ATOM 3020 N N . LYS A 1 374 ? -21.434 16.732 17.416 1.00 95.94 374 LYS A N 1
ATOM 3021 C CA . LYS A 1 374 ? -20.916 18.052 17.030 1.00 95.94 374 LYS A CA 1
ATOM 3022 C C . LYS A 1 374 ? -19.720 18.439 17.907 1.00 95.94 374 LYS A C 1
ATOM 3024 O O . LYS A 1 374 ? -19.867 18.576 19.116 1.00 95.94 374 LYS A O 1
ATOM 3029 N N . GLY A 1 375 ? -18.568 18.668 17.281 1.00 95.00 375 GLY A N 1
ATOM 3030 C CA . GLY A 1 375 ? -17.313 18.991 17.960 1.00 95.00 375 GLY A CA 1
ATOM 3031 C C . GLY A 1 375 ? -16.526 17.783 18.479 1.00 95.00 375 GLY A C 1
ATOM 3032 O O . GLY A 1 375 ? -15.511 17.993 19.133 1.00 95.00 375 GLY A O 1
ATOM 3033 N N . ALA A 1 376 ? -16.955 16.546 18.197 1.00 98.00 376 ALA A N 1
ATOM 3034 C CA . ALA A 1 376 ? -16.194 15.357 18.572 1.00 98.00 376 ALA A CA 1
ATOM 3035 C C . ALA A 1 376 ? -14.839 15.306 17.847 1.00 98.00 376 ALA A C 1
ATOM 3037 O O . ALA A 1 376 ? -14.757 15.622 16.655 1.00 98.00 376 ALA A O 1
ATOM 3038 N N . HIS A 1 377 ? -13.794 14.887 18.558 1.00 98.25 377 HIS A N 1
ATOM 3039 C CA . HIS A 1 377 ? -12.444 14.692 18.036 1.00 98.25 377 HIS A CA 1
ATOM 3040 C C . HIS A 1 377 ? -12.188 13.204 17.793 1.00 98.25 377 HIS A C 1
ATOM 3042 O O . HIS A 1 377 ? -12.337 12.371 18.692 1.00 98.25 377 HIS A O 1
ATOM 3048 N N . VAL A 1 378 ? -11.827 12.879 16.554 1.00 97.69 378 VAL A N 1
ATOM 3049 C CA . VAL A 1 378 ? -11.626 11.520 16.055 1.00 97.69 378 VAL A CA 1
ATOM 3050 C C . VAL A 1 378 ? -1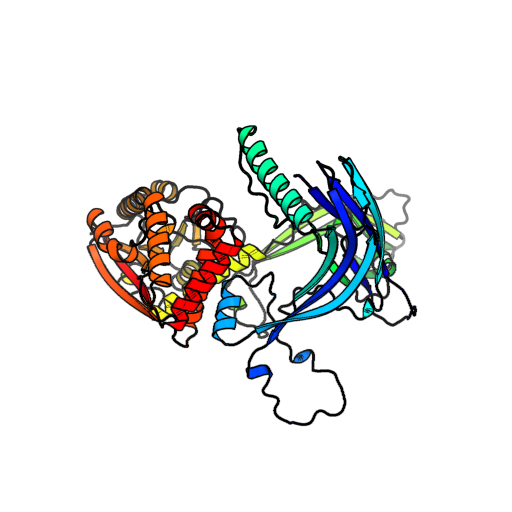0.182 11.354 15.598 1.00 97.69 378 VAL A C 1
ATOM 3052 O O . VAL A 1 378 ? -9.701 12.124 14.769 1.00 97.69 378 VAL A O 1
ATOM 3055 N N . ILE A 1 379 ? -9.496 10.321 16.077 1.00 95.62 379 ILE A N 1
ATOM 3056 C CA . ILE A 1 379 ? -8.139 9.977 15.638 1.00 95.62 379 ILE A CA 1
ATOM 3057 C C . ILE A 1 379 ? -8.176 8.693 14.813 1.00 95.62 379 ILE A C 1
ATOM 3059 O O . ILE A 1 379 ? -8.845 7.734 15.192 1.00 95.62 379 ILE A O 1
ATOM 3063 N N . GLN A 1 380 ? -7.417 8.637 13.717 1.00 91.75 380 GLN A N 1
ATOM 3064 C CA . GLN A 1 380 ? -7.074 7.367 13.070 1.00 91.75 380 GLN A CA 1
ATOM 3065 C C . GLN A 1 380 ? -5.572 7.101 13.209 1.00 91.75 380 GLN A C 1
ATOM 3067 O O . GLN A 1 380 ? -4.753 7.939 12.830 1.00 91.75 380 GLN A O 1
ATOM 3072 N N . LEU A 1 381 ? -5.220 5.917 13.707 1.00 89.56 381 LEU A N 1
ATOM 3073 C CA . LEU A 1 381 ? -3.859 5.389 13.720 1.00 89.56 381 LEU A CA 1
ATOM 3074 C C . LEU A 1 381 ? -3.617 4.595 12.427 1.00 89.56 381 LEU A C 1
ATOM 3076 O O . LEU A 1 381 ? -4.366 3.672 12.096 1.00 89.56 381 LEU A O 1
ATOM 3080 N N . GLY A 1 382 ? -2.579 4.969 11.681 1.00 77.56 382 GLY A N 1
ATOM 3081 C CA . GLY A 1 382 ? -2.288 4.440 10.345 1.00 77.56 382 GLY A CA 1
ATOM 3082 C C . GLY A 1 382 ? -3.019 5.202 9.238 1.00 77.56 382 GLY A C 1
ATOM 3083 O O . GLY A 1 382 ? -3.518 4.601 8.288 1.00 77.56 382 GLY A O 1
ATOM 3084 N N . ALA A 1 383 ? -3.122 6.527 9.371 1.00 64.25 383 ALA A N 1
ATOM 3085 C CA . ALA A 1 383 ? -3.934 7.395 8.510 1.00 64.25 383 ALA A CA 1
ATOM 3086 C C . ALA A 1 383 ? -3.301 7.772 7.148 1.00 64.25 383 ALA A C 1
ATOM 3088 O O . ALA A 1 383 ? -3.740 8.704 6.474 1.00 64.25 383 ALA A O 1
ATOM 3089 N N . CYS A 1 384 ? -2.271 7.040 6.731 1.00 61.75 384 CYS A N 1
ATOM 3090 C CA . CYS A 1 384 ? -1.754 6.952 5.365 1.00 61.75 384 CYS A CA 1
ATOM 3091 C C . CYS A 1 384 ? -2.868 7.065 4.288 1.00 61.75 384 CYS A C 1
ATOM 3093 O O . CYS A 1 384 ? -3.753 6.208 4.241 1.00 61.75 384 CYS A O 1
ATOM 3095 N N . THR A 1 385 ? -2.858 8.111 3.436 1.00 56.16 385 THR A N 1
ATOM 3096 C CA . THR A 1 385 ? -3.868 8.391 2.368 1.00 56.16 385 THR A CA 1
ATOM 3097 C C . THR A 1 385 ? -5.308 8.005 2.755 1.00 56.16 385 THR A C 1
ATOM 3099 O O . THR A 1 385 ? -5.995 7.294 2.023 1.00 56.16 385 THR A O 1
ATOM 3102 N N . SER A 1 386 ? -5.751 8.374 3.959 1.00 63.91 386 SER A N 1
ATOM 3103 C CA . SER A 1 386 ? -6.851 7.679 4.636 1.00 63.91 386 SER A CA 1
ATOM 3104 C C . SER A 1 386 ? -8.227 7.890 3.995 1.00 63.91 386 SER A C 1
ATOM 3106 O O . SER A 1 386 ? -9.009 8.737 4.425 1.00 63.91 386 SER A O 1
ATOM 3108 N N . THR A 1 387 ? -8.574 7.035 3.029 1.00 74.88 387 THR A N 1
ATOM 3109 C CA . THR A 1 387 ? -9.889 6.981 2.365 1.00 74.88 387 THR A CA 1
ATOM 3110 C C . THR A 1 387 ? -11.032 6.888 3.378 1.00 74.88 387 THR A C 1
ATOM 3112 O O . THR A 1 387 ? -12.042 7.564 3.222 1.00 74.88 387 THR A O 1
ATOM 3115 N N . TRP A 1 388 ? -10.843 6.114 4.458 1.00 83.75 388 TRP A N 1
ATOM 3116 C CA . TRP A 1 388 ? -11.812 6.030 5.556 1.00 83.75 388 TRP A CA 1
ATOM 3117 C C . TRP A 1 388 ? -11.999 7.375 6.263 1.00 83.75 388 TRP A C 1
ATOM 3119 O O . TRP A 1 388 ? -13.136 7.797 6.433 1.00 83.75 388 TRP A O 1
ATOM 3129 N N . MET A 1 389 ? -10.919 8.081 6.613 1.00 83.06 389 MET A N 1
ATOM 3130 C CA . MET A 1 389 ? -11.017 9.394 7.258 1.00 83.06 389 MET A CA 1
ATOM 3131 C C . MET A 1 389 ? -11.687 10.426 6.358 1.00 83.06 389 MET A C 1
ATOM 3133 O O . MET A 1 389 ? -12.502 11.195 6.846 1.00 83.06 389 MET A O 1
ATOM 3137 N N . MET A 1 390 ? -11.385 10.439 5.059 1.00 78.81 390 MET A N 1
ATOM 3138 C CA . MET A 1 390 ? -11.985 11.396 4.123 1.00 78.81 390 MET A CA 1
ATOM 3139 C C . MET A 1 390 ? -13.489 11.140 3.940 1.00 78.81 390 MET A C 1
ATOM 3141 O O . MET A 1 390 ? -14.281 12.082 3.932 1.00 78.81 390 MET A O 1
ATOM 3145 N N . ASP A 1 391 ? -13.905 9.873 3.863 1.00 79.88 391 ASP A N 1
ATOM 3146 C CA . ASP A 1 391 ? -15.320 9.486 3.806 1.00 79.88 391 ASP A CA 1
ATOM 3147 C C . ASP A 1 391 ? -16.046 9.798 5.133 1.00 79.88 391 ASP A C 1
ATOM 3149 O O . ASP A 1 391 ? -17.146 10.347 5.145 1.00 79.88 391 ASP A O 1
ATOM 3153 N N . MET A 1 392 ? -15.393 9.558 6.274 1.00 86.06 392 MET A N 1
ATOM 3154 C CA . MET A 1 392 ? -15.891 9.932 7.602 1.00 86.06 392 MET A CA 1
ATOM 3155 C C . MET A 1 392 ? -16.012 11.446 7.794 1.00 86.06 392 MET A C 1
ATOM 3157 O O . MET A 1 392 ? -17.044 11.917 8.258 1.00 86.06 392 MET A O 1
ATOM 3161 N N . ALA A 1 393 ? -15.003 12.221 7.408 1.00 84.75 393 ALA A N 1
ATOM 3162 C CA . ALA A 1 393 ? -15.008 13.677 7.505 1.00 84.75 393 ALA A CA 1
ATOM 3163 C C . ALA A 1 393 ? -16.052 14.321 6.585 1.00 84.75 393 ALA A C 1
ATOM 3165 O O . ALA A 1 393 ? -16.611 15.359 6.935 1.00 84.75 393 ALA A O 1
ATOM 3166 N N . THR A 1 394 ? -16.373 13.669 5.462 1.00 81.56 394 THR A N 1
ATOM 3167 C CA . THR A 1 394 ? -17.475 14.058 4.569 1.00 81.56 394 THR A CA 1
ATOM 3168 C C . THR A 1 394 ? -18.847 13.732 5.173 1.00 81.56 394 THR A C 1
ATOM 3170 O O . THR A 1 394 ? -19.765 14.544 5.072 1.00 81.56 394 THR A O 1
ATOM 3173 N N . GLN A 1 395 ? -19.007 12.571 5.822 1.00 85.25 395 GLN A N 1
ATOM 3174 C CA . GLN A 1 395 ? -20.268 12.162 6.465 1.00 85.25 395 GLN A CA 1
ATOM 3175 C C . GLN A 1 395 ? -20.538 12.889 7.795 1.00 85.25 395 GLN A C 1
ATOM 3177 O O . GLN A 1 395 ? -21.692 13.147 8.134 1.00 85.25 395 GLN A O 1
ATOM 3182 N N . PHE A 1 396 ? -19.485 13.252 8.529 1.00 89.06 396 PHE A N 1
ATOM 3183 C CA . PHE A 1 396 ? -19.536 13.912 9.835 1.00 89.06 396 PHE A CA 1
ATOM 3184 C C . PHE A 1 396 ? -18.751 15.243 9.806 1.00 89.06 396 PHE A C 1
ATOM 3186 O O . PHE A 1 396 ? -17.780 15.406 10.548 1.00 89.06 396 PHE A O 1
ATOM 3193 N N . PRO A 1 397 ? -19.162 16.237 8.987 1.00 90.00 397 PRO A N 1
ATOM 3194 C CA . PRO A 1 397 ? -18.416 17.490 8.773 1.00 90.00 397 PRO A CA 1
ATOM 3195 C C . PRO A 1 397 ? -18.361 18.406 10.009 1.00 90.00 397 PRO A C 1
ATOM 3197 O O . PRO A 1 397 ? -17.707 19.444 10.002 1.00 90.00 397 PRO A O 1
ATOM 3200 N N . PHE A 1 398 ? -19.077 18.040 11.073 1.00 92.19 398 PHE A N 1
ATOM 3201 C CA . PHE A 1 398 ? -19.084 18.712 12.370 1.00 92.19 398 PHE A CA 1
ATOM 3202 C C . PHE A 1 398 ? -18.119 18.086 13.393 1.00 92.19 398 PHE A C 1
ATOM 3204 O O . PHE A 1 398 ? -18.003 18.620 14.498 1.00 92.19 398 PHE A O 1
ATOM 3211 N N . CYS A 1 399 ? -17.465 16.968 13.067 1.00 96.00 399 CYS A N 1
ATOM 3212 C CA . CYS A 1 399 ? -16.386 16.370 13.856 1.00 96.00 399 CYS A CA 1
ATOM 3213 C C . CYS A 1 399 ? -15.022 16.842 13.327 1.00 96.00 399 CYS A C 1
ATOM 3215 O O . CYS A 1 399 ? -14.894 17.165 12.145 1.00 96.00 399 CYS A O 1
ATOM 3217 N N . GLN A 1 400 ? -14.012 16.854 14.195 1.00 96.62 400 GLN A N 1
ATOM 3218 C CA . GLN A 1 400 ? -12.611 17.098 13.845 1.00 96.62 400 GLN A CA 1
ATOM 3219 C C . GLN A 1 400 ? -11.871 15.766 13.744 1.00 96.62 400 GLN A C 1
ATOM 3221 O O . GLN A 1 400 ? -12.034 14.909 14.612 1.00 96.62 400 GLN A O 1
ATOM 3226 N N . PHE A 1 401 ? -11.047 15.597 12.717 1.00 92.69 401 PHE A N 1
ATOM 3227 C CA . PHE A 1 401 ? -10.321 14.361 12.442 1.00 92.69 401 PHE A CA 1
ATOM 3228 C C . PHE A 1 401 ? -8.812 14.602 12.448 1.00 92.69 401 PHE A C 1
ATOM 3230 O O . PHE A 1 401 ? -8.335 15.547 11.827 1.00 92.69 401 PHE A O 1
ATOM 3237 N N . THR A 1 402 ? -8.049 13.725 13.097 1.00 91.94 402 THR A N 1
ATOM 3238 C CA . THR A 1 402 ? -6.581 13.771 13.107 1.00 91.94 402 THR A CA 1
ATOM 3239 C C . THR A 1 402 ? -6.009 12.425 12.685 1.00 91.94 402 THR A C 1
ATOM 3241 O O . THR A 1 402 ? -6.232 11.397 13.326 1.00 91.94 402 THR A O 1
ATOM 3244 N N . GLY A 1 403 ? -5.276 12.420 11.576 1.00 89.19 403 GLY A N 1
ATOM 3245 C CA . GLY A 1 403 ? -4.623 11.234 11.045 1.00 89.19 403 GLY A CA 1
ATOM 3246 C C . GLY A 1 403 ? -3.173 11.129 11.490 1.00 89.19 403 GLY A C 1
ATOM 3247 O O . GLY A 1 403 ? -2.355 11.956 11.098 1.00 89.19 403 GLY A O 1
ATOM 3248 N N . ILE A 1 404 ? -2.845 10.085 12.249 1.00 88.44 404 ILE A N 1
ATOM 3249 C CA . ILE A 1 404 ? -1.478 9.786 12.686 1.00 88.44 404 ILE A CA 1
ATOM 3250 C C . ILE A 1 404 ? -0.905 8.700 11.767 1.00 88.44 404 ILE A C 1
ATOM 3252 O O . ILE A 1 404 ? -1.481 7.615 11.632 1.00 88.44 404 ILE A O 1
ATOM 3256 N N . GLU A 1 405 ? 0.209 8.993 11.099 1.00 81.44 405 GLU A N 1
ATOM 3257 C CA . GLU A 1 405 ? 0.934 8.013 10.278 1.00 81.44 405 GLU A CA 1
ATOM 3258 C C . GLU A 1 405 ? 1.757 7.057 11.157 1.00 81.44 405 GLU A C 1
ATOM 3260 O O . GLU A 1 405 ? 2.371 7.493 12.129 1.00 81.44 405 GLU A O 1
ATOM 3265 N N . VAL A 1 406 ? 1.783 5.764 10.812 1.00 75.12 406 VAL A N 1
ATOM 3266 C CA . VAL A 1 406 ? 2.508 4.724 11.579 1.00 75.12 406 VAL A CA 1
ATOM 3267 C C . VAL A 1 406 ? 3.822 4.294 10.945 1.00 75.12 406 VAL A C 1
ATOM 3269 O O . VAL A 1 406 ? 4.691 3.790 11.648 1.00 75.12 406 VAL A O 1
ATOM 3272 N N . THR A 1 407 ? 4.001 4.537 9.646 1.00 66.19 407 THR A N 1
ATOM 3273 C CA . THR A 1 407 ? 5.220 4.162 8.920 1.00 66.19 407 THR A CA 1
ATOM 3274 C C . THR A 1 407 ? 6.187 5.351 8.816 1.00 66.19 407 THR A C 1
ATOM 3276 O O . THR A 1 407 ? 5.880 6.329 8.121 1.00 66.19 407 THR A O 1
ATOM 3279 N N . PRO A 1 408 ? 7.380 5.296 9.445 1.00 50.03 408 PRO A N 1
ATOM 3280 C CA . PRO A 1 408 ? 8.405 6.324 9.279 1.00 50.03 408 PRO A CA 1
ATOM 3281 C C . PRO A 1 408 ? 8.827 6.459 7.811 1.00 50.03 408 PRO A C 1
ATOM 3283 O O . PRO A 1 408 ? 9.016 5.465 7.116 1.00 50.03 408 PRO A O 1
ATOM 3286 N N . GLY A 1 409 ? 8.993 7.692 7.326 1.00 48.16 409 GLY A N 1
ATOM 3287 C CA . GLY A 1 409 ? 9.436 7.944 5.948 1.00 48.16 409 GLY A CA 1
ATOM 3288 C C . GLY A 1 409 ? 8.362 7.788 4.862 1.00 48.16 409 GLY A C 1
ATOM 3289 O O . GLY A 1 409 ? 8.700 7.853 3.683 1.00 48.16 409 GLY A O 1
ATOM 3290 N N . SER A 1 410 ? 7.082 7.635 5.232 1.00 51.88 410 SER A N 1
ATOM 3291 C CA . SER A 1 410 ? 5.938 7.715 4.309 1.00 51.88 410 SER A CA 1
ATOM 3292 C C . SER A 1 410 ? 6.034 8.975 3.427 1.00 51.88 410 SER A C 1
ATOM 3294 O O . SER A 1 410 ? 5.872 10.099 3.906 1.00 51.88 410 SER A O 1
ATOM 3296 N N . LEU A 1 411 ? 6.310 8.795 2.126 1.00 41.72 411 LEU A N 1
ATOM 3297 C CA . LEU A 1 411 ? 6.512 9.876 1.139 1.00 41.72 411 LEU A CA 1
ATOM 3298 C C . LEU A 1 411 ? 5.219 10.634 0.775 1.00 41.72 411 LEU A C 1
ATOM 3300 O O . LEU A 1 411 ? 5.199 11.427 -0.164 1.00 41.72 411 LEU A O 1
ATOM 3304 N N . LEU A 1 412 ? 4.132 10.396 1.509 1.00 45.97 412 LEU A N 1
ATOM 3305 C CA . LEU A 1 412 ? 2.829 11.001 1.285 1.00 45.97 412 LEU A CA 1
ATOM 3306 C C . LEU A 1 412 ? 2.816 12.482 1.681 1.00 45.97 412 LEU A C 1
ATOM 3308 O O . LEU A 1 412 ? 2.375 12.864 2.768 1.00 45.97 412 LEU A O 1
ATOM 3312 N N . LYS A 1 413 ? 3.250 13.337 0.759 1.00 48.38 413 LYS A N 1
ATOM 3313 C CA . LYS A 1 413 ? 2.718 14.696 0.607 1.00 48.38 413 LYS A CA 1
ATOM 3314 C C . LYS A 1 413 ? 1.612 14.698 -0.464 1.00 48.38 413 LYS A C 1
ATOM 3316 O O . LYS A 1 413 ? 1.360 13.681 -1.099 1.00 48.38 413 LYS A O 1
ATOM 3321 N N . GLU A 1 414 ? 0.963 15.852 -0.627 1.00 51.44 414 GLU A N 1
ATOM 3322 C CA . GLU A 1 414 ? 0.141 16.204 -1.804 1.00 51.44 414 GLU A CA 1
ATOM 3323 C C . GLU A 1 414 ? -1.270 15.596 -1.929 1.00 51.44 414 GLU A C 1
ATOM 3325 O O . GLU A 1 414 ? -1.697 15.207 -3.009 1.00 51.44 414 GLU A O 1
ATOM 3330 N N . PHE A 1 415 ? -2.069 15.695 -0.862 1.00 48.84 415 PHE A N 1
ATOM 3331 C CA . PHE A 1 415 ? -3.462 16.151 -1.012 1.00 48.84 415 PHE A CA 1
ATOM 3332 C C . PHE A 1 415 ? -3.780 17.178 0.086 1.00 48.84 415 PHE A C 1
ATOM 3334 O O . PHE A 1 415 ? -3.401 16.934 1.239 1.00 48.84 415 PHE A O 1
ATOM 3341 N N . PRO A 1 416 ? -4.441 18.312 -0.224 1.00 55.34 416 PRO A N 1
ATOM 3342 C CA . PRO A 1 416 ? -4.980 19.181 0.814 1.00 55.34 416 PRO A CA 1
ATOM 3343 C C . PRO A 1 416 ? -6.048 18.401 1.606 1.00 55.34 416 PRO A C 1
ATOM 3345 O O . PRO A 1 416 ? -6.910 17.759 0.998 1.00 55.34 416 PRO A O 1
ATOM 3348 N N . PRO A 1 417 ? -5.987 18.385 2.949 1.00 66.94 417 PRO A N 1
ATOM 3349 C CA . PRO A 1 417 ? -7.024 17.758 3.757 1.00 66.94 417 PRO A CA 1
ATOM 3350 C C . PRO A 1 417 ? -8.347 18.531 3.647 1.00 66.94 417 PRO A C 1
ATOM 3352 O O . PRO A 1 417 ? -8.364 19.715 3.310 1.00 66.94 417 PRO A O 1
ATOM 3355 N N . LEU A 1 418 ? -9.464 17.880 3.989 1.00 70.25 418 LEU A N 1
ATOM 3356 C CA . LEU A 1 418 ? -10.722 18.599 4.216 1.00 70.25 418 LEU A CA 1
ATOM 3357 C C . LEU A 1 418 ? -10.556 19.605 5.378 1.00 70.25 418 LEU A C 1
ATOM 3359 O O . LEU A 1 418 ? -9.733 19.365 6.262 1.00 70.25 418 LEU A O 1
ATOM 3363 N N . PRO A 1 419 ? -11.356 20.689 5.450 1.00 82.44 419 PRO A N 1
ATOM 3364 C CA . PRO A 1 419 ? -11.206 21.730 6.479 1.00 82.44 419 PRO A CA 1
ATOM 3365 C C . PRO A 1 419 ? -11.309 21.254 7.939 1.00 82.44 419 PRO A C 1
ATOM 3367 O O . PRO A 1 419 ? -10.946 21.995 8.848 1.00 82.44 419 PRO A O 1
ATOM 3370 N N . ASN A 1 420 ? -11.825 20.045 8.168 1.00 87.69 420 ASN A N 1
ATOM 3371 C CA . ASN A 1 420 ? -11.952 19.382 9.466 1.00 87.69 420 ASN A CA 1
ATOM 3372 C C . ASN A 1 420 ? -11.015 18.164 9.629 1.00 87.69 420 ASN A C 1
ATOM 3374 O O . ASN A 1 420 ? -11.283 17.295 10.458 1.00 87.69 420 ASN A O 1
ATOM 3378 N N . VAL A 1 421 ? -9.951 18.069 8.825 1.00 85.81 421 VAL A N 1
ATOM 3379 C CA . VAL A 1 421 ? -8.954 16.988 8.853 1.00 85.81 421 VAL A CA 1
ATOM 3380 C C . VAL A 1 421 ? -7.549 17.573 9.049 1.00 85.81 421 VAL A C 1
ATOM 3382 O O . VAL A 1 421 ? -7.124 18.465 8.318 1.00 85.81 421 VAL A O 1
ATOM 3385 N N . THR A 1 422 ? -6.790 17.029 9.998 1.00 87.62 422 THR A N 1
ATOM 3386 C CA . THR A 1 422 ? -5.356 17.296 10.192 1.00 87.62 422 THR A CA 1
ATOM 3387 C C . THR A 1 422 ? -4.545 16.006 10.079 1.00 87.62 422 THR A C 1
ATOM 3389 O O . THR A 1 422 ? -5.080 14.907 10.227 1.00 87.62 422 THR A O 1
ATOM 3392 N N . PHE A 1 423 ? -3.244 16.118 9.797 1.00 83.56 423 PHE A N 1
ATOM 3393 C CA . PHE A 1 423 ? -2.348 14.966 9.683 1.00 83.56 423 PHE A CA 1
ATOM 3394 C C . PHE A 1 423 ? -1.035 15.199 10.426 1.00 83.56 423 PHE A C 1
ATOM 3396 O O . PHE A 1 423 ? -0.308 16.135 10.102 1.00 83.56 423 PHE A O 1
ATOM 3403 N N . GLU A 1 424 ? -0.703 14.284 11.332 1.00 84.12 424 GLU A N 1
ATOM 3404 C CA . GLU A 1 424 ? 0.538 14.275 12.106 1.00 84.12 424 GLU A CA 1
ATOM 3405 C C . GLU A 1 424 ? 1.485 13.190 11.577 1.00 84.12 424 GLU A C 1
ATOM 3407 O O . GLU A 1 424 ? 1.085 12.041 11.344 1.00 84.12 424 GLU A O 1
ATOM 3412 N N . ARG A 1 425 ? 2.740 13.568 11.303 1.00 77.94 425 ARG A N 1
ATOM 3413 C CA . ARG A 1 425 ? 3.721 12.749 10.565 1.00 77.94 425 ARG A CA 1
ATOM 3414 C C . ARG A 1 425 ? 5.154 13.057 11.009 1.00 77.94 425 ARG A C 1
ATOM 3416 O O . ARG A 1 425 ? 5.428 14.113 11.566 1.00 77.94 425 ARG A O 1
ATOM 3423 N N . GLY A 1 426 ? 6.089 12.164 10.679 1.00 68.62 426 GLY A N 1
ATOM 3424 C CA . GLY A 1 426 ? 7.534 12.391 10.860 1.00 68.62 426 GLY A CA 1
ATOM 3425 C C . GLY A 1 426 ? 8.081 12.091 12.261 1.00 68.62 426 GLY A C 1
ATOM 3426 O O . GLY A 1 426 ? 9.266 12.305 12.500 1.00 68.62 426 GLY A O 1
ATOM 3427 N N . LYS A 1 427 ? 7.237 11.568 13.153 1.00 77.81 427 LYS A N 1
ATOM 3428 C CA . LYS A 1 427 ? 7.547 11.116 14.515 1.00 77.81 427 LYS A CA 1
ATOM 3429 C C . LYS A 1 427 ? 6.962 9.723 14.746 1.00 77.81 427 LYS A C 1
ATOM 3431 O O . LYS A 1 427 ? 6.175 9.250 13.924 1.00 77.81 427 LYS A O 1
ATOM 3436 N N . ALA A 1 428 ? 7.330 9.068 15.845 1.00 82.56 428 ALA A N 1
ATOM 3437 C CA . ALA A 1 428 ? 6.676 7.820 16.238 1.00 82.56 428 ALA A CA 1
ATOM 3438 C C . ALA A 1 428 ? 5.202 8.084 16.631 1.00 82.56 428 ALA A C 1
ATOM 3440 O O . ALA A 1 428 ? 4.924 9.121 17.236 1.00 82.56 428 ALA A O 1
ATOM 3441 N N . PRO A 1 429 ? 4.251 7.166 16.359 1.00 85.00 429 PRO A N 1
ATOM 3442 C CA . PRO A 1 429 ? 2.838 7.371 16.700 1.00 85.00 429 PRO A CA 1
ATOM 3443 C C . PRO A 1 429 ? 2.602 7.675 18.179 1.00 85.00 429 PRO A C 1
ATOM 3445 O O . PRO A 1 429 ? 1.812 8.554 18.508 1.00 85.00 429 PRO A O 1
ATOM 3448 N N . THR A 1 430 ? 3.323 6.988 19.066 1.00 86.88 430 THR A N 1
ATOM 3449 C CA . THR A 1 430 ? 3.224 7.175 20.518 1.00 86.88 430 THR A CA 1
ATOM 3450 C C . THR A 1 430 ? 3.724 8.554 20.950 1.00 86.88 430 THR A C 1
ATOM 3452 O O . THR A 1 430 ? 3.057 9.203 21.740 1.00 86.88 430 THR A O 1
ATOM 3455 N N . GLU A 1 431 ? 4.809 9.061 20.355 1.00 88.56 431 GLU A N 1
ATOM 3456 C CA . GLU A 1 431 ? 5.331 10.417 20.606 1.00 88.56 431 GLU A CA 1
ATOM 3457 C C . GLU A 1 431 ? 4.327 11.506 20.176 1.00 88.56 431 GLU A C 1
ATOM 3459 O O . GLU A 1 431 ? 4.199 12.549 20.816 1.00 88.56 431 GLU A O 1
ATOM 3464 N N . ILE A 1 432 ? 3.580 11.263 19.093 1.00 89.25 432 ILE A N 1
ATOM 3465 C CA . ILE A 1 432 ? 2.493 12.152 18.661 1.00 89.25 432 ILE A CA 1
ATOM 3466 C C . ILE A 1 432 ? 1.343 12.096 19.676 1.00 89.25 432 ILE A C 1
ATOM 3468 O O . ILE A 1 432 ? 0.845 13.141 20.093 1.00 89.25 432 ILE A O 1
ATOM 3472 N N . MET A 1 433 ? 0.947 10.900 20.122 1.00 93.38 433 MET A N 1
ATOM 3473 C CA . MET A 1 433 ? -0.122 10.725 21.114 1.00 93.38 433 MET A CA 1
ATOM 3474 C C . MET A 1 433 ? 0.224 11.324 22.485 1.00 93.38 433 MET A C 1
ATOM 3476 O O . MET A 1 433 ? -0.641 11.945 23.098 1.00 93.38 433 MET A O 1
ATOM 3480 N N . GLU A 1 434 ? 1.480 11.240 22.928 1.00 93.44 434 GLU A N 1
ATOM 3481 C CA . GLU A 1 434 ? 1.990 11.871 24.158 1.00 93.44 434 GLU A CA 1
ATOM 3482 C C . GLU A 1 434 ? 1.789 13.400 24.167 1.00 93.44 434 GLU A C 1
ATOM 3484 O O . GLU A 1 434 ? 1.597 13.993 25.228 1.00 93.44 434 GLU A O 1
ATOM 3489 N N . SER A 1 435 ? 1.753 14.048 22.995 1.00 93.56 435 SER A N 1
ATOM 3490 C CA . SER A 1 435 ? 1.470 15.488 22.877 1.00 93.56 435 SER A CA 1
ATOM 3491 C C . SER A 1 435 ? -0.021 15.857 22.978 1.00 93.56 435 SER A C 1
ATOM 3493 O O . SER A 1 435 ? -0.358 17.031 23.146 1.00 93.56 435 SER A O 1
ATOM 3495 N N . ILE A 1 436 ? -0.923 14.874 22.887 1.00 95.94 436 ILE A N 1
ATOM 3496 C CA . ILE A 1 436 ? -2.376 15.080 22.928 1.00 95.94 436 ILE A CA 1
ATOM 3497 C C . ILE A 1 436 ? -2.851 15.112 24.396 1.00 95.94 436 ILE A C 1
ATOM 3499 O O . ILE A 1 436 ? -2.471 14.227 25.169 1.00 95.94 436 ILE A O 1
ATOM 3503 N N . PRO A 1 437 ? -3.687 16.085 24.816 1.00 97.88 437 PRO A N 1
ATOM 3504 C CA . PRO A 1 437 ? -4.153 16.180 26.201 1.00 97.88 437 PRO A CA 1
ATOM 3505 C C . PRO A 1 437 ? -5.000 14.987 26.662 1.00 97.88 437 PRO A C 1
ATOM 3507 O O . PRO A 1 437 ? -5.778 14.421 25.890 1.00 97.88 437 PRO A O 1
ATOM 3510 N N . ASP A 1 438 ? -4.910 14.666 27.951 1.00 98.50 438 ASP A N 1
ATOM 3511 C CA . ASP A 1 438 ? -5.783 13.706 28.632 1.00 98.50 438 ASP A CA 1
ATOM 3512 C C . ASP A 1 438 ? -7.268 14.022 28.396 1.00 98.50 438 ASP A C 1
ATOM 3514 O O . ASP A 1 438 ? -7.684 15.181 28.451 1.00 98.50 438 ASP A O 1
ATOM 3518 N N . ASN A 1 439 ? -8.089 12.984 28.217 1.00 98.38 439 ASN A N 1
ATOM 3519 C CA . ASN A 1 439 ? -9.549 13.102 28.101 1.00 98.38 439 ASN A CA 1
ATOM 3520 C C . ASN A 1 439 ? -10.031 14.135 27.052 1.00 98.38 439 ASN A C 1
ATOM 3522 O O . ASN A 1 439 ? -11.020 14.838 27.273 1.00 98.38 439 ASN A O 1
ATOM 3526 N N . SER A 1 440 ? -9.349 14.234 25.909 1.00 98.31 440 SER A N 1
ATOM 3527 C CA . SER A 1 440 ? -9.676 15.171 24.822 1.00 98.31 440 SER A CA 1
ATOM 3528 C C . SER A 1 440 ? -10.361 14.515 23.614 1.00 98.31 440 SER A C 1
ATOM 3530 O O . SER A 1 440 ? -11.167 15.165 22.944 1.00 98.31 440 SER A O 1
ATOM 3532 N N . VAL A 1 441 ? -10.123 13.221 23.383 1.00 98.56 441 VAL A N 1
ATOM 3533 C CA . VAL A 1 441 ? -10.544 12.472 22.185 1.00 98.56 441 VAL A CA 1
ATOM 3534 C C . VAL A 1 441 ? -11.839 11.695 22.446 1.00 98.56 441 VAL A C 1
ATOM 3536 O O . VAL A 1 441 ? -12.011 11.109 23.513 1.00 98.56 441 VAL A O 1
ATOM 3539 N N . ASP A 1 442 ? -12.762 11.654 21.484 1.00 98.56 442 ASP A N 1
ATOM 3540 C CA . ASP A 1 442 ? -14.040 10.929 21.610 1.00 98.56 442 ASP A CA 1
ATOM 3541 C C . ASP A 1 442 ? -13.983 9.523 20.987 1.00 98.56 442 ASP A C 1
ATOM 3543 O O . ASP A 1 442 ? -14.639 8.593 21.469 1.00 98.56 442 ASP A O 1
ATOM 3547 N N . TYR A 1 443 ? -13.201 9.367 19.912 1.00 98.31 443 TYR A N 1
ATOM 3548 C CA . TYR A 1 443 ? -13.082 8.124 19.149 1.00 98.31 443 TYR A CA 1
ATOM 3549 C C . TYR A 1 443 ? -11.671 7.938 18.561 1.00 98.31 443 TYR A C 1
ATOM 3551 O O . TYR A 1 443 ? -11.157 8.823 17.880 1.00 98.31 443 TYR A O 1
ATOM 3559 N N . ILE A 1 444 ? -11.062 6.768 18.772 1.00 97.19 444 ILE A N 1
ATOM 3560 C CA . ILE A 1 444 ? -9.817 6.335 18.113 1.00 97.19 444 ILE A CA 1
ATOM 3561 C C . ILE A 1 444 ? -10.109 5.141 17.194 1.00 97.19 444 ILE A C 1
ATOM 3563 O O . ILE A 1 444 ? -10.797 4.199 17.584 1.00 97.19 444 ILE A O 1
ATOM 3567 N N . HIS A 1 445 ? -9.558 5.135 15.983 1.00 94.88 445 HIS A N 1
ATOM 3568 C CA . HIS A 1 445 ? -9.655 4.020 15.038 1.00 94.88 445 HIS A CA 1
ATOM 3569 C C . HIS A 1 445 ? -8.270 3.486 14.674 1.00 94.88 445 HIS A C 1
ATOM 3571 O O . HIS A 1 445 ? -7.441 4.214 14.133 1.00 94.88 445 HIS A O 1
ATOM 3577 N N . LEU A 1 446 ? -8.032 2.206 14.945 1.00 92.00 446 LEU A N 1
ATOM 3578 C CA . LEU A 1 446 ? -6.836 1.464 14.550 1.00 92.00 446 LEU A CA 1
ATOM 3579 C C . LEU A 1 446 ? -7.273 0.421 13.515 1.00 92.00 446 LEU A C 1
ATOM 3581 O O . LEU A 1 446 ? -8.133 -0.413 13.809 1.00 92.00 446 LEU A O 1
ATOM 3585 N N . ARG A 1 447 ? -6.738 0.487 12.289 1.00 87.31 447 ARG A N 1
ATOM 3586 C CA . ARG A 1 447 ? -7.203 -0.363 11.182 1.00 87.31 447 ARG A CA 1
ATOM 3587 C C . ARG A 1 447 ? -6.078 -0.951 10.341 1.00 87.31 447 ARG A C 1
ATOM 3589 O O . ARG A 1 447 ? -5.423 -0.223 9.597 1.00 87.31 447 ARG A O 1
ATOM 3596 N N . SER A 1 448 ? -5.982 -2.279 10.355 1.00 84.12 448 SER A N 1
ATOM 3597 C CA . SER A 1 448 ? -5.060 -3.087 9.552 1.00 84.12 448 SER A CA 1
ATOM 3598 C C . SER A 1 448 ? -3.619 -2.591 9.660 1.00 84.12 448 SER A C 1
ATOM 3600 O O . SER A 1 448 ? -2.932 -2.402 8.649 1.00 84.12 448 SER A O 1
ATOM 3602 N N . CYS A 1 449 ? -3.200 -2.299 10.889 1.00 80.69 449 CYS A N 1
ATOM 3603 C CA . CYS A 1 449 ? -1.914 -1.677 11.165 1.00 80.69 449 CYS A CA 1
ATOM 3604 C C . CYS A 1 449 ? -1.193 -2.237 12.394 1.00 80.69 449 CYS A C 1
ATOM 3606 O O . CYS A 1 449 ? -0.093 -1.768 12.680 1.00 80.69 449 CYS A O 1
ATOM 3608 N N . SER A 1 450 ? -1.724 -3.263 13.077 1.00 80.00 450 SER A N 1
ATOM 3609 C CA . SER A 1 450 ? -1.034 -3.866 14.229 1.00 80.00 450 SER A CA 1
ATOM 3610 C C . SER A 1 450 ? 0.346 -4.430 13.876 1.00 80.00 450 SER A C 1
ATOM 3612 O O . SER A 1 450 ? 1.252 -4.380 14.699 1.00 80.00 450 SER A O 1
ATOM 3614 N N . SER A 1 451 ? 0.532 -4.906 12.641 1.00 79.81 451 SER A N 1
ATOM 3615 C CA . SER A 1 451 ? 1.803 -5.432 12.127 1.00 79.81 451 SER A CA 1
ATOM 3616 C C . SER A 1 451 ? 2.913 -4.386 11.948 1.00 79.81 451 SER A C 1
ATOM 3618 O O . SER A 1 451 ? 4.053 -4.774 11.707 1.00 79.81 451 SER A O 1
ATOM 3620 N N . PHE A 1 452 ? 2.611 -3.087 12.063 1.00 80.44 452 PHE A N 1
ATOM 3621 C CA . PHE A 1 452 ? 3.611 -2.008 12.045 1.00 80.44 452 PHE A CA 1
ATOM 3622 C C . PHE A 1 452 ? 4.088 -1.601 13.447 1.00 80.44 452 PHE A C 1
ATOM 3624 O O . PHE A 1 452 ? 4.978 -0.762 13.560 1.00 80.44 452 PHE A O 1
ATOM 3631 N N . PHE A 1 453 ? 3.519 -2.187 14.504 1.00 85.56 453 PHE A N 1
ATOM 3632 C CA . PHE A 1 453 ? 3.934 -1.964 15.886 1.00 85.56 453 PHE A CA 1
ATOM 3633 C C . PHE A 1 453 ? 4.654 -3.202 16.426 1.00 85.56 453 PHE A C 1
ATOM 3635 O O . PHE A 1 453 ? 4.196 -4.332 16.235 1.00 85.56 453 PHE A O 1
ATOM 3642 N N . THR A 1 454 ? 5.732 -2.998 17.183 1.00 90.31 454 THR A N 1
ATOM 3643 C CA . THR A 1 454 ? 6.178 -4.031 18.127 1.00 90.31 454 THR A CA 1
ATOM 3644 C C . THR A 1 454 ? 5.157 -4.186 19.257 1.00 90.31 454 THR A C 1
ATOM 3646 O O . THR A 1 454 ? 4.339 -3.296 19.501 1.00 90.31 454 THR A O 1
ATOM 3649 N N . PHE A 1 455 ? 5.210 -5.293 19.993 1.00 89.56 455 PHE A N 1
ATOM 3650 C CA . PHE A 1 455 ? 4.338 -5.553 21.135 1.00 89.56 455 PHE A CA 1
ATOM 3651 C C . PHE A 1 455 ? 4.406 -4.424 22.176 1.00 89.56 455 PHE A C 1
ATOM 3653 O O . PHE A 1 455 ? 3.370 -3.987 22.676 1.00 89.56 455 PHE A O 1
ATOM 3660 N N . ASP A 1 456 ? 5.597 -3.885 22.445 1.00 91.44 456 ASP A N 1
ATOM 3661 C CA . ASP A 1 456 ? 5.784 -2.767 23.378 1.00 91.44 456 ASP A CA 1
ATOM 3662 C C . ASP A 1 456 ? 5.168 -1.464 22.848 1.00 91.44 456 ASP A C 1
ATOM 3664 O O . ASP A 1 456 ? 4.454 -0.771 23.573 1.00 91.44 456 ASP A O 1
ATOM 3668 N N . GLN A 1 457 ? 5.376 -1.151 21.563 1.00 90.94 457 GLN A N 1
ATOM 3669 C CA . GLN A 1 457 ? 4.779 0.027 20.924 1.00 90.94 457 GLN A CA 1
ATOM 3670 C C . GLN A 1 457 ? 3.250 -0.069 20.865 1.00 90.94 457 GLN A C 1
ATOM 3672 O O . GLN A 1 457 ? 2.565 0.936 21.040 1.00 90.94 457 GLN A O 1
ATOM 3677 N N . LEU A 1 458 ? 2.710 -1.270 20.647 1.00 91.94 458 LEU A N 1
ATOM 3678 C CA . LEU A 1 458 ? 1.274 -1.528 20.623 1.00 91.94 458 LEU A CA 1
ATOM 3679 C C . LEU A 1 458 ? 0.664 -1.369 22.020 1.00 91.94 458 LEU A C 1
ATOM 3681 O O . LEU A 1 458 ? -0.360 -0.707 22.164 1.00 91.94 458 LEU A O 1
ATOM 3685 N N . ASN A 1 459 ? 1.321 -1.891 23.061 1.00 93.50 459 ASN A N 1
ATOM 3686 C CA . ASN A 1 459 ? 0.915 -1.651 24.447 1.00 93.50 459 ASN A CA 1
ATOM 3687 C C . ASN A 1 459 ? 0.954 -0.159 24.796 1.00 93.50 459 ASN A C 1
ATOM 3689 O O . ASN A 1 459 ? -0.015 0.351 25.354 1.00 93.50 459 ASN A O 1
ATOM 3693 N N . LYS A 1 460 ? 2.011 0.563 24.401 1.00 94.25 460 LYS A N 1
ATOM 3694 C CA . LYS A 1 460 ? 2.093 2.016 24.606 1.00 94.25 460 LYS A CA 1
ATOM 3695 C C . LYS A 1 460 ? 1.001 2.770 23.839 1.00 94.25 460 LYS A C 1
ATOM 3697 O O . LYS A 1 460 ? 0.414 3.703 24.374 1.00 94.25 460 LYS A O 1
ATOM 3702 N N . ALA A 1 461 ? 0.652 2.341 22.627 1.00 93.94 461 ALA A N 1
ATOM 3703 C CA . ALA A 1 461 ? -0.461 2.918 21.875 1.00 93.94 461 ALA A CA 1
ATOM 3704 C C . ALA A 1 461 ? -1.823 2.690 22.562 1.00 93.94 461 ALA A C 1
ATOM 3706 O O . ALA A 1 461 ? -2.675 3.575 22.509 1.00 93.94 461 ALA A O 1
ATOM 3707 N N . PHE A 1 462 ? -2.040 1.555 23.238 1.00 96.25 462 PHE A N 1
ATOM 3708 C CA . PHE A 1 462 ? -3.244 1.326 24.051 1.00 96.25 462 PHE A CA 1
ATOM 3709 C C . PHE A 1 462 ? -3.248 2.148 25.349 1.00 96.25 462 PHE A C 1
ATOM 3711 O O . PHE A 1 462 ? -4.282 2.733 25.672 1.00 96.25 462 PHE A O 1
ATOM 3718 N N . GLU A 1 463 ? -2.110 2.260 26.041 1.00 97.25 463 GLU A N 1
ATOM 3719 C CA . GLU A 1 463 ? -1.946 3.113 27.229 1.00 97.25 463 GLU A CA 1
ATOM 3720 C C . GLU A 1 463 ? -2.267 4.581 26.896 1.00 97.25 463 GLU A C 1
ATOM 3722 O O . GLU A 1 463 ? -3.134 5.199 27.520 1.00 97.25 463 GLU A O 1
ATOM 3727 N N . GLU A 1 464 ? -1.642 5.123 25.846 1.00 97.69 464 GLU A N 1
ATOM 3728 C CA . GLU A 1 464 ? -1.890 6.492 25.394 1.00 97.69 464 GLU A CA 1
ATOM 3729 C C . GLU A 1 464 ? -3.322 6.671 24.874 1.00 97.69 464 GLU A C 1
ATOM 3731 O O . GLU A 1 464 ? -3.949 7.689 25.164 1.00 97.69 464 GLU A O 1
ATOM 3736 N N . SER A 1 465 ? -3.889 5.673 24.182 1.00 97.69 465 SER A N 1
ATOM 3737 C CA . SER A 1 465 ? -5.307 5.692 23.784 1.00 97.69 465 SER A CA 1
ATOM 3738 C C . SER A 1 465 ? -6.227 5.818 24.998 1.00 97.69 465 SER A C 1
ATOM 3740 O O . SER A 1 465 ? -7.177 6.600 24.966 1.00 97.69 465 SER A O 1
ATOM 3742 N N . TYR A 1 466 ? -5.945 5.086 26.080 1.00 98.44 466 TYR A N 1
ATOM 3743 C CA . TYR A 1 466 ? -6.717 5.171 27.317 1.00 98.44 466 TYR A CA 1
ATOM 3744 C C . TYR A 1 466 ? -6.554 6.540 27.987 1.00 98.44 466 TYR A C 1
ATOM 3746 O O . TYR A 1 466 ? -7.533 7.104 28.476 1.00 98.44 466 TYR A O 1
ATOM 3754 N N . ARG A 1 467 ? -5.349 7.121 27.989 1.00 98.44 467 ARG A N 1
ATOM 3755 C CA . ARG A 1 467 ? -5.103 8.460 28.549 1.00 98.44 467 ARG A CA 1
ATOM 3756 C C . ARG A 1 467 ? -5.885 9.550 27.803 1.00 98.44 467 ARG A C 1
ATOM 3758 O O . ARG A 1 467 ? -6.604 10.330 28.435 1.00 98.44 467 ARG A O 1
ATOM 3765 N N . ILE A 1 468 ? -5.783 9.591 26.473 1.00 98.50 468 ILE A N 1
ATOM 3766 C CA . ILE A 1 468 ? -6.331 10.689 25.657 1.00 98.50 468 ILE A CA 1
ATOM 3767 C C . ILE A 1 468 ? -7.834 10.572 25.392 1.00 98.50 468 ILE A C 1
ATOM 3769 O O . ILE A 1 468 ? -8.486 11.598 25.191 1.00 98.50 468 ILE A O 1
ATOM 3773 N N . LEU A 1 469 ? -8.412 9.365 25.414 1.00 98.75 469 LEU A N 1
ATOM 3774 C CA . LEU A 1 469 ? -9.864 9.202 25.314 1.00 98.75 469 LEU A CA 1
ATOM 3775 C C . LEU A 1 469 ? -10.566 9.842 26.515 1.00 98.75 469 LEU A C 1
ATOM 3777 O O . LEU A 1 469 ? -10.146 9.687 27.661 1.00 98.75 469 LEU A O 1
ATOM 3781 N N . LYS A 1 470 ? -11.670 10.540 26.260 1.00 98.62 470 LYS A N 1
ATOM 3782 C CA . LYS A 1 470 ? -12.631 10.966 27.286 1.00 98.62 470 LYS A CA 1
ATOM 3783 C C . LYS A 1 470 ? -13.180 9.748 28.042 1.00 98.62 470 LYS A C 1
ATOM 3785 O O . LYS A 1 470 ? -13.219 8.661 27.459 1.00 98.62 470 LYS A O 1
ATOM 3790 N N . PRO A 1 471 ? -13.667 9.908 29.289 1.00 97.94 471 PRO A N 1
ATOM 3791 C CA . PRO A 1 471 ? -14.552 8.918 29.901 1.00 97.94 471 PRO A CA 1
ATOM 3792 C C . PRO A 1 471 ? -15.667 8.556 28.923 1.00 97.94 471 PRO A C 1
ATOM 3794 O O . PRO A 1 471 ? -16.111 9.417 28.156 1.00 97.94 471 PRO A O 1
ATOM 3797 N N . GLU A 1 472 ? -16.078 7.292 28.914 1.00 97.12 472 GLU A N 1
ATOM 3798 C CA . GLU A 1 472 ? -17.005 6.716 27.936 1.00 97.12 472 GLU A CA 1
ATOM 3799 C C . GLU A 1 472 ? -16.510 6.674 26.466 1.00 97.12 472 GLU A C 1
ATOM 3801 O O . GLU A 1 472 ? -17.156 6.030 25.633 1.00 97.12 472 GLU A O 1
ATOM 3806 N N . GLY A 1 473 ? -15.391 7.320 26.116 1.00 98.19 473 GLY A N 1
ATOM 3807 C CA . GLY A 1 473 ? -14.800 7.338 24.773 1.00 98.19 473 GLY A CA 1
ATOM 3808 C C . GLY A 1 473 ? -14.368 5.950 24.288 1.00 98.19 473 GLY A C 1
ATOM 3809 O O . GLY A 1 473 ? -14.126 5.044 25.087 1.00 98.19 473 GLY A O 1
ATOM 3810 N N . VAL A 1 474 ? -14.289 5.759 22.966 1.00 98.44 474 VAL A N 1
ATOM 3811 C CA . VAL A 1 474 ? -14.098 4.417 22.378 1.00 98.44 474 VAL A CA 1
ATOM 3812 C C . VAL A 1 474 ? -12.870 4.314 21.480 1.00 98.44 474 VAL A C 1
ATOM 3814 O O . VAL A 1 474 ? -12.548 5.238 20.735 1.00 98.44 474 VAL A O 1
ATOM 3817 N N . ILE A 1 475 ? -12.233 3.145 21.482 1.00 97.50 475 ILE A N 1
ATOM 3818 C CA . ILE A 1 475 ? -11.284 2.727 20.450 1.00 97.50 475 ILE A CA 1
ATOM 3819 C C . ILE A 1 475 ? -11.878 1.563 19.651 1.00 97.50 475 ILE A C 1
ATOM 3821 O O . ILE A 1 475 ? -12.321 0.560 20.212 1.00 97.50 475 ILE A O 1
ATOM 3825 N N . ARG A 1 476 ? -11.893 1.690 18.321 1.00 95.81 476 ARG A N 1
ATOM 3826 C CA . ARG A 1 476 ? -12.245 0.604 17.400 1.00 95.81 476 ARG A CA 1
ATOM 3827 C C . ARG A 1 476 ? -10.982 0.027 16.783 1.00 95.81 476 ARG A C 1
ATOM 3829 O O . ARG A 1 476 ? -10.172 0.770 16.234 1.00 95.81 476 ARG A O 1
ATOM 3836 N N . VAL A 1 477 ? -10.867 -1.294 16.826 1.00 94.94 477 VAL A N 1
ATOM 3837 C CA . VAL A 1 477 ? -9.763 -2.057 16.243 1.00 94.94 477 VAL A CA 1
ATOM 3838 C C . VAL A 1 477 ? -10.318 -2.959 15.150 1.00 94.94 477 VAL A C 1
ATOM 3840 O O . VAL A 1 477 ? -11.162 -3.809 15.424 1.00 94.94 477 VAL A O 1
ATOM 3843 N N . GLU A 1 478 ? -9.853 -2.776 13.920 1.00 92.94 478 GLU A N 1
ATOM 3844 C CA . GLU A 1 478 ? -10.199 -3.610 12.767 1.00 92.94 478 GLU A CA 1
ATOM 3845 C C . GLU A 1 478 ? -8.931 -4.238 12.191 1.00 92.94 478 GLU A C 1
ATOM 3847 O O . GLU A 1 478 ? -8.136 -3.531 11.578 1.00 92.94 478 GLU A O 1
ATOM 3852 N N . ASP A 1 479 ? -8.728 -5.544 12.358 1.00 91.75 479 ASP A N 1
ATOM 3853 C CA . ASP A 1 479 ? -7.520 -6.207 11.852 1.00 91.75 479 ASP A CA 1
ATOM 3854 C C . ASP A 1 479 ? -7.778 -7.641 11.360 1.00 91.75 479 ASP A C 1
ATOM 3856 O O . ASP A 1 479 ? -8.837 -8.236 11.611 1.00 91.75 479 ASP A O 1
ATOM 3860 N N . ILE A 1 480 ? -6.821 -8.172 10.601 1.00 89.88 480 ILE A N 1
ATOM 3861 C CA . ILE A 1 480 ? -6.915 -9.471 9.930 1.00 89.88 480 ILE A CA 1
ATOM 3862 C C . ILE A 1 480 ? -6.300 -10.587 10.779 1.00 89.88 480 ILE A C 1
ATOM 3864 O O . ILE A 1 480 ? -5.214 -10.453 11.338 1.00 89.88 480 ILE A O 1
ATOM 3868 N N . HIS A 1 481 ? -6.972 -11.735 10.834 1.00 89.31 481 HIS A N 1
ATOM 3869 C CA . HIS A 1 481 ? -6.408 -12.987 11.320 1.00 89.31 481 HIS A CA 1
ATOM 3870 C C . HIS A 1 481 ? -6.172 -13.941 10.142 1.00 89.31 481 HIS A C 1
ATOM 3872 O O . HIS A 1 481 ? -7.111 -14.452 9.521 1.00 89.31 481 HIS A O 1
ATOM 3878 N N . ASN A 1 482 ? -4.896 -14.191 9.849 1.00 77.00 482 ASN A N 1
ATOM 3879 C CA . ASN A 1 482 ? -4.465 -15.140 8.827 1.00 77.00 482 ASN A CA 1
ATOM 3880 C C . ASN A 1 482 ? -4.415 -16.555 9.417 1.00 77.00 482 ASN A C 1
ATOM 3882 O O . ASN A 1 482 ? -3.378 -17.004 9.905 1.00 77.00 482 ASN A O 1
ATOM 3886 N N . GLN A 1 483 ? -5.546 -17.265 9.382 1.00 75.62 483 GLN A N 1
ATOM 3887 C CA . GLN A 1 483 ? -5.602 -18.645 9.856 1.00 75.62 483 GLN A CA 1
ATOM 3888 C C . GLN A 1 483 ? -4.923 -19.595 8.857 1.00 75.62 483 GLN A C 1
ATOM 3890 O O . GLN A 1 483 ? -5.387 -19.776 7.731 1.00 75.62 483 GLN A O 1
ATOM 3895 N N . ALA A 1 484 ? -3.866 -20.272 9.308 1.00 69.19 484 ALA A N 1
ATOM 3896 C CA . ALA A 1 484 ? -3.275 -21.414 8.618 1.00 69.19 484 ALA A CA 1
ATOM 3897 C C . ALA A 1 484 ? -4.347 -22.499 8.385 1.00 69.19 484 ALA A C 1
ATOM 3899 O O . ALA A 1 484 ? -4.859 -23.081 9.342 1.00 69.19 484 ALA A O 1
ATOM 3900 N N . SER A 1 485 ? -4.738 -22.720 7.127 1.00 71.81 485 SER A N 1
ATOM 3901 C CA . SER A 1 485 ? -5.726 -23.735 6.743 1.00 71.81 485 SER A CA 1
ATOM 3902 C C . SER A 1 485 ? -5.608 -24.110 5.261 1.00 71.81 485 SER A C 1
ATOM 3904 O O . SER A 1 485 ? -5.184 -23.302 4.436 1.00 71.81 485 SER A O 1
ATOM 3906 N N . GLY A 1 486 ? -5.973 -25.346 4.913 1.00 75.38 486 GLY A N 1
ATOM 3907 C CA . GLY A 1 486 ? -5.978 -25.848 3.536 1.00 75.38 486 GLY A CA 1
ATOM 3908 C C . GLY A 1 486 ? -4.852 -26.844 3.261 1.00 75.38 486 GLY A C 1
ATOM 3909 O O . GLY A 1 486 ? -5.067 -28.049 3.347 1.00 75.38 486 GLY A O 1
ATOM 3910 N N . THR A 1 487 ? -3.662 -26.362 2.890 1.00 81.75 487 THR A N 1
ATOM 3911 C CA . THR A 1 487 ? -2.519 -27.229 2.540 1.00 81.75 487 THR A CA 1
ATOM 3912 C C . THR A 1 487 ? -1.306 -26.963 3.421 1.00 81.75 487 THR A C 1
ATOM 3914 O O . THR A 1 487 ? -1.079 -25.829 3.839 1.00 81.75 487 THR A O 1
ATOM 3917 N N . VAL A 1 488 ? -0.441 -27.973 3.567 1.00 84.50 488 VAL A N 1
ATOM 3918 C CA . VAL A 1 488 ? 0.861 -27.858 4.254 1.00 84.50 488 VAL A CA 1
ATOM 3919 C C . VAL A 1 488 ? 1.710 -26.690 3.724 1.00 84.50 488 VAL A C 1
ATOM 3921 O O . VAL A 1 488 ? 2.483 -26.103 4.473 1.00 84.50 488 VAL A O 1
ATOM 3924 N N . MET A 1 489 ? 1.557 -26.297 2.450 1.00 81.94 489 MET A N 1
ATOM 3925 C CA . MET A 1 489 ? 2.247 -25.126 1.892 1.00 81.94 489 MET A CA 1
ATOM 3926 C C . MET A 1 489 ? 1.708 -23.802 2.455 1.00 81.94 489 MET A C 1
ATOM 3928 O O . MET A 1 489 ? 2.505 -22.915 2.757 1.00 81.94 489 MET A O 1
ATOM 3932 N N . ILE A 1 490 ? 0.385 -23.674 2.605 1.00 83.31 490 ILE A N 1
ATOM 3933 C CA . ILE A 1 490 ? -0.267 -22.503 3.215 1.00 83.31 490 ILE A CA 1
ATOM 3934 C C . ILE A 1 490 ? 0.108 -22.438 4.698 1.00 83.31 490 ILE A C 1
ATOM 3936 O O . ILE A 1 490 ? 0.572 -21.404 5.173 1.00 83.31 490 ILE A O 1
ATOM 3940 N N . GLU A 1 491 ? -0.027 -23.559 5.407 1.00 88.12 491 GLU A N 1
ATOM 3941 C CA . GLU A 1 491 ? 0.264 -23.671 6.839 1.00 88.12 491 GLU A CA 1
ATOM 3942 C C . GLU A 1 491 ? 1.731 -23.347 7.145 1.00 88.12 491 GLU A C 1
ATOM 3944 O O . GLU A 1 491 ? 2.009 -22.479 7.969 1.00 88.12 491 GLU A O 1
ATOM 3949 N N . SER A 1 492 ? 2.672 -23.952 6.411 1.00 87.69 492 SER A N 1
ATOM 3950 C CA . SER A 1 492 ? 4.107 -23.674 6.541 1.00 87.69 492 SER A CA 1
ATOM 3951 C C . SER A 1 492 ? 4.450 -22.211 6.250 1.00 87.69 492 SER A C 1
ATOM 3953 O O . SER A 1 492 ? 5.294 -21.644 6.943 1.00 87.69 492 SER A O 1
ATOM 3955 N N . PHE A 1 493 ? 3.805 -21.573 5.267 1.00 87.12 493 PHE A N 1
ATOM 3956 C CA . PHE A 1 493 ? 4.066 -20.166 4.962 1.00 87.12 493 PHE A CA 1
ATOM 3957 C C . PHE A 1 493 ? 3.569 -19.244 6.084 1.00 87.12 493 PHE A C 1
ATOM 3959 O O . PHE A 1 493 ? 4.336 -18.411 6.564 1.00 87.12 493 PHE A O 1
ATOM 3966 N N . VAL A 1 494 ? 2.337 -19.445 6.567 1.00 88.75 494 VAL A N 1
ATOM 3967 C CA . VAL A 1 494 ? 1.774 -18.682 7.698 1.00 88.75 494 VAL A CA 1
ATOM 3968 C C . VAL A 1 494 ? 2.602 -18.878 8.970 1.00 88.75 494 VAL A C 1
ATOM 3970 O O . VAL A 1 494 ? 2.902 -17.901 9.652 1.00 88.75 494 VAL A O 1
ATOM 3973 N N . GLU A 1 495 ? 3.038 -20.104 9.267 1.00 90.06 495 GLU A N 1
ATOM 3974 C CA . GLU A 1 495 ? 3.902 -20.377 10.421 1.00 90.06 495 GLU A CA 1
ATOM 3975 C C . GLU A 1 495 ? 5.268 -19.692 10.289 1.00 90.06 495 GLU A C 1
ATOM 3977 O O . GLU A 1 495 ? 5.807 -19.160 11.257 1.00 90.06 495 GLU A O 1
ATOM 3982 N N . THR A 1 496 ? 5.827 -19.635 9.079 1.00 90.38 496 THR A N 1
ATOM 3983 C CA . THR A 1 496 ? 7.090 -18.921 8.844 1.00 90.38 496 THR A CA 1
ATOM 3984 C C . THR A 1 496 ? 6.925 -17.418 9.089 1.00 90.38 496 THR A C 1
ATOM 3986 O O . THR A 1 496 ? 7.762 -16.816 9.759 1.00 90.38 496 THR A O 1
ATOM 3989 N N . LEU A 1 497 ? 5.819 -16.815 8.633 1.00 89.12 497 LEU A N 1
ATOM 3990 C CA . LEU A 1 497 ? 5.501 -15.409 8.910 1.00 89.12 497 LEU A CA 1
ATOM 3991 C C . LEU A 1 497 ? 5.274 -15.141 10.406 1.00 89.12 497 LEU A C 1
ATOM 3993 O O . LEU A 1 497 ? 5.749 -14.124 10.909 1.00 89.12 497 LEU A O 1
ATOM 3997 N N . ARG A 1 498 ? 4.614 -16.055 11.133 1.00 91.19 498 ARG A N 1
ATOM 3998 C CA . ARG A 1 498 ? 4.448 -15.954 12.594 1.00 91.19 498 ARG A CA 1
ATOM 3999 C C . ARG A 1 498 ? 5.794 -15.981 13.318 1.00 91.19 498 ARG A C 1
ATOM 4001 O O . ARG A 1 498 ? 6.021 -15.156 14.198 1.00 91.19 498 ARG A O 1
ATOM 4008 N N . ASN A 1 499 ? 6.697 -16.882 12.930 1.00 91.75 499 ASN A N 1
ATOM 4009 C CA . ASN A 1 499 ? 8.042 -16.957 13.506 1.00 91.75 499 ASN A CA 1
ATOM 4010 C C . ASN A 1 499 ? 8.863 -15.689 13.218 1.00 91.75 499 ASN A C 1
ATOM 4012 O O . ASN A 1 499 ? 9.498 -15.157 14.126 1.00 91.75 499 ASN A O 1
ATOM 4016 N N . ILE A 1 500 ? 8.799 -15.161 11.990 1.00 90.94 500 ILE A N 1
ATOM 4017 C CA . ILE A 1 500 ? 9.422 -13.877 11.627 1.00 90.94 500 ILE A CA 1
ATOM 4018 C C . ILE A 1 500 ? 8.862 -12.741 12.494 1.00 90.94 500 ILE A C 1
ATOM 4020 O O . ILE A 1 500 ? 9.634 -11.983 13.080 1.00 90.94 500 ILE A O 1
ATOM 4024 N N . ALA A 1 501 ? 7.539 -12.640 12.634 1.00 89.62 501 ALA A N 1
ATOM 4025 C CA . ALA A 1 501 ? 6.907 -11.630 13.478 1.00 89.62 501 ALA A CA 1
ATOM 4026 C C . ALA A 1 501 ? 7.373 -11.739 14.942 1.00 89.62 501 ALA A C 1
ATOM 4028 O O . ALA A 1 501 ? 7.815 -10.744 15.512 1.00 89.62 501 ALA A O 1
ATOM 4029 N N . ALA A 1 502 ? 7.387 -12.947 15.515 1.00 91.62 502 ALA A N 1
ATOM 4030 C CA . ALA A 1 502 ? 7.834 -13.184 16.888 1.00 91.62 502 ALA A CA 1
ATOM 4031 C C . ALA A 1 502 ? 9.300 -12.765 17.125 1.00 91.62 502 ALA A C 1
ATOM 4033 O O . ALA A 1 502 ? 9.590 -12.109 18.125 1.00 91.62 502 ALA A O 1
ATOM 4034 N N . VAL A 1 503 ? 10.215 -13.071 16.195 1.00 91.81 503 VAL A N 1
ATOM 4035 C CA . VAL A 1 503 ? 11.631 -12.646 16.270 1.00 91.81 503 VAL A CA 1
ATOM 4036 C C . VAL A 1 503 ? 11.778 -11.120 16.228 1.00 91.81 503 VAL A C 1
ATOM 4038 O O . VAL A 1 503 ? 12.667 -10.573 16.874 1.00 91.81 503 VAL A O 1
ATOM 4041 N N . ASN A 1 504 ? 10.884 -10.425 15.521 1.00 89.00 504 ASN A N 1
ATOM 4042 C CA . ASN A 1 504 ? 10.853 -8.962 15.445 1.00 89.00 504 ASN A CA 1
ATOM 4043 C C . ASN A 1 504 ? 9.989 -8.312 16.547 1.00 89.00 504 ASN A C 1
ATOM 4045 O O . ASN A 1 504 ? 9.724 -7.113 16.479 1.00 89.00 504 ASN A O 1
ATOM 4049 N N . ASN A 1 505 ? 9.559 -9.074 17.563 1.00 92.50 505 ASN A N 1
ATOM 4050 C CA . ASN A 1 505 ? 8.678 -8.611 18.641 1.00 92.50 505 ASN A CA 1
ATOM 4051 C C . ASN A 1 505 ? 7.333 -8.046 18.126 1.00 92.50 505 ASN A C 1
ATOM 4053 O O . ASN A 1 505 ? 6.827 -7.063 18.655 1.00 92.50 505 ASN A O 1
ATOM 4057 N N . ILE A 1 506 ? 6.753 -8.643 17.079 1.00 91.19 506 ILE A N 1
ATOM 4058 C CA . ILE A 1 506 ? 5.459 -8.270 16.482 1.00 91.19 506 ILE A CA 1
ATOM 4059 C C . ILE A 1 506 ? 4.420 -9.356 16.795 1.00 91.19 506 ILE A C 1
ATOM 4061 O O . ILE A 1 506 ? 4.654 -10.548 16.591 1.00 91.19 506 ILE A O 1
ATOM 4065 N N . GLU A 1 507 ? 3.237 -8.947 17.253 1.00 90.69 507 GLU A N 1
ATOM 4066 C CA . GLU A 1 507 ? 2.135 -9.859 17.576 1.00 90.69 507 GLU A CA 1
ATOM 4067 C C . GLU A 1 507 ? 1.319 -10.220 16.320 1.00 90.69 507 GLU A C 1
ATOM 4069 O O . GLU A 1 507 ? 0.380 -9.521 15.936 1.00 90.69 507 GLU A O 1
ATOM 4074 N N . PHE A 1 508 ? 1.685 -11.332 15.675 1.00 89.19 508 PHE A N 1
ATOM 4075 C CA . PHE A 1 508 ? 1.043 -11.827 14.447 1.00 89.19 508 PHE A CA 1
ATOM 4076 C C . PHE A 1 508 ? -0.452 -12.140 14.618 1.00 89.19 508 PHE A C 1
ATOM 4078 O O . PHE A 1 508 ? -1.245 -11.912 13.707 1.00 89.19 508 PHE A O 1
ATOM 4085 N N . ASP A 1 509 ? -0.856 -12.643 15.788 1.00 90.94 509 ASP A N 1
ATOM 4086 C CA . ASP A 1 509 ? -2.232 -13.065 16.066 1.00 90.94 509 ASP A CA 1
ATOM 4087 C C . ASP A 1 509 ? -3.011 -11.991 16.857 1.00 90.94 509 ASP A C 1
ATOM 4089 O O . ASP A 1 509 ? -3.947 -12.287 17.607 1.00 90.94 509 ASP A O 1
ATOM 4093 N N . PHE A 1 510 ? -2.647 -10.712 16.688 1.00 92.69 510 PHE A N 1
ATOM 4094 C CA . PHE A 1 510 ? -3.251 -9.595 17.421 1.00 92.69 510 PHE A CA 1
ATOM 4095 C C . PHE A 1 510 ? -4.772 -9.507 17.248 1.00 92.69 510 PHE A C 1
ATOM 4097 O O . PHE A 1 510 ? -5.478 -9.303 18.232 1.00 92.69 510 PHE A O 1
ATOM 4104 N N . ALA A 1 511 ? -5.304 -9.731 16.043 1.00 93.12 511 ALA A N 1
ATOM 4105 C CA . ALA A 1 511 ? -6.739 -9.615 15.758 1.00 93.12 511 ALA A CA 1
ATOM 4106 C C . ALA A 1 511 ? -7.634 -10.477 16.681 1.00 93.12 511 ALA A C 1
ATOM 4108 O O . ALA A 1 511 ? -8.759 -10.078 16.994 1.00 93.12 511 ALA A O 1
ATOM 4109 N N . ILE A 1 512 ? -7.128 -11.625 17.160 1.00 94.06 512 ILE A N 1
ATOM 4110 C CA . ILE A 1 512 ? -7.820 -12.493 18.131 1.00 94.06 512 ILE A CA 1
ATOM 4111 C C . ILE A 1 512 ? -7.434 -12.209 19.592 1.00 94.06 512 ILE A C 1
ATOM 4113 O O . ILE A 1 512 ? -8.215 -12.505 20.494 1.00 94.06 512 ILE A O 1
ATOM 4117 N N . LYS A 1 513 ? -6.261 -11.611 19.837 1.00 93.44 513 LYS A N 1
ATOM 4118 C CA . LYS A 1 513 ? -5.760 -11.234 21.173 1.00 93.44 513 LYS A CA 1
ATOM 4119 C C . LYS A 1 513 ? -6.180 -9.826 21.618 1.00 93.44 513 LYS A C 1
ATOM 4121 O O . LYS A 1 513 ? -6.069 -9.523 22.804 1.00 93.44 513 LYS A O 1
ATOM 4126 N N . ALA A 1 514 ? -6.688 -8.990 20.711 1.00 93.94 514 ALA A N 1
ATOM 4127 C CA . ALA A 1 514 ? -7.003 -7.580 20.950 1.00 93.94 514 ALA A CA 1
ATOM 4128 C C . ALA A 1 514 ? -7.912 -7.349 22.168 1.00 93.94 514 ALA A C 1
ATOM 4130 O O . ALA A 1 514 ? -7.693 -6.396 22.906 1.00 93.94 514 ALA A O 1
ATOM 4131 N N . GLY A 1 515 ? -8.879 -8.240 22.428 1.00 94.56 515 GLY A N 1
ATOM 4132 C CA . GLY A 1 515 ? -9.721 -8.170 23.629 1.00 94.56 515 GLY A CA 1
ATOM 4133 C C . GLY A 1 515 ? -8.933 -8.297 24.938 1.00 94.56 515 GLY A C 1
ATOM 4134 O O . GLY A 1 515 ? -9.155 -7.519 25.860 1.00 94.56 515 GLY A O 1
ATOM 4135 N N . ASN A 1 516 ? -7.959 -9.212 25.000 1.00 94.06 516 ASN A N 1
ATOM 4136 C CA . ASN A 1 516 ? -7.111 -9.391 26.183 1.00 94.06 516 ASN A CA 1
ATOM 4137 C C . ASN A 1 516 ? -6.196 -8.178 26.401 1.00 94.06 516 ASN A C 1
ATOM 4139 O O . ASN A 1 516 ? -6.058 -7.721 27.532 1.00 94.06 516 ASN A O 1
ATOM 4143 N N . VAL A 1 517 ? -5.613 -7.642 25.320 1.00 93.81 517 VAL A N 1
ATOM 4144 C CA . VAL A 1 517 ? -4.790 -6.419 25.365 1.00 93.81 517 VAL A CA 1
ATOM 4145 C C . VAL A 1 517 ? -5.636 -5.239 25.852 1.00 93.81 517 VAL A C 1
ATOM 4147 O O . VAL A 1 517 ? -5.257 -4.559 26.799 1.00 93.81 517 VAL A O 1
ATOM 4150 N N . ALA A 1 518 ? -6.830 -5.038 25.289 1.00 95.31 518 ALA A N 1
ATOM 4151 C CA . ALA A 1 518 ? -7.737 -3.972 25.706 1.00 95.31 518 ALA A CA 1
ATOM 4152 C C . ALA A 1 518 ? -8.091 -4.056 27.205 1.00 95.31 518 ALA A C 1
ATOM 4154 O O . ALA A 1 518 ? -8.013 -3.049 27.908 1.00 95.31 518 ALA A O 1
ATOM 4155 N N . SER A 1 519 ? -8.403 -5.250 27.722 1.00 95.06 519 SER A N 1
ATOM 4156 C CA . SER A 1 519 ? -8.696 -5.441 29.150 1.00 95.06 519 SER A CA 1
ATOM 4157 C C . SER A 1 519 ? -7.488 -5.225 30.070 1.00 95.06 519 SER A C 1
ATOM 4159 O O . SER A 1 519 ? -7.671 -4.745 31.185 1.00 95.06 519 SER A O 1
ATOM 4161 N N . GLN A 1 520 ? -6.261 -5.518 29.622 1.00 96.31 520 GLN A N 1
ATOM 4162 C CA . GLN A 1 520 ? -5.035 -5.179 30.368 1.00 96.31 520 GLN A CA 1
ATOM 4163 C C . GLN A 1 520 ? -4.838 -3.659 30.499 1.00 96.31 520 GLN A C 1
ATOM 4165 O O . GLN A 1 520 ? -4.313 -3.196 31.508 1.00 96.31 520 GLN A O 1
ATOM 4170 N N . HIS A 1 521 ? -5.330 -2.888 29.525 1.00 97.19 521 HIS A N 1
ATOM 4171 C CA . HIS A 1 521 ? -5.341 -1.419 29.522 1.00 97.19 521 HIS A CA 1
ATOM 4172 C C . HIS A 1 521 ? -6.669 -0.823 30.030 1.00 97.19 521 HIS A C 1
ATOM 4174 O O . HIS A 1 521 ? -7.033 0.289 29.667 1.00 97.19 521 HIS A O 1
ATOM 4180 N N . ASN A 1 522 ? -7.395 -1.548 30.892 1.00 97.69 522 ASN A N 1
ATOM 4181 C CA . ASN A 1 522 ? -8.640 -1.125 31.561 1.00 97.69 522 ASN A CA 1
ATOM 4182 C C . ASN A 1 522 ? -9.845 -0.810 30.648 1.00 97.69 522 ASN A C 1
ATOM 4184 O O . ASN A 1 522 ? -10.841 -0.253 31.116 1.00 97.69 522 ASN A O 1
ATOM 4188 N N . PHE A 1 523 ? -9.814 -1.180 29.366 1.00 98.38 523 PHE A N 1
ATOM 4189 C CA . PHE A 1 523 ? -10.967 -1.008 28.484 1.00 98.38 523 PHE A CA 1
ATOM 4190 C C . PHE A 1 523 ? -12.018 -2.118 28.660 1.00 98.38 523 PHE A C 1
ATOM 4192 O O . PHE A 1 523 ? -11.696 -3.304 28.785 1.00 98.38 523 PHE A O 1
ATOM 4199 N N . SER A 1 524 ? -13.294 -1.741 28.555 1.00 97.31 524 SER A N 1
ATOM 4200 C CA . SER A 1 524 ? -14.431 -2.667 28.469 1.00 97.31 524 SER A CA 1
ATOM 4201 C C . SER A 1 524 ? -14.763 -3.018 27.018 1.00 97.31 524 SER A C 1
ATOM 4203 O O . SER A 1 524 ? -14.815 -2.144 26.156 1.00 97.31 524 SER A O 1
ATOM 4205 N N . VAL A 1 525 ? -15.029 -4.292 26.721 1.00 97.25 525 VAL A N 1
ATOM 4206 C CA . VAL A 1 525 ? -15.470 -4.721 25.382 1.00 97.25 525 VAL A CA 1
ATOM 4207 C C . VAL A 1 525 ? -16.965 -4.445 25.223 1.00 97.25 525 VAL A C 1
ATOM 4209 O O . VAL A 1 525 ? -17.772 -5.072 25.905 1.00 97.25 525 VAL A O 1
ATOM 4212 N N . ILE A 1 526 ? -17.338 -3.545 24.306 1.00 97.38 526 ILE A N 1
ATOM 4213 C CA . ILE A 1 526 ? -18.750 -3.225 24.011 1.00 97.38 526 ILE A CA 1
ATOM 4214 C C . ILE A 1 526 ? -19.236 -3.784 22.670 1.00 97.38 526 ILE A C 1
ATOM 4216 O O . ILE A 1 526 ? -20.438 -3.942 22.467 1.00 97.38 526 ILE A O 1
ATOM 4220 N N . GLU A 1 527 ? -18.327 -4.132 21.756 1.00 97.12 527 GLU A N 1
ATOM 4221 C CA . GLU A 1 527 ? -18.669 -4.848 20.527 1.00 97.12 527 GLU A CA 1
ATOM 4222 C C . GLU A 1 527 ? -17.526 -5.771 20.086 1.00 97.12 527 GLU A C 1
ATOM 4224 O O . GLU A 1 527 ? -16.354 -5.399 20.126 1.00 97.12 527 GLU A O 1
ATOM 4229 N N . SER A 1 528 ? -17.873 -6.965 19.602 1.00 96.19 528 SER A N 1
ATOM 4230 C CA . SER A 1 528 ? -16.960 -7.853 18.882 1.00 96.19 528 SER A CA 1
ATOM 4231 C C . SER A 1 528 ? -17.684 -8.443 17.677 1.00 96.19 528 SER A C 1
ATOM 4233 O O . SER A 1 528 ? -18.779 -8.996 17.806 1.00 96.19 528 SER A O 1
ATOM 4235 N N . ARG A 1 529 ? -17.097 -8.305 16.488 1.00 95.88 529 ARG A N 1
ATOM 4236 C CA . ARG A 1 529 ? -17.627 -8.843 15.230 1.00 95.88 529 ARG A CA 1
ATOM 4237 C C . ARG A 1 529 ? -16.527 -9.596 14.498 1.00 95.88 529 ARG A C 1
ATOM 4239 O O . ARG A 1 529 ? -15.485 -9.023 14.197 1.00 95.88 529 ARG A O 1
ATOM 4246 N N . LYS A 1 530 ? -16.806 -10.845 14.131 1.00 95.38 530 LYS A N 1
ATOM 4247 C CA . LYS A 1 530 ? -15.991 -11.642 13.210 1.00 95.38 530 LYS A CA 1
ATOM 4248 C C . LYS A 1 530 ? -16.667 -11.701 11.841 1.00 95.38 530 LYS A C 1
ATOM 4250 O O . LYS A 1 530 ? -17.880 -11.908 11.760 1.00 95.38 530 LYS A O 1
ATOM 4255 N N . LYS A 1 531 ? -15.892 -11.552 10.770 1.00 93.62 531 LYS A N 1
ATOM 4256 C CA . LYS A 1 531 ? -16.349 -11.683 9.385 1.00 93.62 531 LYS A CA 1
ATOM 4257 C C . LYS A 1 531 ? -15.373 -12.539 8.590 1.00 93.62 531 LYS A C 1
ATOM 4259 O O . LYS A 1 531 ? -14.190 -12.230 8.536 1.00 93.62 531 LYS A O 1
ATOM 4264 N N . ARG A 1 532 ? -15.882 -13.604 7.974 1.00 91.19 532 ARG A N 1
ATOM 4265 C CA . ARG A 1 532 ? -15.100 -14.503 7.124 1.00 91.19 532 ARG A CA 1
ATOM 4266 C C . ARG A 1 532 ? -15.210 -14.086 5.663 1.00 91.19 532 ARG A C 1
ATOM 4268 O O . ARG A 1 532 ? -16.311 -13.786 5.206 1.00 91.19 532 ARG A O 1
ATOM 4275 N N . VAL A 1 533 ? -14.091 -14.115 4.950 1.00 86.06 533 VAL A N 1
ATOM 4276 C CA . VAL A 1 533 ? -14.020 -13.964 3.492 1.00 86.06 533 VAL A CA 1
ATOM 4277 C C . VAL A 1 533 ? -13.308 -15.195 2.930 1.00 86.06 533 VAL A C 1
ATOM 4279 O O . VAL A 1 533 ? -12.201 -15.520 3.358 1.00 86.06 533 VAL A O 1
ATOM 4282 N N . GLN A 1 534 ? -13.962 -15.892 2.001 1.00 82.25 534 GLN A N 1
ATOM 4283 C CA . GLN A 1 534 ? -13.416 -17.058 1.303 1.00 82.25 534 GLN A CA 1
ATOM 4284 C C . GLN A 1 534 ? -12.520 -16.593 0.149 1.00 82.25 534 GLN A C 1
ATOM 4286 O O . GLN A 1 534 ? -12.974 -15.791 -0.666 1.00 82.25 534 GLN A O 1
ATOM 4291 N N . TYR A 1 535 ? -11.296 -17.110 0.032 1.00 74.44 535 TYR A N 1
ATOM 4292 C CA . TYR A 1 535 ? -10.381 -16.771 -1.067 1.00 74.44 535 TYR A CA 1
ATOM 4293 C C . TYR A 1 535 ? -10.869 -17.297 -2.429 1.00 74.44 535 TYR A C 1
ATOM 4295 O O . TYR A 1 535 ? -10.553 -16.686 -3.445 1.00 74.44 535 TYR A O 1
ATOM 4303 N N . GLY A 1 536 ? -11.614 -18.407 -2.469 1.00 65.38 536 GLY A N 1
ATOM 4304 C CA . GLY A 1 536 ? -12.136 -19.007 -3.702 1.00 65.38 536 GLY A CA 1
ATOM 4305 C C . GLY A 1 536 ? -13.518 -18.500 -4.124 1.00 65.38 536 GLY A C 1
ATOM 4306 O O . GLY A 1 536 ? -14.071 -19.006 -5.095 1.00 65.38 536 GLY A O 1
ATOM 4307 N N . SER A 1 537 ? -14.102 -17.533 -3.406 1.00 69.62 537 SER A N 1
ATOM 4308 C CA . SER A 1 537 ? -15.447 -17.031 -3.714 1.00 69.62 537 SER A CA 1
ATOM 4309 C C . SER A 1 537 ? -15.460 -15.985 -4.830 1.00 69.62 537 SER A C 1
ATOM 4311 O O . SER A 1 537 ? -14.783 -14.959 -4.743 1.00 69.62 537 SER A O 1
ATOM 4313 N N . ASP A 1 538 ? -16.310 -16.206 -5.835 1.00 56.69 538 ASP A N 1
ATOM 4314 C CA . ASP A 1 538 ? -16.580 -15.232 -6.891 1.00 56.69 538 ASP A CA 1
ATOM 4315 C C . ASP A 1 538 ? -17.226 -13.967 -6.305 1.00 56.69 538 ASP A C 1
ATOM 4317 O O . ASP A 1 538 ? -18.381 -13.966 -5.869 1.00 56.69 538 ASP A O 1
ATOM 4321 N N . GLY A 1 539 ? -16.484 -12.859 -6.292 1.00 63.28 539 GLY A N 1
ATOM 4322 C CA . GLY A 1 539 ? -17.010 -11.586 -5.820 1.00 63.28 539 GLY A CA 1
ATOM 4323 C C . GLY A 1 539 ? -15.965 -10.484 -5.700 1.00 63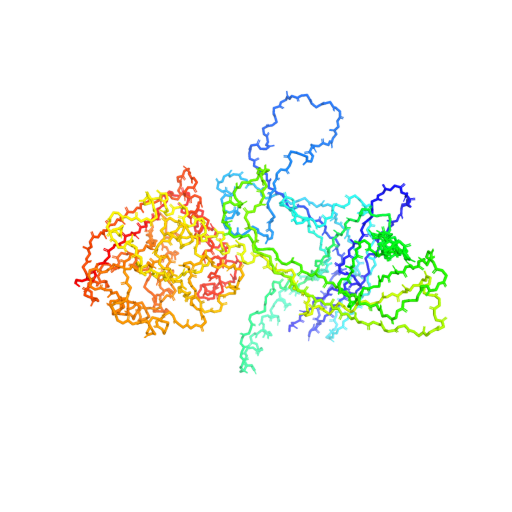.28 539 GLY A C 1
ATOM 4324 O O . GLY A 1 539 ? -14.842 -10.701 -5.247 1.00 63.28 539 GLY A O 1
ATOM 4325 N N . LYS A 1 540 ? -16.379 -9.257 -6.033 1.00 65.31 540 LYS A N 1
ATOM 4326 C CA . LYS A 1 540 ? -15.529 -8.056 -6.004 1.00 65.31 540 LYS A CA 1
ATOM 4327 C C . LYS A 1 540 ? -14.830 -7.836 -4.654 1.00 65.31 540 LYS A C 1
ATOM 4329 O O . LYS A 1 540 ? -13.672 -7.449 -4.622 1.00 65.31 540 LYS A O 1
ATOM 4334 N N . VAL A 1 541 ? -15.513 -8.121 -3.544 1.00 70.69 541 VAL A N 1
ATOM 4335 C CA . VAL A 1 541 ? -14.962 -7.981 -2.183 1.00 70.69 541 VAL A CA 1
ATOM 4336 C C . VAL A 1 541 ? -13.769 -8.918 -1.954 1.00 70.69 541 VAL A C 1
ATOM 4338 O O . VAL A 1 541 ? -12.762 -8.507 -1.383 1.00 70.69 541 VAL A O 1
ATOM 4341 N N . THR A 1 542 ? -13.859 -10.165 -2.419 1.00 71.62 542 THR A N 1
ATOM 4342 C CA . THR A 1 542 ? -12.773 -11.152 -2.323 1.00 71.62 542 THR A CA 1
ATOM 4343 C C . THR A 1 542 ? -11.584 -10.731 -3.178 1.00 71.62 542 THR A C 1
ATOM 4345 O O . THR A 1 542 ? -10.449 -10.767 -2.702 1.00 71.62 542 THR A O 1
ATOM 4348 N N . GLU A 1 543 ? -11.840 -10.242 -4.396 1.00 68.50 543 GLU A N 1
ATOM 4349 C CA . GLU A 1 543 ? -10.805 -9.655 -5.248 1.00 68.50 543 GLU A CA 1
ATOM 4350 C C . GLU A 1 543 ? -10.112 -8.477 -4.539 1.00 68.50 543 GLU A C 1
ATOM 4352 O O . GLU A 1 543 ? -8.891 -8.477 -4.409 1.00 68.50 543 GLU A O 1
ATOM 4357 N N . GLU A 1 544 ? -10.870 -7.520 -3.991 1.00 70.38 544 GLU A N 1
ATOM 4358 C CA . GLU A 1 544 ? -10.348 -6.358 -3.254 1.00 70.38 544 GLU A CA 1
ATOM 4359 C C . GLU A 1 544 ? -9.445 -6.751 -2.067 1.00 70.38 544 GLU A C 1
ATOM 4361 O O . GLU A 1 544 ? -8.388 -6.138 -1.884 1.00 70.38 544 GLU A O 1
ATOM 4366 N N . PHE A 1 545 ? -9.787 -7.794 -1.300 1.00 77.38 545 PHE A N 1
ATOM 4367 C CA . PHE A 1 545 ? -8.928 -8.284 -0.212 1.00 77.38 545 PHE A CA 1
ATOM 4368 C C . PHE A 1 545 ? -7.693 -9.053 -0.688 1.00 77.38 545 PHE A C 1
ATOM 4370 O O . PHE A 1 545 ? -6.620 -8.888 -0.106 1.00 77.38 545 PHE A O 1
ATOM 4377 N N . ILE A 1 546 ? -7.807 -9.873 -1.736 1.00 75.88 546 ILE A N 1
ATOM 4378 C CA . ILE A 1 546 ? -6.649 -10.550 -2.339 1.00 75.88 546 ILE A CA 1
ATOM 4379 C C . ILE A 1 546 ? -5.676 -9.502 -2.889 1.00 75.88 546 ILE A C 1
ATOM 4381 O O . ILE A 1 546 ? -4.474 -9.581 -2.627 1.00 75.88 546 ILE A O 1
ATOM 4385 N N . MET A 1 547 ? -6.195 -8.474 -3.570 1.00 69.94 547 MET A N 1
ATOM 4386 C CA . MET A 1 547 ? -5.399 -7.345 -4.039 1.00 69.94 547 MET A CA 1
ATOM 4387 C C . MET A 1 547 ? -4.695 -6.629 -2.880 1.00 69.94 547 MET A C 1
ATOM 4389 O O . MET A 1 547 ? -3.499 -6.359 -2.963 1.00 69.94 547 MET A O 1
ATOM 4393 N N . PHE A 1 548 ? -5.407 -6.366 -1.784 1.00 76.25 548 PHE A N 1
ATOM 4394 C CA . PHE A 1 548 ? -4.837 -5.744 -0.591 1.00 76.25 548 PHE A CA 1
ATOM 4395 C C . PHE A 1 548 ? -3.689 -6.562 0.029 1.00 76.25 548 PHE A C 1
ATOM 4397 O O . PHE A 1 548 ? -2.614 -6.015 0.283 1.00 76.25 548 PHE A O 1
ATOM 4404 N N . LEU A 1 549 ? -3.886 -7.868 0.235 1.00 77.06 549 LEU A N 1
ATOM 4405 C CA . LEU A 1 549 ? -2.889 -8.754 0.849 1.00 77.06 549 LEU A CA 1
ATOM 4406 C C . LEU A 1 549 ? -1.616 -8.873 0.016 1.00 77.06 549 LEU A C 1
ATOM 4408 O O . LEU A 1 549 ? -0.511 -8.772 0.546 1.00 77.06 549 LEU A O 1
ATOM 4412 N N . LEU A 1 550 ? -1.771 -9.052 -1.293 1.00 75.06 550 LEU A N 1
ATOM 4413 C CA . LEU A 1 550 ? -0.652 -9.122 -2.229 1.00 75.06 550 LEU A CA 1
ATOM 4414 C C . LEU A 1 550 ? 0.132 -7.812 -2.278 1.00 75.06 550 LEU A C 1
ATOM 4416 O O . LEU A 1 550 ? 1.358 -7.838 -2.347 1.00 75.06 550 LEU A O 1
ATOM 4420 N N . GLY A 1 551 ? -0.567 -6.681 -2.173 1.00 72.56 551 GLY A N 1
ATOM 4421 C CA . GLY A 1 551 ? 0.050 -5.371 -2.035 1.00 72.56 551 GLY A CA 1
ATOM 4422 C C . GLY A 1 551 ? 0.879 -5.221 -0.759 1.00 72.56 551 GLY A C 1
ATOM 4423 O O . GLY A 1 551 ? 2.011 -4.758 -0.843 1.00 72.56 551 GLY A O 1
ATOM 4424 N N . ILE A 1 552 ? 0.381 -5.676 0.400 1.00 74.56 552 ILE A N 1
ATOM 4425 C CA . ILE A 1 552 ? 1.179 -5.698 1.643 1.00 74.56 552 ILE A CA 1
ATOM 4426 C C . ILE A 1 552 ? 2.419 -6.576 1.476 1.00 74.56 552 ILE A C 1
ATOM 4428 O O . ILE A 1 552 ? 3.515 -6.160 1.843 1.00 74.56 552 ILE A O 1
ATOM 4432 N N . PHE A 1 553 ? 2.273 -7.789 0.938 1.00 79.75 553 PHE A N 1
ATOM 4433 C CA . PHE A 1 553 ? 3.424 -8.670 0.747 1.00 79.75 553 PHE A CA 1
ATOM 4434 C C . PHE A 1 553 ? 4.465 -8.057 -0.194 1.00 79.75 553 PHE A C 1
ATOM 4436 O O . PHE A 1 553 ? 5.657 -8.235 0.049 1.00 79.75 553 PHE A O 1
ATOM 4443 N N . GLU A 1 554 ? 4.037 -7.313 -1.217 1.00 75.06 554 GLU A N 1
ATOM 4444 C CA . GLU A 1 554 ? 4.924 -6.562 -2.105 1.00 75.06 554 GLU A CA 1
ATOM 4445 C C . GLU A 1 554 ? 5.597 -5.372 -1.388 1.00 75.06 554 GLU A C 1
ATOM 4447 O O . GLU A 1 554 ? 6.820 -5.249 -1.474 1.00 75.06 554 GLU A O 1
ATOM 4452 N N . GLU A 1 555 ? 4.862 -4.569 -0.607 1.00 73.56 555 GLU A N 1
ATOM 4453 C CA . GLU A 1 555 ? 5.415 -3.491 0.241 1.00 73.56 555 GLU A CA 1
ATOM 4454 C C . GLU A 1 555 ? 6.443 -4.020 1.263 1.00 73.56 555 GLU A C 1
ATOM 4456 O O . GLU A 1 555 ? 7.463 -3.378 1.509 1.00 73.56 555 GLU A O 1
ATOM 4461 N N . LEU A 1 556 ? 6.222 -5.216 1.816 1.00 76.56 556 LEU A N 1
ATOM 4462 C CA . LEU A 1 556 ? 7.107 -5.864 2.792 1.00 76.56 556 LEU A CA 1
ATOM 4463 C C . LEU A 1 556 ? 8.247 -6.691 2.164 1.00 76.56 556 LEU A C 1
ATOM 4465 O O . LEU A 1 556 ? 8.979 -7.352 2.902 1.00 76.56 556 LEU A O 1
ATOM 4469 N N . THR A 1 557 ? 8.438 -6.662 0.838 1.00 80.19 557 THR A N 1
ATOM 4470 C CA . THR A 1 557 ? 9.455 -7.483 0.142 1.00 80.19 557 THR A CA 1
ATOM 4471 C C . THR A 1 557 ? 10.858 -7.312 0.729 1.00 80.19 557 THR A C 1
ATOM 4473 O O . THR A 1 557 ? 11.506 -8.303 1.063 1.00 80.19 557 THR A O 1
ATOM 4476 N N . ASP A 1 558 ? 11.308 -6.066 0.911 1.00 79.94 558 ASP A N 1
ATOM 4477 C CA . ASP A 1 558 ? 12.659 -5.757 1.404 1.00 79.94 558 ASP A CA 1
ATOM 4478 C C . ASP A 1 558 ? 12.870 -6.179 2.877 1.00 79.94 558 ASP A C 1
ATOM 4480 O O . ASP A 1 558 ? 14.008 -6.340 3.314 1.00 79.94 558 ASP A O 1
ATOM 4484 N N . PHE A 1 559 ? 11.788 -6.403 3.635 1.00 80.81 559 PHE A N 1
ATOM 4485 C CA . PHE A 1 559 ? 11.824 -6.890 5.019 1.00 80.81 559 PHE A CA 1
ATOM 4486 C C . PHE A 1 559 ? 11.709 -8.421 5.107 1.00 80.81 559 PHE A C 1
ATOM 4488 O O . PHE A 1 559 ? 12.444 -9.053 5.867 1.00 80.81 559 PHE A O 1
ATOM 4495 N N . LEU A 1 560 ? 10.799 -9.034 4.343 1.00 84.62 560 LEU A N 1
ATOM 4496 C CA . LEU A 1 560 ? 10.490 -10.465 4.443 1.00 84.62 560 LEU A CA 1
ATOM 4497 C C . LEU A 1 560 ? 11.423 -11.347 3.607 1.00 84.62 560 LEU A C 1
ATOM 4499 O O . LEU A 1 560 ? 11.813 -12.413 4.083 1.00 84.62 560 LEU A O 1
ATOM 4503 N N . ALA A 1 561 ? 11.824 -10.926 2.402 1.00 84.50 561 ALA A N 1
ATOM 4504 C CA . ALA A 1 561 ? 12.664 -11.754 1.531 1.00 84.50 561 ALA A CA 1
ATOM 4505 C C . ALA A 1 561 ? 14.018 -12.133 2.180 1.00 84.50 561 ALA A C 1
ATOM 4507 O O . ALA A 1 561 ? 14.325 -13.329 2.213 1.00 84.50 561 ALA A O 1
ATOM 4508 N N . PRO A 1 562 ? 14.779 -11.204 2.809 1.00 84.81 562 PRO A N 1
ATOM 4509 C CA . PRO A 1 562 ? 16.045 -11.549 3.460 1.00 84.81 562 PRO A CA 1
ATOM 4510 C C . PRO A 1 562 ? 15.875 -12.519 4.636 1.00 84.81 562 PRO A C 1
ATOM 4512 O O . PRO A 1 562 ? 16.686 -13.426 4.806 1.00 84.81 562 PRO A O 1
ATOM 4515 N N . GLN A 1 563 ? 14.802 -12.371 5.421 1.00 84.94 563 GLN A N 1
ATOM 4516 C CA . GLN A 1 563 ? 14.507 -13.241 6.569 1.00 84.94 563 GLN A CA 1
ATOM 4517 C C . GLN A 1 563 ? 14.073 -14.652 6.149 1.00 84.94 563 GLN A C 1
ATOM 4519 O O . GLN A 1 563 ? 14.251 -15.606 6.902 1.00 84.94 563 GLN A O 1
ATOM 4524 N N . LEU A 1 564 ? 13.552 -14.794 4.930 1.00 82.62 564 LEU A N 1
ATOM 4525 C CA . LEU A 1 564 ? 13.244 -16.076 4.296 1.00 82.62 564 LEU A CA 1
ATOM 4526 C C . LEU A 1 564 ? 14.448 -16.688 3.556 1.00 82.62 564 LEU A C 1
ATOM 4528 O O . LEU A 1 564 ? 14.337 -17.800 3.042 1.00 82.62 564 LEU A O 1
ATOM 4532 N N . GLY A 1 565 ? 15.584 -15.983 3.473 1.00 84.00 565 GLY A N 1
ATOM 4533 C CA . GLY A 1 565 ? 16.737 -16.396 2.667 1.00 84.00 565 GLY A CA 1
ATOM 4534 C C . GLY A 1 565 ? 16.469 -16.383 1.156 1.00 84.00 565 GLY A C 1
ATOM 4535 O O . GLY A 1 565 ? 17.132 -17.108 0.415 1.00 84.00 565 GLY A O 1
ATOM 4536 N N . LEU A 1 566 ? 15.488 -15.595 0.706 1.00 81.56 566 LEU A N 1
ATOM 4537 C CA . LEU A 1 566 ? 15.067 -15.474 -0.690 1.00 81.56 566 LEU A CA 1
ATOM 4538 C C . LEU A 1 566 ? 15.525 -14.137 -1.279 1.00 81.56 566 LEU A C 1
ATOM 4540 O O . LEU A 1 566 ? 15.623 -13.133 -0.572 1.00 81.56 566 LEU A O 1
ATOM 4544 N N . ASP A 1 567 ? 15.744 -14.099 -2.595 1.00 87.50 567 ASP A N 1
ATOM 4545 C CA . ASP A 1 567 ? 15.806 -12.818 -3.299 1.00 87.50 567 ASP A CA 1
ATOM 4546 C C . ASP A 1 567 ? 14.385 -12.234 -3.500 1.00 87.50 567 ASP A C 1
ATOM 4548 O O . ASP A 1 567 ? 13.399 -12.975 -3.416 1.00 87.50 567 ASP A O 1
ATOM 4552 N N . PRO A 1 568 ? 14.242 -10.913 -3.735 1.00 75.31 568 PRO A N 1
ATOM 4553 C CA . PRO A 1 568 ? 12.941 -10.254 -3.880 1.00 75.31 568 PRO A CA 1
ATOM 4554 C C . PRO A 1 568 ? 11.989 -10.881 -4.907 1.00 75.31 568 PRO A C 1
ATOM 4556 O O . PRO A 1 568 ? 10.773 -10.808 -4.745 1.00 75.31 568 PRO A O 1
ATOM 4559 N N . GLU A 1 569 ? 12.514 -11.488 -5.968 1.00 75.44 569 GLU A N 1
ATOM 4560 C CA . GLU A 1 569 ? 11.726 -12.032 -7.074 1.00 75.44 569 GLU A CA 1
ATOM 4561 C C . GLU A 1 569 ? 11.283 -13.467 -6.777 1.00 75.44 569 GLU A C 1
ATOM 4563 O O . GLU A 1 569 ? 10.122 -13.812 -7.009 1.00 75.44 569 GLU A O 1
ATOM 4568 N N . ASP A 1 570 ? 12.165 -14.272 -6.182 1.00 78.25 570 ASP A N 1
ATOM 4569 C CA . ASP A 1 570 ? 11.823 -15.601 -5.664 1.00 78.25 570 ASP A CA 1
ATOM 4570 C C . ASP A 1 570 ? 10.820 -15.507 -4.498 1.00 78.25 570 ASP A C 1
ATOM 4572 O O . ASP A 1 570 ? 9.884 -16.306 -4.408 1.00 78.25 570 ASP A O 1
ATOM 4576 N N . TYR A 1 571 ? 10.947 -14.488 -3.641 1.00 83.12 571 TYR A N 1
ATOM 4577 C CA . TYR A 1 571 ? 9.953 -14.164 -2.616 1.00 83.12 571 TYR A CA 1
ATOM 4578 C C . TYR A 1 571 ? 8.594 -13.793 -3.228 1.00 83.12 571 TYR A C 1
ATOM 4580 O O . TYR A 1 571 ? 7.573 -14.359 -2.829 1.00 83.12 571 TYR A O 1
ATOM 4588 N N . LYS A 1 572 ? 8.563 -12.906 -4.232 1.00 77.00 572 LYS A N 1
ATOM 4589 C CA . LYS A 1 572 ? 7.327 -12.555 -4.952 1.00 77.00 572 LYS A CA 1
ATOM 4590 C C . LYS A 1 572 ? 6.671 -13.790 -5.571 1.00 77.00 572 LYS A C 1
ATOM 4592 O O . LYS A 1 572 ? 5.480 -14.007 -5.366 1.00 77.00 572 LYS A O 1
ATOM 4597 N N . LEU A 1 573 ? 7.439 -14.660 -6.229 1.00 76.75 573 LEU A N 1
ATOM 4598 C CA . LEU A 1 573 ? 6.934 -15.930 -6.761 1.00 76.75 573 LEU A CA 1
ATOM 4599 C C . LEU A 1 573 ? 6.412 -16.864 -5.651 1.00 76.75 573 LEU A C 1
ATOM 4601 O O . LEU A 1 573 ? 5.408 -17.555 -5.838 1.00 76.75 573 LEU A O 1
ATOM 4605 N N . ARG A 1 574 ? 7.043 -16.879 -4.472 1.00 78.88 574 ARG A N 1
ATOM 4606 C CA . ARG A 1 574 ? 6.570 -17.662 -3.320 1.00 78.88 574 ARG A CA 1
ATOM 4607 C C . ARG A 1 574 ? 5.234 -17.145 -2.780 1.00 78.88 574 ARG A C 1
ATOM 4609 O O . ARG A 1 574 ? 4.367 -17.962 -2.467 1.00 78.88 574 ARG A O 1
ATOM 4616 N N . VAL A 1 575 ? 5.053 -15.826 -2.725 1.00 80.50 575 VAL A N 1
ATOM 4617 C CA . VAL A 1 575 ? 3.776 -15.171 -2.395 1.00 80.50 575 VAL A CA 1
ATOM 4618 C C . VAL A 1 575 ? 2.716 -15.471 -3.465 1.00 80.50 575 VAL A C 1
ATOM 4620 O O . VAL A 1 575 ? 1.586 -15.806 -3.109 1.00 80.50 575 VAL A O 1
ATOM 4623 N N . GLU A 1 576 ? 3.074 -15.457 -4.759 1.00 72.81 576 GLU A N 1
ATOM 4624 C CA . GLU A 1 576 ? 2.178 -15.894 -5.844 1.00 72.81 576 GLU A CA 1
ATOM 4625 C C . GLU A 1 576 ? 1.675 -17.320 -5.625 1.00 72.81 576 GLU A C 1
ATOM 4627 O O . GLU A 1 576 ? 0.468 -17.570 -5.656 1.00 72.81 576 GLU A O 1
ATOM 4632 N N . MET A 1 577 ? 2.588 -18.254 -5.358 1.00 76.88 577 MET A N 1
ATOM 4633 C CA . MET A 1 577 ? 2.235 -19.645 -5.089 1.00 76.88 577 MET A CA 1
ATOM 4634 C C . MET A 1 577 ? 1.347 -19.782 -3.849 1.00 76.88 577 MET A C 1
ATOM 4636 O O . MET A 1 577 ? 0.378 -20.537 -3.892 1.00 76.88 577 MET A O 1
ATOM 4640 N N . PHE A 1 578 ? 1.641 -19.052 -2.769 1.00 81.25 578 PHE A N 1
ATOM 4641 C CA . PHE A 1 578 ? 0.830 -19.048 -1.551 1.00 81.25 578 PHE A CA 1
ATOM 4642 C C . PHE A 1 578 ? -0.611 -18.605 -1.834 1.00 81.25 578 PHE A C 1
ATOM 4644 O O . PHE A 1 578 ? -1.542 -19.372 -1.587 1.00 81.25 578 PHE A O 1
ATOM 4651 N N . CYS A 1 579 ? -0.811 -17.424 -2.424 1.00 77.19 579 CYS A N 1
ATOM 4652 C CA . CYS A 1 579 ? -2.153 -16.916 -2.710 1.00 77.19 579 CYS A CA 1
ATOM 4653 C C . CYS A 1 579 ? -2.904 -17.787 -3.728 1.00 77.19 579 CYS A C 1
ATOM 4655 O O . CYS A 1 579 ? -4.094 -18.039 -3.543 1.00 77.19 579 CYS A O 1
ATOM 4657 N N . ALA A 1 580 ? -2.221 -18.328 -4.743 1.00 74.75 580 ALA A N 1
ATOM 4658 C CA . ALA A 1 580 ? -2.824 -19.279 -5.676 1.00 74.75 580 ALA A CA 1
ATOM 4659 C C . ALA A 1 580 ? -3.278 -20.581 -4.985 1.00 74.75 580 ALA A C 1
ATOM 4661 O O . ALA A 1 580 ? -4.323 -21.126 -5.341 1.00 74.75 580 ALA A O 1
ATOM 4662 N N . GLN A 1 581 ? -2.548 -21.074 -3.973 1.00 76.12 581 GLN A N 1
ATOM 4663 C CA . GLN A 1 581 ? -3.021 -22.192 -3.148 1.00 76.12 581 GLN A CA 1
ATOM 4664 C C . GLN A 1 581 ? -4.212 -21.789 -2.270 1.00 76.12 581 GLN A C 1
ATOM 4666 O O . GLN A 1 581 ? -5.154 -22.573 -2.174 1.00 76.12 581 GLN A O 1
ATOM 4671 N N . CYS A 1 582 ? -4.220 -20.596 -1.667 1.00 79.94 582 CYS A N 1
ATOM 4672 C CA . CYS A 1 582 ? -5.361 -20.129 -0.870 1.00 79.94 582 CYS A CA 1
ATOM 4673 C C . CYS A 1 582 ? -6.656 -20.083 -1.696 1.00 79.94 582 CYS A C 1
ATOM 4675 O O . CYS A 1 582 ? -7.670 -20.616 -1.255 1.00 79.94 582 CYS A O 1
ATOM 4677 N N . VAL A 1 583 ? -6.603 -19.536 -2.917 1.00 76.81 583 VAL A N 1
ATOM 4678 C CA . VAL A 1 583 ? -7.743 -19.520 -3.855 1.00 76.81 583 VAL A CA 1
ATOM 4679 C C . VAL A 1 583 ? -8.138 -20.943 -4.264 1.00 76.81 583 VAL A C 1
ATOM 4681 O O . VAL A 1 583 ? -9.295 -21.325 -4.124 1.00 76.81 583 VAL A O 1
ATOM 4684 N N . LYS A 1 584 ? -7.178 -21.767 -4.714 1.00 75.62 584 LYS A N 1
ATOM 4685 C CA . LYS A 1 584 ? -7.449 -23.127 -5.216 1.00 75.62 584 LYS A CA 1
ATOM 4686 C C . LYS A 1 584 ? -8.116 -24.048 -4.185 1.00 75.62 584 LYS A C 1
ATOM 4688 O O . LYS A 1 584 ? -8.883 -24.925 -4.573 1.00 75.62 584 LYS A O 1
ATOM 4693 N N . ASN A 1 585 ? -7.771 -23.907 -2.908 1.00 77.31 585 ASN A N 1
ATOM 4694 C CA . ASN A 1 585 ? -8.255 -24.786 -1.839 1.00 77.31 585 ASN A CA 1
ATOM 4695 C C . ASN A 1 585 ? -9.413 -24.160 -1.033 1.00 77.31 585 ASN A C 1
ATOM 4697 O O . ASN A 1 585 ? -9.724 -24.668 0.039 1.00 77.31 585 ASN A O 1
ATOM 4701 N N . ASP A 1 586 ? -10.004 -23.062 -1.526 1.00 76.50 586 ASP A N 1
ATOM 4702 C CA . ASP A 1 586 ? -11.016 -22.239 -0.843 1.00 76.50 586 ASP A CA 1
ATOM 4703 C C . ASP A 1 586 ? -10.693 -21.971 0.639 1.00 76.50 586 ASP A C 1
ATOM 4705 O O . ASP A 1 586 ? -11.513 -22.143 1.544 1.00 76.50 586 ASP A O 1
ATOM 4709 N N . ALA A 1 587 ? -9.445 -21.563 0.891 1.00 83.62 587 ALA A N 1
ATOM 4710 C CA . ALA A 1 587 ? -9.028 -21.098 2.206 1.00 83.62 587 ALA A CA 1
ATOM 4711 C C . ALA A 1 587 ? -9.806 -19.828 2.591 1.00 83.62 587 ALA A C 1
ATOM 4713 O O . ALA A 1 587 ? -10.436 -19.178 1.753 1.00 83.62 587 ALA A O 1
ATOM 4714 N N . HIS A 1 588 ? -9.716 -19.413 3.854 1.00 85.69 588 HIS A N 1
ATOM 4715 C CA . HIS A 1 588 ? -10.411 -18.226 4.351 1.00 85.69 588 HIS A CA 1
ATOM 4716 C C . HIS A 1 588 ? -9.482 -17.235 5.047 1.00 85.69 588 HIS A C 1
ATOM 4718 O O . HIS A 1 588 ? -8.474 -17.607 5.646 1.00 85.69 588 HIS A O 1
ATOM 4724 N N . MET A 1 589 ? -9.861 -15.960 5.015 1.00 86.31 589 MET A N 1
ATOM 4725 C CA . MET A 1 589 ? -9.357 -14.940 5.934 1.00 86.31 589 MET A CA 1
ATOM 4726 C C . MET A 1 589 ? -10.476 -14.527 6.890 1.00 86.31 589 MET A C 1
ATOM 4728 O O . MET A 1 589 ? -11.641 -14.424 6.495 1.00 86.31 589 MET A O 1
ATOM 4732 N N . ASP A 1 590 ? -10.128 -14.282 8.150 1.00 91.81 590 ASP A N 1
ATOM 4733 C CA . ASP A 1 590 ? -11.073 -13.816 9.159 1.00 91.81 590 ASP A CA 1
ATOM 4734 C C . ASP A 1 590 ? -10.719 -12.386 9.582 1.00 91.81 590 ASP A C 1
ATOM 4736 O O . ASP A 1 590 ? -9.661 -12.138 10.154 1.00 91.81 590 ASP A O 1
ATOM 4740 N N . TRP A 1 591 ? -11.622 -11.442 9.334 1.00 93.00 591 TRP A N 1
ATOM 4741 C CA . TRP A 1 591 ? -11.523 -10.063 9.803 1.00 93.00 591 TRP A CA 1
ATOM 4742 C C . TRP A 1 591 ? -12.243 -9.898 11.137 1.00 93.00 591 TRP A C 1
ATOM 4744 O O . TRP A 1 591 ? -13.396 -10.318 11.292 1.00 93.00 591 TRP A O 1
ATOM 4754 N N . TYR A 1 592 ? -11.582 -9.245 12.086 1.00 95.56 592 TYR A N 1
ATOM 4755 C CA . TYR A 1 592 ? -12.136 -8.928 13.398 1.00 95.56 592 TYR A CA 1
ATOM 4756 C C . TYR A 1 592 ? -12.316 -7.415 13.530 1.00 95.56 592 TYR A C 1
ATOM 4758 O O . TYR A 1 592 ? -11.390 -6.657 13.266 1.00 95.56 592 TYR A O 1
ATOM 4766 N N . SER A 1 593 ? -13.506 -6.982 13.953 1.00 95.88 593 SER A N 1
ATOM 4767 C CA . SER A 1 593 ? -13.800 -5.606 14.370 1.00 95.88 593 SER A CA 1
ATOM 4768 C C . SER A 1 593 ? -14.202 -5.629 15.838 1.00 95.88 593 SER A C 1
ATOM 4770 O O . SER A 1 593 ? -15.265 -6.150 16.181 1.00 95.88 593 SER A O 1
ATOM 4772 N N . TRP A 1 594 ? -13.384 -5.023 16.686 1.00 97.00 594 TRP A N 1
ATOM 4773 C CA . TRP A 1 594 ? -13.648 -4.820 18.105 1.00 97.00 594 TRP A CA 1
ATOM 4774 C C . TRP A 1 594 ? -13.960 -3.351 18.378 1.00 97.00 594 TRP A C 1
ATOM 4776 O O . TRP A 1 594 ? -13.350 -2.473 17.769 1.00 97.00 594 TRP A O 1
ATOM 4786 N N . VAL A 1 595 ? -14.868 -3.079 19.313 1.00 97.94 595 VAL A N 1
ATOM 4787 C CA . VAL A 1 595 ? -15.046 -1.748 19.904 1.00 97.94 595 VAL A CA 1
ATOM 4788 C C . VAL A 1 595 ? -14.861 -1.876 21.407 1.00 97.94 595 VAL A C 1
ATOM 4790 O O . VAL A 1 595 ? -15.575 -2.627 22.080 1.00 97.94 595 VAL A O 1
ATOM 4793 N N . PHE A 1 596 ? -13.887 -1.132 21.911 1.00 98.31 596 PHE A N 1
ATOM 4794 C CA . PHE A 1 596 ? -13.522 -1.069 23.313 1.00 98.31 596 PHE A CA 1
ATOM 4795 C C . PHE A 1 596 ? -13.843 0.324 23.857 1.00 98.31 596 PHE A C 1
ATOM 4797 O O . PHE A 1 596 ? -13.642 1.323 23.169 1.00 98.31 596 PHE A O 1
ATOM 4804 N N . GLN A 1 597 ? -14.346 0.392 25.082 1.00 98.25 597 GLN A N 1
ATOM 4805 C CA . GLN A 1 597 ? -14.782 1.613 25.747 1.00 98.25 597 GLN A CA 1
ATOM 4806 C C . GLN A 1 597 ? -13.925 1.889 26.981 1.00 98.25 597 GLN A C 1
ATOM 4808 O O . GLN A 1 597 ? -13.663 0.978 27.770 1.00 98.25 597 GLN A O 1
ATOM 4813 N N . LYS A 1 598 ? -13.511 3.145 27.149 1.00 98.19 598 LYS A N 1
ATOM 4814 C CA . LYS A 1 598 ? -12.969 3.654 28.407 1.00 98.19 598 LYS A CA 1
ATOM 4815 C C . LYS A 1 598 ? -14.131 3.840 29.399 1.00 98.19 598 LYS A C 1
ATOM 4817 O O . LYS A 1 598 ? -15.066 4.552 29.028 1.00 98.19 598 LYS A O 1
ATOM 4822 N N . PRO A 1 599 ? -14.110 3.199 30.582 1.00 92.94 599 PRO A N 1
ATOM 4823 C CA . PRO A 1 599 ? -15.153 3.365 31.603 1.00 92.94 599 PRO A CA 1
ATOM 4824 C C . PRO A 1 599 ? -15.243 4.783 32.202 1.00 92.94 599 PRO A C 1
ATOM 4826 O O . PRO A 1 599 ? -14.398 5.645 31.859 1.00 92.94 599 PRO A O 1
#

Foldseek 3Di:
DQKAKAWFWPAQAAEAEDDDDDPPPPWDKTKTKIKMAGQAKFKFQWKKKKKWKKFKAKDAPVNPPDDPDDDDDDPDDDPVPDDFADDVLDFLLVVLVCVLRHMDIDIDIPDIFMDIPHNGIDMDGHGMDMDMDITIDPPLNPQDFCDPPGPRRIWIKIKMFTDGPDPVSVVVLVVVVVVVVVVVVVVDDDDDDDDPDPRPSGMDMRTHGYHYYHHRDDCCQVVQFAFDDWDDDPQFKTKTKTFGPDDDLVVQKGKIKMFIDGPDPPDDDFKDKDKDKDKDWAQQDPPVPPDPDDDDDDDTDIDIQIFIDMDGDDPPDPRGMDIDMGGNHPVRDDPDPPCSVVVQVLLLLVLVQVLVCVQVVHLDDPLQVVLLDQAAEEEEEQCQNNPSVLVVCVVRVRYAYEYEHADAPRPDDDDDHDPRYYYDHNDHSLVVLVPAAFQRHQEYEYEACLLSDAPVSVLSVLLSVLRRHHAFGKYKYKHKQQDQDFDPLLNVVLVLVCVLCVVVNGDNRCLVCVCVSNVVSVWDWPDKDKGKDWCQDPDSSSSSVSSSVSSVQLVCLVPVQVSVVHHSVVSSVSSSVNSSSSNVRRHMMMMMMTMITND

Radius of gyration: 31.08 Å; chains: 1; bounding box: 67×87×80 Å

Secondary structure (DSSP, 8-state):
--EEEEEEES-SEEEEE--SS--TT--EEEEEEEEEEESS-EEEEEEEEEEEEEEEEEE-SGGG--------S-S---GGG-----TTT--HHHHHHHHHTT-EEEEEEEEEEEEEEE-S-EEEPSEEEEEEEEEEE--TTTSPP---SSS-EEEEEEEEEEEES-HHHHHHHHHHHHHHHHHHHHH--S----------TTEEEEEEEEEEESSSSSHHHHS--EEEEEEEETTTEEEEEEE-SS--GGGSEEEEEEEEEESSTT----EEEEEEEEEEEEE--GGGGS--S-----PEEEEEEEEEEEEEPPTT---S-EEEEEE--TTTSPP---HHHHHHHHHHHHHHHHHHHHHHTSSS-TTTGGG--TT-EEEEET-TT-HHHHHHHHH-TTSEEEEEP-STT------PPPTTEEEE-SS-HHHHHHTSPTT-EEEEEEES-GGGS-HHHHHHHHHHHHHHEEEEEEEEEEEEE----SSHHHHHHHHHHHHHHHHTT--TTHHHHHHHHHHHTT-EEEEEEEEEEETT--SHHHHHHHHHHHHHHHHTHHHHHHHTT--HHHHHHHHHHHHHHHHHTT-EEEEEEEEEE--

Organism: Rhizopus stolonifer (NCBI:txid4846)

Sequence (599 aa):
MALSLTIIPDMGTIDTFHNNTILPNQVYVIKGTVEISVSRPIQVKQLYVQFRGNVESLVGVSDLQFEEKHTVFGDQIPIDQWETLDDDELGLVSRLSRRAFGQSLAIYSLIDESLCLLDEPRLFPKGKTSWPFHLTLRHIHLLPPSILTPHHKIAYHLLARIKLTSLTERVRVTYWHICMQIMNDHDATIQMQPLKHKRQILGASQKISLSRHSYPNMQAVNELHRVRYRGSRSQRISYEISVAKFICLQQNTMDFNCQFHSLVEDTKIKTIEYYLEQTEIYPTKPEGFLASTSKRFDPTDAKSIFIGTQITMETEDNAVDLNLRLPIDLPQISPPIHTHTLKISHRLKVLLHFALKTVFGGNVSQAVLPRLQKGAHVIQLGACTSTWMMDMATQFPFCQFTGIEVTPGSLLKEFPPLPNVTFERGKAPTEIMESIPDNSVDYIHLRSCSSFFTFDQLNKAFEESYRILKPEGVIRVEDIHNQASGTVMIESFVETLRNIAAVNNIEFDFAIKAGNVASQHNFSVIESRKKRVQYGSDGKVTEEFIMFLLGIFEELTDFLAPQLGLDPEDYKLRVEMFCAQCVKNDAHMDWYSWVFQKP